Protein AF-A0A6B4JPL2-F1 (afdb_monomer_lite)

Secondary structure (DSSP, 8-state):
--------TT-HHHHHHHHHHHHHHHHHHHHHHHHHHHHH---TT----HHHHHHHHHHHHHHHHHHHHHHHHHHHHHHHHHHHHHHH-HHHHHHHHHH-GGGHHHHHHH-HHHHHHHHTTSS-SS-STTHHHHHHHHTTHHHHHHHHTTTT-----------SS-TTHHHHHHHHHHHHHHHHHHHHHHHHHHHHHH-SSSS----SS----PPPPPHHHHHHHHHHHHHHHSSSP-TTHHHHHHHHHHHHHHHHHHHHHHHHHHT-HHHHTTTTTHHHHHHHHHHHHHHHHHHHHHHHHHHHHHHHHHHHHHHHHHHHTT-HHHHHHHHHHHHHHHHHHHHHHTT--TTTGGGS--HHHHHHHHHHHHHHHHHHHHHTT--S-HHHHHHHHHHHHHHHHHHHHHHHHHHT-GGGG----TT----SSPPPHHHHHHHHHHHHHHHHHHHH-

Organism: Clostridium botulinum (NCBI:txid1491)

InterPro domains:
  IPR024291 Protein of unknown function DUF3829 [PF12889] (169-450)

Radius of gyration: 31.7 Å; chains: 1; bounding box: 53×74×102 Å

Foldseek 3Di:
DDQDFDDFPQDPQLNVLRVQLSVLLVQLVVLVVVLVVLVVDPDPPDNDDPVNNVVSNVSSVVSNVSSVVSNVVSVVRSVVRLLVCLAPPLVSLLVVCLVCVVCNVVSCVSHVVVVVCVVVVVRDSDDNVVVVVVPVVVLVCVLVVLLVLQLFLFDDPDDDDDDDDPPQLVVLLNLSSVLSVLLVVLCVQAVVLLCVQFNLDLHTDHDPDAQDRHDADDPVSLVSLVVNLVSLVDPDHAPLSVLSNVLSVLSVVLNVLSNVVCCCRVVVVCVVVVVPCVSVSSVVNSVSVVVSVVSVVVSRVRSVVSSVVVLVVSLVVCVVVVVQLLNLLSVLLVLLSVLLVVCVVQVNWPVCLLPDDCPVLVVSLVVNVVSVVSNCVSCVPVDDDPLSVQLNVLSVQLNLLSVVSVVCNVVVHQVSSDDDDPPDDDPPPDDISSSSSSVSSSSNSVSSVVVVD

Sequence (453 aa):
MRIRYKIYKGSVRANVLSVLGAMLKAVGAVFIIGILASFFINTSSNNLKASDAIIFGVISLICFGVGTFLSKKADKFGLIDFDKKIREDINFAIKMGNENPESRELYIELNPKYKEQIHLGLIDTINIDEVKIKKDRAKKRYAIFLILLFAIAIPIMALCSNGENIAGEDEKYQEYVKLNNNILWRFDASITPYVEQFGNGDEISIPNDEISGITPVIDTFFTDLDRFKESAMKKPKTDVDENAIALIDETRKMYDMINEVYTYYNEKVYKTDNLSRAQDIHNAYINEIEIWQYRYMSFSEKLDPMAIKIMSKNLDVYKKNGQNFEYYTLKLIIDGEDIINYMLNNKIDDTNILSSDITEYKTLLDTLNETYEQYKIYSKDKTGSIHLEALRNNSNCFIQSANRIIKVIEQHDLSAGIVHKPGLVYAESEPSPVEDLNYYLDNMISEYNSSIN

Structure (mmCIF, N/CA/C/O backbone):
data_AF-A0A6B4JPL2-F1
#
_entry.id   AF-A0A6B4JPL2-F1
#
loop_
_atom_site.group_PDB
_atom_site.id
_atom_site.type_symbol
_atom_site.label_atom_id
_atom_site.label_alt_id
_atom_site.label_comp_id
_atom_site.label_asym_id
_atom_site.label_entity_id
_atom_site.label_seq_id
_atom_site.pdbx_PDB_ins_code
_atom_site.Cartn_x
_atom_site.Cartn_y
_atom_site.Cartn_z
_atom_site.occupancy
_atom_site.B_iso_or_equiv
_atom_site.auth_seq_id
_atom_site.auth_comp_id
_atom_site.auth_asym_id
_atom_site.auth_atom_id
_atom_site.pdbx_PDB_model_num
ATOM 1 N N . MET A 1 1 ? -1.471 24.917 -50.044 1.00 50.72 1 MET A N 1
ATOM 2 C CA . MET A 1 1 ? -1.173 23.477 -50.231 1.00 50.72 1 MET A CA 1
ATOM 3 C C . MET A 1 1 ? -0.882 22.856 -48.867 1.00 50.72 1 MET A C 1
ATOM 5 O O . MET A 1 1 ? 0.019 23.335 -48.196 1.00 50.72 1 MET A O 1
ATOM 9 N N . ARG A 1 2 ? -1.655 21.860 -48.404 1.00 42.25 2 ARG A N 1
ATOM 10 C CA . ARG A 1 2 ? -1.375 21.178 -47.122 1.00 42.25 2 ARG A CA 1
ATOM 11 C C . ARG A 1 2 ? -0.362 20.058 -47.357 1.00 42.25 2 ARG A C 1
ATOM 13 O O . ARG A 1 2 ? -0.708 19.042 -47.954 1.00 42.25 2 ARG A O 1
ATOM 20 N N . ILE A 1 3 ? 0.869 20.251 -46.900 1.00 55.19 3 ILE A N 1
ATOM 21 C CA . ILE A 1 3 ? 1.899 19.208 -46.896 1.00 55.19 3 ILE A CA 1
ATOM 22 C C . ILE A 1 3 ? 1.549 18.223 -45.780 1.00 55.19 3 ILE A C 1
ATOM 24 O O . ILE A 1 3 ? 1.580 18.575 -44.605 1.00 55.19 3 ILE A O 1
ATOM 28 N N . ARG A 1 4 ? 1.148 17.006 -46.152 1.00 56.59 4 ARG A N 1
ATOM 29 C CA . ARG A 1 4 ? 0.821 15.933 -45.206 1.00 56.59 4 ARG A CA 1
ATOM 30 C C . ARG A 1 4 ? 1.960 14.920 -45.189 1.00 56.59 4 ARG A C 1
ATOM 32 O O . ARG A 1 4 ? 2.371 14.454 -46.250 1.00 56.59 4 ARG A O 1
ATOM 39 N N . TYR A 1 5 ? 2.419 14.558 -43.999 1.00 56.59 5 TYR A N 1
ATOM 40 C CA . TYR A 1 5 ? 3.246 13.378 -43.766 1.00 56.59 5 TYR A CA 1
ATOM 41 C C . TYR A 1 5 ? 2.462 12.402 -42.887 1.00 56.59 5 TYR A C 1
ATOM 43 O O . TYR A 1 5 ? 1.576 12.806 -42.133 1.00 56.59 5 TYR A O 1
ATOM 51 N N . LYS A 1 6 ? 2.744 11.108 -43.033 1.00 63.38 6 LYS A N 1
ATOM 52 C CA . LYS A 1 6 ? 2.169 10.044 -42.202 1.00 63.38 6 LYS A CA 1
ATOM 53 C C . LYS A 1 6 ? 3.169 9.618 -41.133 1.00 63.38 6 LYS A C 1
ATOM 55 O O . LYS A 1 6 ? 4.369 9.599 -41.411 1.00 63.38 6 LYS A O 1
ATOM 60 N N . ILE A 1 7 ? 2.662 9.238 -39.967 1.00 62.62 7 ILE A N 1
ATOM 61 C CA . ILE A 1 7 ? 3.442 8.613 -38.900 1.00 62.62 7 ILE A CA 1
ATOM 62 C C . ILE A 1 7 ? 3.066 7.130 -38.855 1.00 62.62 7 ILE A C 1
ATOM 64 O O . ILE A 1 7 ? 1.889 6.784 -38.781 1.00 62.62 7 ILE A O 1
ATOM 68 N N . TYR A 1 8 ? 4.073 6.269 -38.910 1.00 68.12 8 TYR A N 1
ATOM 69 C CA . TYR A 1 8 ? 3.985 4.818 -38.868 1.00 68.12 8 TYR A CA 1
ATOM 70 C C . TYR A 1 8 ? 4.458 4.346 -37.495 1.00 68.12 8 TYR A C 1
ATOM 72 O O . TYR A 1 8 ? 5.619 4.532 -37.109 1.00 68.12 8 TYR A O 1
ATOM 80 N N . LYS A 1 9 ? 3.543 3.747 -36.735 1.00 70.50 9 LYS A N 1
ATOM 81 C CA . LYS A 1 9 ? 3.862 3.150 -35.436 1.00 70.50 9 LYS A CA 1
ATOM 82 C C . LYS A 1 9 ? 4.801 1.963 -35.658 1.00 70.50 9 LYS A C 1
ATOM 84 O O . LYS A 1 9 ? 4.623 1.202 -36.599 1.00 70.50 9 LYS A O 1
ATOM 89 N N . GLY A 1 10 ? 5.836 1.840 -34.831 1.00 62.91 10 GLY A N 1
ATOM 90 C CA . GLY A 1 10 ? 6.793 0.731 -34.922 1.00 62.91 10 GLY A CA 1
ATOM 91 C C . GLY A 1 10 ? 7.864 0.842 -36.017 1.00 62.91 10 GLY A C 1
ATOM 92 O O . GLY A 1 10 ? 8.727 -0.026 -36.066 1.00 62.91 10 GLY A O 1
ATOM 93 N N . SER A 1 11 ? 7.886 1.904 -36.840 1.00 69.69 11 SER A N 1
ATOM 94 C CA . SER A 1 11 ? 8.886 2.068 -37.912 1.00 69.69 11 SER A CA 1
ATOM 95 C C . SER A 1 11 ? 9.555 3.444 -37.922 1.00 69.69 11 SER A C 1
ATOM 97 O O . SER A 1 11 ? 9.013 4.425 -38.435 1.00 69.69 11 SER A O 1
ATOM 99 N N . VAL A 1 12 ? 10.793 3.516 -37.423 1.00 67.50 12 VAL A N 1
ATOM 100 C CA . VAL A 1 12 ? 11.613 4.741 -37.491 1.00 67.50 12 VAL A CA 1
ATOM 101 C C . VAL A 1 12 ? 11.967 5.078 -38.944 1.00 67.50 12 VAL A C 1
ATOM 103 O O . VAL A 1 12 ? 11.822 6.223 -39.372 1.00 67.50 12 VAL A O 1
ATOM 106 N N . ARG A 1 13 ? 12.355 4.074 -39.743 1.00 64.88 13 ARG A N 1
ATOM 107 C CA . ARG A 1 13 ? 12.734 4.279 -41.151 1.00 64.88 13 ARG A CA 1
ATOM 108 C C . ARG A 1 13 ? 11.575 4.791 -42.011 1.00 64.88 13 ARG A C 1
ATOM 110 O O . ARG A 1 13 ? 11.790 5.675 -42.838 1.00 64.88 13 ARG A O 1
ATOM 117 N N . ALA A 1 14 ? 10.346 4.306 -41.807 1.00 57.12 14 ALA A N 1
ATOM 118 C CA . ALA A 1 14 ? 9.185 4.811 -42.539 1.00 57.12 14 ALA A CA 1
ATOM 119 C C . ALA A 1 14 ? 8.846 6.256 -42.148 1.00 57.12 14 ALA A C 1
ATOM 121 O O . ALA A 1 14 ? 8.533 7.063 -43.023 1.00 57.12 14 ALA A O 1
ATOM 122 N N . ASN A 1 15 ? 8.977 6.615 -40.866 1.00 55.56 15 ASN A N 1
ATOM 123 C CA . ASN A 1 15 ? 8.762 7.988 -40.398 1.00 55.56 15 ASN A CA 1
ATOM 124 C C . ASN A 1 15 ? 9.739 8.976 -41.038 1.00 55.56 15 ASN A C 1
ATOM 126 O O . ASN A 1 15 ? 9.309 9.993 -41.584 1.00 55.56 15 ASN A O 1
ATOM 130 N N . VAL A 1 16 ? 11.031 8.638 -41.066 1.00 62.59 16 VAL A N 1
ATOM 131 C CA . VAL A 1 16 ? 12.059 9.466 -41.714 1.00 62.59 16 VAL A CA 1
ATOM 132 C C . VAL A 1 16 ? 11.747 9.662 -43.202 1.00 62.59 16 VAL A C 1
ATOM 134 O O . VAL A 1 16 ? 11.715 10.792 -43.688 1.00 62.59 16 VAL A O 1
ATOM 137 N N . LEU A 1 17 ? 11.427 8.585 -43.928 1.00 57.47 17 LEU A N 1
ATOM 138 C CA . LEU A 1 17 ? 11.092 8.654 -45.358 1.00 57.47 17 LEU A CA 1
ATOM 139 C C . LEU A 1 17 ? 9.813 9.462 -45.643 1.00 57.47 17 LEU A C 1
ATOM 141 O O . LEU A 1 17 ? 9.736 10.173 -46.646 1.00 57.47 17 LEU A O 1
ATOM 145 N N . SER A 1 18 ? 8.816 9.378 -44.761 1.00 63.12 18 SER A N 1
ATOM 146 C CA . SER A 1 18 ? 7.558 10.127 -44.849 1.00 63.12 18 SER A CA 1
ATOM 147 C C . SER A 1 18 ? 7.771 11.632 -44.706 1.00 63.12 18 SER A C 1
ATOM 149 O O . SER A 1 18 ? 7.285 12.408 -45.533 1.00 63.12 18 SER A O 1
ATOM 151 N N . VAL A 1 19 ? 8.548 12.036 -43.695 1.00 62.72 19 VAL A N 1
ATOM 152 C CA . VAL A 1 19 ? 8.887 13.440 -43.426 1.00 62.72 19 VAL A CA 1
ATOM 153 C C . VAL A 1 19 ? 9.743 14.009 -44.554 1.00 62.72 19 VAL A C 1
ATOM 155 O O . VAL A 1 19 ? 9.390 15.046 -45.113 1.00 62.72 19 VAL A O 1
ATOM 158 N N . LEU A 1 20 ? 10.796 13.299 -44.975 1.00 59.53 20 LEU A N 1
ATOM 159 C CA . LEU A 1 20 ? 11.635 13.720 -46.102 1.00 59.53 20 LEU A CA 1
ATOM 160 C C . LEU A 1 20 ? 10.819 13.866 -47.393 1.00 59.53 20 LEU A C 1
ATOM 162 O O . LEU A 1 20 ? 10.947 14.860 -48.109 1.00 59.53 20 LEU A O 1
ATOM 166 N N . GLY A 1 21 ? 9.921 12.916 -47.669 1.00 72.19 21 GLY A N 1
ATOM 167 C CA . GLY A 1 21 ? 9.035 12.986 -48.828 1.00 72.19 21 GLY A CA 1
ATOM 168 C C . GLY A 1 21 ? 8.089 14.192 -48.795 1.00 72.19 21 GLY A C 1
ATOM 169 O O . GLY A 1 21 ? 7.824 14.803 -49.832 1.00 72.19 21 GLY A O 1
ATOM 170 N N . ALA A 1 22 ? 7.602 14.565 -47.612 1.00 68.06 22 ALA A N 1
ATOM 171 C CA . ALA A 1 22 ? 6.747 15.730 -47.414 1.00 68.06 22 ALA A CA 1
ATOM 172 C C . ALA A 1 22 ? 7.519 17.056 -47.530 1.00 68.06 22 ALA A C 1
ATOM 174 O O . ALA A 1 22 ? 7.042 17.974 -48.199 1.00 68.06 22 ALA A O 1
ATOM 175 N N . MET A 1 23 ? 8.728 17.139 -46.964 1.00 66.25 23 MET A N 1
ATOM 176 C CA . MET A 1 23 ? 9.611 18.306 -47.089 1.00 66.25 23 MET A CA 1
ATOM 177 C C . MET A 1 23 ? 9.979 18.582 -48.548 1.00 66.25 23 MET A C 1
ATOM 179 O O . MET A 1 23 ? 9.895 19.722 -48.994 1.00 66.25 23 MET A O 1
ATOM 183 N N . LEU A 1 24 ? 10.298 17.550 -49.332 1.00 69.50 24 LEU A N 1
ATOM 184 C CA . LEU A 1 24 ? 10.597 17.727 -50.757 1.00 69.50 24 LEU A CA 1
ATOM 185 C C . LEU A 1 24 ? 9.394 18.272 -51.538 1.00 69.50 24 LEU A C 1
ATOM 187 O O . LEU A 1 24 ? 9.543 19.195 -52.335 1.00 69.50 24 LEU A O 1
ATOM 191 N N . LYS A 1 25 ? 8.181 17.780 -51.264 1.00 78.38 25 LYS A N 1
ATOM 192 C CA . LYS A 1 25 ? 6.952 18.328 -51.868 1.00 78.38 25 LYS A CA 1
ATOM 193 C C . LYS A 1 25 ? 6.704 19.781 -51.446 1.00 78.38 25 LYS A C 1
ATOM 195 O O . LYS A 1 25 ? 6.221 20.570 -52.252 1.00 78.38 25 LYS A O 1
ATOM 200 N N . ALA A 1 26 ? 7.037 20.141 -50.205 1.00 70.50 26 ALA A N 1
ATOM 201 C CA . ALA A 1 26 ? 6.945 21.511 -49.703 1.00 70.50 26 ALA A CA 1
ATOM 202 C C . ALA A 1 26 ? 7.877 22.457 -50.461 1.00 70.50 26 ALA A C 1
ATOM 204 O O . ALA A 1 26 ? 7.440 23.494 -50.952 1.00 70.50 26 ALA A O 1
ATOM 205 N N . VAL A 1 27 ? 9.140 22.056 -50.605 1.00 72.06 27 VAL A N 1
ATOM 206 C CA . VAL A 1 27 ? 10.153 22.796 -51.361 1.00 72.06 27 VAL A CA 1
ATOM 207 C C . VAL A 1 27 ? 9.702 22.979 -52.811 1.00 72.06 27 VAL A C 1
ATOM 209 O O . VAL A 1 27 ? 9.684 24.102 -53.309 1.00 72.06 27 VAL A O 1
ATOM 212 N N . GLY A 1 28 ? 9.220 21.912 -53.459 1.00 77.62 28 GLY A N 1
ATOM 213 C CA . GLY A 1 28 ? 8.647 21.997 -54.804 1.00 77.62 28 GLY A CA 1
ATOM 214 C C . GLY A 1 28 ? 7.482 22.992 -54.902 1.00 77.62 28 GLY A C 1
ATOM 215 O O . GLY A 1 28 ? 7.400 23.756 -55.865 1.00 77.62 28 GLY A O 1
ATOM 216 N N . ALA A 1 29 ? 6.606 23.038 -53.896 1.00 76.62 29 ALA A N 1
ATOM 217 C CA . ALA A 1 29 ? 5.480 23.968 -53.849 1.00 76.62 29 ALA A CA 1
ATOM 218 C C . ALA A 1 29 ? 5.908 25.431 -53.687 1.00 76.62 29 ALA A C 1
ATOM 220 O O . ALA A 1 29 ? 5.326 26.304 -54.327 1.00 76.62 29 ALA A O 1
ATOM 221 N N . VAL A 1 30 ? 6.924 25.702 -52.861 1.00 77.25 30 VAL A N 1
ATOM 222 C CA . VAL A 1 30 ? 7.482 27.052 -52.677 1.00 77.25 30 VAL A CA 1
ATOM 223 C C . VAL A 1 30 ? 8.028 27.585 -53.998 1.00 77.25 30 VAL A C 1
ATOM 225 O O . VAL A 1 30 ? 7.739 28.727 -54.347 1.00 77.25 30 VAL A O 1
ATOM 228 N N . PHE A 1 31 ? 8.725 26.752 -54.777 1.00 76.31 31 PHE A N 1
ATOM 229 C CA . PHE A 1 31 ? 9.195 27.144 -56.107 1.00 76.31 31 PHE A CA 1
ATOM 230 C C . PHE A 1 31 ? 8.041 27.481 -57.062 1.00 76.31 31 PHE A C 1
ATOM 232 O O . PHE A 1 31 ? 8.102 28.500 -57.741 1.00 76.31 31 PHE A O 1
ATOM 239 N N . ILE A 1 32 ? 6.952 26.703 -57.066 1.00 78.50 32 ILE A N 1
ATOM 240 C CA . ILE A 1 32 ? 5.766 27.006 -57.892 1.00 78.50 32 ILE A CA 1
ATOM 241 C C . ILE A 1 32 ? 5.104 28.319 -57.457 1.00 78.50 32 ILE A C 1
ATOM 243 O O . ILE A 1 32 ? 4.751 29.137 -58.303 1.00 78.50 32 ILE A O 1
ATOM 247 N N . ILE A 1 33 ? 4.949 28.545 -56.149 1.00 77.75 33 ILE A N 1
ATOM 248 C CA . ILE A 1 33 ? 4.354 29.778 -55.612 1.00 77.75 33 ILE A CA 1
ATOM 249 C C . ILE A 1 33 ? 5.232 30.986 -55.946 1.00 77.75 33 ILE A C 1
ATOM 251 O O . ILE A 1 33 ? 4.699 32.017 -56.338 1.00 77.75 33 ILE A O 1
ATOM 255 N N . GLY A 1 34 ? 6.558 30.856 -55.845 1.00 74.94 34 GLY A N 1
ATOM 256 C CA . GLY A 1 34 ? 7.507 31.902 -56.227 1.00 74.94 34 GLY A CA 1
ATOM 257 C C . GLY A 1 34 ? 7.418 32.257 -57.712 1.00 74.94 34 GLY A C 1
ATOM 258 O O . GLY A 1 34 ? 7.352 33.438 -58.051 1.00 74.94 34 GLY A O 1
ATOM 259 N N . ILE A 1 35 ? 7.318 31.249 -58.588 1.00 77.44 35 ILE A N 1
ATOM 260 C CA . ILE A 1 35 ? 7.082 31.460 -60.024 1.00 77.44 35 ILE A CA 1
ATOM 261 C C . ILE A 1 35 ? 5.758 32.208 -60.230 1.00 77.44 35 ILE A C 1
ATOM 263 O O . ILE A 1 35 ? 5.745 33.240 -60.892 1.00 77.44 35 ILE A O 1
ATOM 267 N N . LEU A 1 36 ? 4.654 31.755 -59.628 1.00 74.00 36 LEU A N 1
ATOM 268 C CA . LEU A 1 36 ? 3.343 32.398 -59.782 1.00 74.00 36 LEU A CA 1
ATOM 269 C C . LEU A 1 36 ? 3.329 33.835 -59.241 1.00 74.00 36 LEU A C 1
ATOM 271 O O . LEU A 1 36 ? 2.846 34.732 -59.922 1.00 74.00 36 LEU A O 1
ATOM 275 N N . ALA A 1 37 ? 3.898 34.082 -58.059 1.00 70.19 37 ALA A N 1
ATOM 276 C CA . ALA A 1 37 ? 3.975 35.413 -57.460 1.00 70.19 37 ALA A CA 1
ATOM 277 C C . ALA A 1 37 ? 4.768 36.397 -58.336 1.00 70.19 37 ALA A C 1
ATOM 279 O O . ALA A 1 37 ? 4.386 37.563 -58.438 1.00 70.19 37 ALA A O 1
ATOM 280 N N . SER A 1 38 ? 5.809 35.920 -59.030 1.00 69.75 38 SER A N 1
ATOM 281 C CA . SER A 1 38 ? 6.587 36.740 -59.969 1.00 69.75 38 SER A CA 1
ATOM 282 C C . SER A 1 38 ? 5.796 37.196 -61.204 1.00 69.75 38 SER A C 1
ATOM 284 O O . SER A 1 38 ? 6.150 38.204 -61.802 1.00 69.75 38 SER A O 1
ATOM 286 N N . PHE A 1 39 ? 4.689 36.523 -61.551 1.00 66.69 39 PHE A N 1
ATOM 287 C CA . PHE A 1 39 ? 3.778 36.963 -62.618 1.00 66.69 39 PHE A CA 1
ATOM 288 C C . PHE A 1 39 ? 2.734 37.994 -62.152 1.00 66.69 39 PHE A C 1
ATOM 290 O O . PHE A 1 39 ? 2.183 38.708 -62.987 1.00 66.69 39 PHE A O 1
ATOM 297 N N . PHE A 1 40 ? 2.446 38.082 -60.847 1.00 63.41 40 PHE A N 1
ATOM 298 C CA . PHE A 1 40 ? 1.411 38.972 -60.294 1.00 63.41 40 PHE A CA 1
ATOM 299 C C . PHE A 1 40 ? 1.968 40.245 -59.640 1.00 63.41 40 PHE A C 1
ATOM 301 O O . PHE A 1 40 ? 1.262 41.251 -59.565 1.00 63.41 40 PHE A O 1
ATOM 308 N N . ILE A 1 41 ? 3.219 40.231 -59.172 1.00 61.38 41 ILE A N 1
ATOM 309 C CA . ILE A 1 41 ? 3.872 41.403 -58.577 1.00 61.38 41 ILE A CA 1
ATOM 310 C C . ILE A 1 41 ? 4.592 42.172 -59.687 1.00 61.38 41 ILE A C 1
ATOM 312 O O . ILE A 1 41 ? 5.723 41.861 -60.047 1.00 61.38 41 ILE A O 1
ATOM 316 N N . ASN A 1 42 ? 3.935 43.194 -60.233 1.00 54.12 42 ASN A N 1
ATOM 317 C CA . ASN A 1 42 ? 4.536 44.089 -61.220 1.00 54.12 42 ASN A CA 1
ATOM 318 C C . ASN A 1 42 ? 5.382 45.159 -60.502 1.00 54.12 42 ASN A C 1
ATOM 320 O O . ASN A 1 42 ? 4.927 46.282 -60.285 1.00 54.12 42 ASN A O 1
ATOM 324 N N . THR A 1 43 ? 6.593 44.805 -60.062 1.00 51.34 43 THR A N 1
ATOM 325 C CA . THR A 1 43 ? 7.580 45.772 -59.557 1.00 51.34 43 THR A CA 1
ATOM 326 C C . THR A 1 43 ? 8.704 45.977 -60.570 1.00 51.34 43 THR A C 1
ATOM 328 O O . THR A 1 43 ? 9.294 45.038 -61.095 1.00 51.34 43 THR A O 1
ATOM 331 N N . SER A 1 44 ? 9.008 47.252 -60.823 1.00 49.91 44 SER A N 1
ATOM 332 C CA . SER A 1 44 ? 9.889 47.795 -61.871 1.00 49.91 44 SER A CA 1
ATOM 333 C C . SER A 1 44 ? 11.371 47.356 -61.832 1.00 49.91 44 SER A C 1
ATOM 335 O O . SER A 1 44 ? 12.190 47.979 -62.509 1.00 49.91 44 SER A O 1
ATOM 337 N N . SER A 1 45 ? 11.774 46.342 -61.059 1.00 53.69 45 SER A N 1
ATOM 338 C CA . SER A 1 45 ? 13.202 46.024 -60.893 1.00 53.69 45 SER A CA 1
ATOM 339 C C . SER A 1 45 ? 13.623 44.555 -60.887 1.00 53.69 45 SER A C 1
ATOM 341 O O . SER A 1 45 ? 14.821 44.331 -60.790 1.00 53.69 45 SER A O 1
ATOM 343 N N . ASN A 1 46 ? 12.747 43.556 -61.067 1.00 55.38 46 ASN A N 1
ATOM 344 C CA . ASN A 1 46 ? 13.197 42.157 -61.197 1.00 55.38 46 ASN A CA 1
ATOM 345 C C . ASN A 1 46 ? 12.284 41.323 -62.111 1.00 55.38 46 ASN A C 1
ATOM 347 O O . ASN A 1 46 ? 11.385 40.627 -61.647 1.00 55.38 46 ASN A O 1
ATOM 351 N N . ASN A 1 47 ? 12.554 41.346 -63.419 1.00 60.75 47 ASN A N 1
ATOM 352 C CA . ASN A 1 47 ? 11.938 40.405 -64.356 1.00 60.75 47 ASN A CA 1
ATOM 353 C C . ASN A 1 47 ? 12.649 39.049 -64.245 1.00 60.75 47 ASN A C 1
ATOM 355 O O . ASN A 1 47 ? 13.786 38.906 -64.700 1.00 60.75 47 ASN A O 1
ATOM 359 N N . LEU A 1 48 ? 11.985 38.057 -63.646 1.00 63.75 48 LEU A N 1
ATOM 360 C CA . LEU A 1 48 ? 12.442 36.666 -63.655 1.00 63.75 48 LEU A CA 1
ATOM 361 C C . LEU A 1 48 ? 12.644 36.226 -65.118 1.00 63.75 48 LEU A C 1
ATOM 363 O O . LEU A 1 48 ? 11.722 36.344 -65.930 1.00 63.75 48 LEU A O 1
ATOM 367 N N . LYS A 1 49 ? 13.838 35.749 -65.499 1.00 74.50 49 LYS A N 1
ATOM 368 C CA . LYS A 1 49 ? 14.065 35.305 -66.884 1.00 74.50 49 LYS A CA 1
ATOM 369 C C . LYS A 1 49 ? 13.275 34.024 -67.142 1.00 74.50 49 LYS A C 1
ATOM 371 O O . LYS A 1 49 ? 13.162 33.166 -66.270 1.00 74.50 49 LYS A O 1
ATOM 376 N N . ALA A 1 50 ? 12.789 33.848 -68.372 1.00 72.50 50 ALA A N 1
ATOM 377 C CA . ALA A 1 50 ? 12.075 32.632 -68.772 1.00 72.50 50 ALA A CA 1
ATOM 378 C C . ALA A 1 50 ? 12.895 31.349 -68.512 1.00 72.50 50 ALA A C 1
ATOM 380 O O . ALA A 1 50 ? 12.332 30.322 -68.141 1.00 72.50 50 ALA A O 1
ATOM 381 N N . SER A 1 51 ? 14.227 31.422 -68.632 1.00 72.19 51 SER A N 1
ATOM 382 C CA . SER A 1 51 ? 15.150 30.337 -68.273 1.00 72.19 51 SER A CA 1
ATOM 383 C C . SER A 1 51 ? 15.048 29.928 -66.804 1.00 72.19 51 SER A C 1
ATOM 385 O O . SER A 1 51 ? 15.066 28.740 -66.497 1.00 72.19 51 SER A O 1
ATOM 387 N N . ASP A 1 52 ? 14.895 30.895 -65.903 1.00 73.19 52 ASP A N 1
ATOM 388 C CA . ASP A 1 52 ? 14.885 30.663 -64.460 1.00 73.19 52 ASP A CA 1
ATOM 389 C C . ASP A 1 52 ? 13.549 30.036 -64.047 1.00 73.19 52 ASP A C 1
ATOM 391 O O . ASP A 1 52 ? 13.524 29.080 -63.276 1.00 73.19 52 ASP A O 1
ATOM 395 N N . ALA A 1 53 ? 12.441 30.482 -64.653 1.00 75.88 53 ALA A N 1
ATOM 396 C CA . ALA A 1 53 ? 11.130 29.853 -64.484 1.00 75.88 53 ALA A CA 1
ATOM 397 C C . ALA A 1 53 ? 11.127 28.380 -64.935 1.00 75.88 53 ALA A C 1
ATOM 399 O O . ALA A 1 53 ? 10.562 27.527 -64.250 1.00 75.88 53 ALA A O 1
ATOM 400 N N . ILE A 1 54 ? 11.789 28.064 -66.056 1.00 78.69 54 ILE A N 1
ATOM 401 C CA . ILE A 1 54 ? 11.929 26.684 -66.549 1.00 78.69 54 ILE A CA 1
ATOM 402 C C . ILE A 1 54 ? 12.770 25.848 -65.577 1.00 78.69 54 ILE A C 1
ATOM 404 O O . ILE A 1 54 ? 12.361 24.745 -65.215 1.00 78.69 54 ILE A O 1
ATOM 408 N N . ILE A 1 55 ? 13.907 26.372 -65.110 1.00 75.44 55 ILE A N 1
ATOM 409 C CA . ILE A 1 55 ? 14.785 25.675 -64.158 1.00 75.44 55 ILE A CA 1
ATOM 410 C C . ILE A 1 55 ? 14.044 25.393 -62.845 1.00 75.44 55 ILE A C 1
ATOM 412 O O . ILE A 1 55 ? 14.028 24.250 -62.385 1.00 75.44 55 ILE A O 1
ATOM 416 N N . PHE A 1 56 ? 13.366 26.388 -62.269 1.00 76.81 56 PHE A N 1
ATOM 417 C CA . PHE A 1 56 ? 12.574 26.198 -61.051 1.00 76.81 56 PHE A CA 1
ATOM 418 C C . PHE A 1 56 ? 11.385 25.251 -61.266 1.00 76.81 56 PHE A C 1
ATOM 420 O O . PHE A 1 56 ? 11.061 24.467 -60.372 1.00 76.81 56 PHE A O 1
ATOM 427 N N . GLY A 1 57 ? 10.779 25.255 -62.458 1.00 79.38 57 GLY A N 1
ATOM 428 C CA . GLY A 1 57 ? 9.745 24.295 -62.846 1.00 79.38 57 GLY A CA 1
ATOM 429 C C . GLY A 1 57 ? 10.256 22.850 -62.867 1.00 79.38 57 GLY A C 1
ATOM 430 O O . GLY A 1 57 ? 9.623 21.963 -62.293 1.00 79.38 57 GLY A O 1
ATOM 431 N N . VAL A 1 58 ? 11.433 22.613 -63.454 1.00 81.75 58 VAL A N 1
ATOM 432 C CA . VAL A 1 58 ? 12.079 21.288 -63.488 1.00 81.75 58 VAL A CA 1
ATOM 433 C C . VAL A 1 58 ? 12.480 20.829 -62.084 1.00 81.75 58 VAL A C 1
ATOM 435 O O . VAL A 1 58 ? 12.186 19.693 -61.709 1.00 81.75 58 VAL A O 1
ATOM 438 N N . ILE A 1 59 ? 13.088 21.707 -61.278 1.00 75.75 59 ILE A N 1
ATOM 439 C CA . ILE A 1 59 ? 13.451 21.409 -59.881 1.00 75.75 59 ILE A CA 1
ATOM 440 C C . ILE A 1 59 ? 12.204 21.030 -59.081 1.00 75.75 59 ILE A C 1
ATOM 442 O O . ILE A 1 59 ? 12.207 20.024 -58.372 1.00 75.75 59 ILE A O 1
ATOM 446 N N . SER A 1 60 ? 11.114 21.785 -59.239 1.00 80.94 60 SER A N 1
ATOM 447 C CA . SER A 1 60 ? 9.853 21.479 -58.574 1.00 80.94 60 SER A CA 1
ATOM 448 C C . SER A 1 60 ? 9.329 20.094 -58.965 1.00 80.94 60 SER A C 1
ATOM 450 O O . SER A 1 60 ? 9.029 19.284 -58.084 1.00 80.94 60 SER A O 1
ATOM 452 N N . LEU A 1 61 ? 9.307 19.767 -60.263 1.00 83.94 61 LEU A N 1
ATOM 453 C CA . LEU A 1 61 ? 8.867 18.460 -60.759 1.00 83.94 61 LEU A CA 1
ATOM 454 C C . LEU A 1 61 ? 9.689 17.307 -60.153 1.00 83.94 61 LEU A C 1
ATOM 456 O O . LEU A 1 61 ? 9.119 16.309 -59.706 1.00 83.94 61 LEU A O 1
ATOM 460 N N . ILE A 1 62 ? 11.015 17.460 -60.086 1.00 82.69 62 ILE A N 1
ATOM 461 C CA . ILE A 1 62 ? 11.922 16.472 -59.482 1.00 82.69 62 ILE A CA 1
ATOM 462 C C . ILE A 1 62 ? 11.628 16.320 -57.987 1.00 82.69 62 ILE A C 1
ATOM 464 O O . ILE A 1 62 ? 11.460 15.197 -57.506 1.00 82.69 62 ILE A O 1
ATOM 468 N N . CYS A 1 63 ? 11.502 17.427 -57.253 1.00 72.00 63 CYS A N 1
ATOM 469 C CA . CYS A 1 63 ? 11.173 17.415 -55.829 1.00 72.00 63 CYS A CA 1
ATOM 470 C C . CYS A 1 63 ? 9.836 16.706 -55.553 1.00 72.00 63 CYS A C 1
ATOM 472 O O . CYS A 1 63 ? 9.744 15.892 -54.630 1.00 72.00 63 CYS A O 1
ATOM 474 N N . PHE A 1 64 ? 8.814 16.938 -56.380 1.00 78.44 64 PHE A N 1
ATOM 475 C CA . PHE A 1 64 ? 7.535 16.232 -56.277 1.00 78.44 64 PHE A CA 1
ATOM 476 C C . PHE A 1 64 ? 7.647 14.744 -56.624 1.00 78.44 64 PHE A C 1
ATOM 478 O O . PHE A 1 64 ? 7.070 13.909 -55.916 1.00 78.44 64 PHE A O 1
ATOM 485 N N . GLY A 1 65 ? 8.395 14.395 -57.674 1.00 79.94 65 GLY A N 1
ATOM 486 C CA . GLY A 1 65 ? 8.621 13.013 -58.097 1.00 79.94 65 GLY A CA 1
ATOM 487 C C . GLY A 1 65 ? 9.341 12.191 -57.027 1.00 79.94 65 GLY A C 1
ATOM 488 O O . GLY A 1 65 ? 8.818 11.173 -56.564 1.00 79.94 65 GLY A O 1
ATOM 489 N N . VAL A 1 66 ? 10.495 12.678 -56.560 1.00 77.88 66 VAL A N 1
ATOM 490 C CA . VAL A 1 66 ? 11.285 12.042 -55.493 1.00 77.88 66 VAL A CA 1
ATOM 491 C C . VAL A 1 66 ? 10.495 12.011 -54.189 1.00 77.88 66 VAL A C 1
ATOM 493 O O . VAL A 1 66 ? 10.400 10.962 -53.552 1.00 77.88 66 VAL A O 1
ATOM 496 N N . GLY A 1 67 ? 9.842 13.116 -53.819 1.00 74.62 67 GLY A N 1
ATOM 497 C CA . GLY A 1 67 ? 9.022 13.164 -52.613 1.00 74.62 67 GLY A CA 1
ATOM 498 C C . GLY A 1 67 ? 7.886 12.137 -52.632 1.00 74.62 67 GLY A C 1
ATOM 499 O O . GLY A 1 67 ? 7.581 11.513 -51.617 1.00 74.62 67 GLY A O 1
ATOM 500 N N . THR A 1 68 ? 7.266 11.906 -53.793 1.00 78.56 68 THR A N 1
ATOM 501 C CA . THR A 1 68 ? 6.213 10.890 -53.958 1.00 78.56 68 THR A CA 1
ATOM 502 C C . THR A 1 68 ? 6.769 9.471 -53.886 1.00 78.56 68 THR A C 1
ATOM 504 O O . THR A 1 68 ? 6.152 8.609 -53.257 1.00 78.56 68 THR A O 1
ATOM 507 N N . PHE A 1 69 ? 7.944 9.228 -54.466 1.00 82.62 69 PHE A N 1
ATOM 508 C CA . PHE A 1 69 ? 8.635 7.945 -54.368 1.00 82.62 69 PHE A CA 1
ATOM 509 C C . PHE A 1 69 ? 8.997 7.589 -52.917 1.00 82.62 69 PHE A C 1
ATOM 511 O O . PHE A 1 69 ? 8.712 6.473 -52.476 1.00 82.62 69 PHE A O 1
ATOM 518 N N . LEU A 1 70 ? 9.544 8.540 -52.151 1.00 62.72 70 LEU A N 1
ATOM 519 C CA . LEU A 1 70 ? 9.873 8.337 -50.735 1.00 62.72 70 LEU A CA 1
ATOM 520 C C . LEU A 1 70 ? 8.624 8.060 -49.893 1.00 62.72 70 LEU A C 1
ATOM 522 O O . LEU A 1 70 ? 8.640 7.134 -49.086 1.00 62.72 70 LEU A O 1
ATOM 526 N N . SER A 1 71 ? 7.514 8.773 -50.133 1.00 72.06 71 SER A N 1
ATOM 527 C CA . SER A 1 71 ? 6.240 8.474 -49.461 1.00 72.06 71 SER A CA 1
ATOM 528 C C . SER A 1 71 ? 5.761 7.040 -49.742 1.00 72.06 71 SER A C 1
ATOM 530 O O . SER A 1 71 ? 5.379 6.343 -48.808 1.00 72.06 71 SER A O 1
ATOM 532 N N . LYS A 1 72 ? 5.851 6.557 -50.993 1.00 75.50 72 LYS A N 1
ATOM 533 C CA . LYS A 1 72 ? 5.476 5.171 -51.344 1.00 75.50 72 LYS A CA 1
ATOM 534 C C . LYS A 1 72 ? 6.385 4.127 -50.684 1.00 75.50 72 LYS A C 1
ATOM 536 O O . LYS A 1 72 ? 5.923 3.059 -50.290 1.00 75.50 72 LYS A O 1
ATOM 541 N N . LYS A 1 73 ? 7.688 4.410 -50.569 1.00 71.12 73 LYS A N 1
ATOM 542 C CA . LYS A 1 73 ? 8.629 3.536 -49.847 1.00 71.12 73 LYS A CA 1
ATOM 543 C C . LYS A 1 73 ? 8.352 3.526 -48.344 1.00 71.12 73 LYS A C 1
ATOM 545 O O . LYS A 1 73 ? 8.444 2.459 -47.744 1.00 71.12 73 LYS A O 1
ATOM 550 N N . ALA A 1 74 ? 7.971 4.667 -47.768 1.00 59.19 74 ALA A N 1
ATOM 551 C CA . ALA A 1 74 ? 7.551 4.764 -46.374 1.00 59.19 74 ALA A CA 1
ATOM 552 C C . ALA A 1 74 ? 6.333 3.873 -46.087 1.00 59.19 74 ALA A C 1
ATOM 554 O O . ALA A 1 74 ? 6.389 3.100 -45.138 1.00 59.19 74 ALA A O 1
ATOM 555 N N . ASP A 1 75 ? 5.299 3.895 -46.941 1.00 64.31 75 ASP A N 1
ATOM 556 C CA . ASP A 1 75 ? 4.126 3.017 -46.784 1.00 64.31 75 ASP A CA 1
ATOM 557 C C . ASP A 1 75 ? 4.542 1.529 -46.756 1.00 64.31 75 ASP A C 1
ATOM 559 O O . ASP A 1 75 ? 4.127 0.774 -45.877 1.00 64.31 75 ASP A O 1
ATOM 563 N N . LYS A 1 76 ? 5.429 1.107 -47.673 1.00 71.38 76 LYS A N 1
ATOM 564 C CA . LYS A 1 76 ? 5.907 -0.286 -47.740 1.00 71.38 76 LYS A CA 1
ATOM 565 C C . LYS A 1 76 ? 6.709 -0.699 -46.502 1.00 71.38 76 LYS A C 1
ATOM 567 O O . LYS A 1 76 ? 6.497 -1.788 -45.977 1.00 71.38 76 LYS A O 1
ATOM 572 N N . PHE A 1 77 ? 7.651 0.132 -46.055 1.00 59.91 77 PHE A N 1
ATOM 573 C CA . PHE A 1 77 ? 8.471 -0.191 -44.884 1.00 59.91 77 PHE A CA 1
ATOM 574 C C . PHE A 1 77 ? 7.685 -0.110 -43.579 1.00 59.91 77 PHE A C 1
ATOM 576 O O . PHE A 1 77 ? 7.926 -0.926 -42.695 1.00 59.91 77 PHE A O 1
ATOM 583 N N . GLY A 1 78 ? 6.723 0.811 -43.487 1.00 59.81 78 GLY A N 1
ATOM 584 C CA . GLY A 1 78 ? 5.845 0.941 -42.332 1.00 59.81 78 GLY A CA 1
ATOM 585 C C . GLY A 1 78 ? 5.074 -0.347 -42.065 1.00 59.81 78 GLY A C 1
ATOM 586 O O . GLY A 1 78 ? 5.058 -0.805 -40.932 1.00 59.81 78 GLY A O 1
ATOM 587 N N . LEU A 1 79 ? 4.521 -0.974 -43.109 1.00 66.75 79 LEU A N 1
ATOM 588 C CA . LEU A 1 79 ? 3.810 -2.252 -42.985 1.00 66.75 79 LEU A CA 1
ATOM 589 C C . LEU A 1 79 ? 4.728 -3.405 -42.559 1.00 66.75 79 LEU A C 1
ATOM 591 O O . LEU A 1 79 ? 4.381 -4.154 -41.653 1.00 66.75 79 LEU A O 1
ATOM 595 N N . ILE A 1 80 ? 5.904 -3.532 -43.186 1.00 70.50 80 ILE A N 1
ATOM 596 C CA . ILE A 1 80 ? 6.855 -4.619 -42.890 1.00 70.50 80 ILE A CA 1
ATOM 597 C C . ILE A 1 80 ? 7.354 -4.535 -41.444 1.00 70.50 80 ILE A C 1
ATOM 599 O O . ILE A 1 80 ? 7.409 -5.541 -40.744 1.00 70.50 80 ILE A O 1
ATOM 603 N N . ASP A 1 81 ? 7.732 -3.338 -41.003 1.00 66.25 81 ASP A N 1
ATOM 604 C CA . ASP A 1 81 ? 8.246 -3.133 -39.648 1.00 66.25 81 ASP A CA 1
ATOM 605 C C . ASP A 1 81 ? 7.161 -3.289 -38.598 1.00 66.25 81 ASP A C 1
ATOM 607 O O . ASP A 1 81 ? 7.426 -3.824 -37.528 1.00 66.25 81 ASP A O 1
ATOM 611 N N . PHE A 1 82 ? 5.948 -2.827 -38.902 1.00 75.19 82 PHE A N 1
ATOM 612 C CA . PHE A 1 82 ? 4.811 -2.993 -38.015 1.00 75.19 82 PHE A CA 1
ATOM 613 C C . PHE A 1 82 ? 4.501 -4.476 -37.800 1.00 75.19 82 PHE A C 1
ATOM 615 O O . PHE A 1 82 ? 4.448 -4.904 -36.654 1.00 75.19 82 PHE A O 1
ATOM 622 N N . ASP A 1 83 ? 4.389 -5.267 -38.874 1.00 71.62 83 ASP A N 1
ATOM 623 C CA . ASP A 1 83 ? 4.155 -6.716 -38.784 1.00 71.62 83 ASP A CA 1
ATOM 624 C C . ASP A 1 83 ? 5.256 -7.411 -37.976 1.00 71.62 83 ASP A C 1
ATOM 626 O O . ASP A 1 83 ? 4.981 -8.115 -37.006 1.00 71.62 83 ASP A O 1
ATOM 630 N N . LYS A 1 84 ? 6.523 -7.134 -38.310 1.00 75.19 84 LYS A N 1
ATOM 631 C CA . LYS A 1 84 ? 7.671 -7.683 -37.582 1.00 75.19 84 LYS A CA 1
ATOM 632 C C . LYS A 1 84 ? 7.610 -7.341 -36.091 1.00 75.19 84 LYS A C 1
ATOM 634 O O . LYS A 1 84 ? 7.813 -8.211 -35.250 1.00 75.19 84 LYS A O 1
ATOM 639 N N . LYS A 1 85 ? 7.302 -6.086 -35.760 1.00 72.69 85 LYS A N 1
ATOM 640 C CA . LYS A 1 85 ? 7.256 -5.630 -34.372 1.00 72.69 85 LYS A CA 1
ATOM 641 C C . LYS A 1 85 ? 6.069 -6.218 -33.609 1.00 72.69 85 LYS A C 1
ATOM 643 O O . LYS A 1 85 ? 6.234 -6.558 -32.448 1.00 72.69 85 LYS A O 1
ATOM 648 N N . ILE A 1 86 ? 4.915 -6.412 -34.251 1.00 77.12 86 ILE A N 1
ATOM 649 C CA . ILE A 1 86 ? 3.800 -7.160 -33.650 1.00 77.12 86 ILE A CA 1
ATOM 650 C C . ILE A 1 86 ? 4.229 -8.594 -33.328 1.00 77.12 86 ILE A C 1
ATOM 652 O O . ILE A 1 86 ? 3.923 -9.064 -32.242 1.00 77.12 86 ILE A O 1
ATOM 656 N N . ARG A 1 87 ? 4.954 -9.282 -34.219 1.00 79.50 87 ARG A N 1
ATOM 657 C CA . ARG A 1 87 ? 5.391 -10.676 -34.005 1.00 79.50 87 ARG A CA 1
ATOM 658 C C . ARG A 1 87 ? 6.412 -10.832 -32.875 1.00 79.50 87 ARG A C 1
ATOM 660 O O . ARG A 1 87 ? 6.365 -11.819 -32.149 1.00 79.50 87 ARG A O 1
ATOM 667 N N . GLU A 1 88 ? 7.349 -9.895 -32.763 1.00 79.00 88 GLU A N 1
ATOM 668 C CA . GLU A 1 88 ? 8.540 -10.046 -31.912 1.00 79.00 88 GLU A CA 1
ATOM 669 C C . GLU A 1 88 ? 8.429 -9.339 -30.550 1.00 79.00 88 GLU A C 1
ATOM 671 O O . GLU A 1 88 ? 9.059 -9.774 -29.590 1.00 79.00 88 GLU A O 1
ATOM 676 N N . ASP A 1 89 ? 7.623 -8.280 -30.440 1.00 78.38 89 ASP A N 1
ATOM 677 C CA . ASP A 1 89 ? 7.514 -7.438 -29.243 1.00 78.38 89 ASP A CA 1
ATOM 678 C C . ASP A 1 89 ? 6.092 -7.524 -28.671 1.00 78.38 89 ASP A C 1
ATOM 680 O O . ASP A 1 89 ? 5.139 -6.930 -29.186 1.00 78.38 89 ASP A O 1
ATOM 684 N N . ILE A 1 90 ? 5.950 -8.299 -27.591 1.00 75.31 90 ILE A N 1
ATOM 685 C CA . ILE A 1 90 ? 4.658 -8.546 -26.945 1.00 75.31 90 ILE A CA 1
ATOM 686 C C . ILE A 1 90 ? 4.039 -7.254 -26.409 1.00 75.31 90 ILE A C 1
ATOM 688 O O . ILE A 1 90 ? 2.852 -7.022 -26.606 1.00 7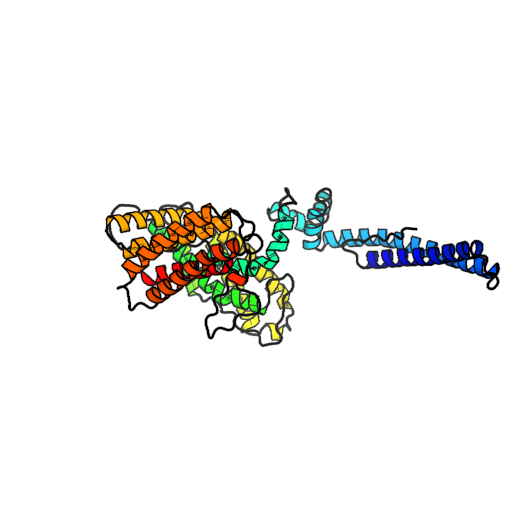5.31 90 ILE A O 1
ATOM 692 N N . ASN A 1 91 ? 4.836 -6.356 -25.830 1.00 75.00 91 ASN A N 1
ATOM 693 C CA . ASN A 1 91 ? 4.345 -5.095 -25.279 1.00 75.00 91 ASN A CA 1
ATOM 694 C C . ASN A 1 91 ? 3.833 -4.176 -26.390 1.00 75.00 91 ASN A C 1
ATOM 696 O O . ASN A 1 91 ? 2.805 -3.506 -26.238 1.00 75.00 91 ASN A O 1
ATOM 700 N N . PHE A 1 92 ? 4.502 -4.182 -27.544 1.00 75.56 92 PHE A N 1
ATOM 701 C CA . PHE A 1 92 ? 4.027 -3.482 -28.730 1.00 75.56 92 PHE A CA 1
ATOM 702 C C . PHE A 1 92 ? 2.739 -4.097 -29.299 1.00 75.56 92 PHE A C 1
ATOM 704 O O . PHE A 1 92 ? 1.828 -3.346 -29.652 1.00 75.56 92 PHE A O 1
ATOM 711 N N . ALA A 1 93 ? 2.618 -5.427 -29.336 1.00 71.38 93 ALA A N 1
ATOM 712 C CA . ALA A 1 93 ? 1.392 -6.114 -29.752 1.00 71.38 93 ALA A CA 1
ATOM 713 C C . ALA A 1 93 ? 0.205 -5.797 -28.829 1.00 71.38 93 ALA A C 1
ATOM 715 O O . ALA A 1 93 ? -0.866 -5.425 -29.313 1.00 71.38 93 ALA A O 1
ATOM 716 N N . ILE A 1 94 ? 0.421 -5.833 -27.510 1.00 73.19 94 ILE A N 1
ATOM 717 C CA . ILE A 1 94 ? -0.570 -5.450 -26.495 1.00 73.19 94 ILE A CA 1
ATOM 718 C C . ILE A 1 94 ? -1.009 -4.005 -26.707 1.00 73.19 94 ILE A C 1
ATOM 720 O O . ILE A 1 94 ? -2.202 -3.712 -26.795 1.00 73.19 94 ILE A O 1
ATOM 724 N N . LYS A 1 95 ? -0.043 -3.093 -26.853 1.00 77.25 95 LYS A N 1
ATOM 725 C CA . LYS A 1 95 ? -0.314 -1.677 -27.101 1.00 77.25 95 LYS A CA 1
ATOM 726 C C . LYS A 1 95 ? -1.168 -1.475 -28.352 1.00 77.25 95 LYS A C 1
ATOM 728 O O . LYS A 1 95 ? -2.153 -0.745 -28.299 1.00 77.25 95 LYS A O 1
ATOM 733 N N . MET A 1 96 ? -0.817 -2.119 -29.464 1.00 74.69 96 MET A N 1
ATOM 734 C CA . MET A 1 96 ? -1.553 -1.963 -30.718 1.00 74.69 96 MET A CA 1
ATOM 735 C C . MET A 1 96 ? -2.940 -2.609 -30.679 1.00 74.69 96 MET A C 1
ATOM 737 O O . MET A 1 96 ? -3.872 -2.032 -31.236 1.00 74.69 96 MET A O 1
ATOM 741 N N . GLY A 1 97 ? -3.101 -3.747 -29.996 1.00 68.44 97 GLY A N 1
ATOM 742 C CA . GLY A 1 97 ? -4.403 -4.381 -29.772 1.00 68.44 97 GLY A CA 1
ATOM 743 C C . GLY A 1 97 ? -5.338 -3.551 -28.897 1.00 68.44 97 GLY A C 1
ATOM 744 O O . GLY A 1 97 ? -6.539 -3.521 -29.152 1.00 68.44 97 GLY A O 1
ATOM 745 N N . ASN A 1 98 ? -4.787 -2.806 -27.938 1.00 66.12 98 ASN A N 1
ATOM 746 C CA . ASN A 1 98 ? -5.554 -1.870 -27.115 1.00 66.12 98 ASN A CA 1
ATOM 747 C C . ASN A 1 98 ? -5.932 -0.593 -27.883 1.00 66.12 98 ASN A C 1
ATOM 749 O O . ASN A 1 98 ? -7.016 -0.053 -27.698 1.00 66.12 98 ASN A O 1
ATOM 753 N N . GLU A 1 99 ? -5.045 -0.095 -28.749 1.00 70.56 99 GLU A N 1
ATOM 754 C CA . GLU A 1 99 ? -5.293 1.114 -29.544 1.00 70.56 99 GLU A CA 1
ATOM 755 C C . GLU A 1 99 ? -6.211 0.873 -30.754 1.00 70.56 99 GLU A C 1
ATOM 757 O O . GLU A 1 99 ? -6.820 1.823 -31.246 1.00 70.56 99 GLU A O 1
ATOM 762 N N . ASN A 1 100 ? -6.287 -0.362 -31.261 1.00 66.56 100 ASN A N 1
ATOM 763 C CA . ASN A 1 100 ? -7.125 -0.730 -32.403 1.00 66.56 100 ASN A CA 1
ATOM 764 C C . ASN A 1 100 ? -7.782 -2.115 -32.203 1.00 66.56 100 ASN A C 1
ATOM 766 O O . ASN A 1 100 ? -7.299 -3.113 -32.755 1.00 66.56 100 ASN A O 1
ATOM 770 N N . PRO A 1 101 ? -8.883 -2.179 -31.433 1.00 63.31 101 PRO A N 1
ATOM 771 C CA . PRO A 1 101 ? -9.532 -3.435 -31.044 1.00 63.31 101 PRO A CA 1
ATOM 772 C C . PRO A 1 101 ? -10.075 -4.238 -32.226 1.00 63.31 101 PRO A C 1
ATOM 774 O O . PRO A 1 101 ? -10.060 -5.465 -32.197 1.00 63.31 101 PRO A O 1
ATOM 777 N N . GLU A 1 102 ? -10.494 -3.558 -33.295 1.00 62.03 102 GLU A N 1
ATOM 778 C CA . GLU A 1 102 ? -11.019 -4.184 -34.516 1.00 62.03 102 GLU A CA 1
ATOM 779 C C . GLU A 1 102 ? -9.963 -5.026 -35.252 1.00 62.03 102 GLU A C 1
ATOM 781 O O . GLU A 1 102 ? -10.299 -5.895 -36.048 1.00 62.03 102 GLU A O 1
ATOM 786 N N . SER A 1 103 ? -8.672 -4.791 -34.992 1.00 65.00 103 SER A N 1
ATOM 787 C CA . SER A 1 103 ? -7.552 -5.540 -35.584 1.00 65.00 103 SER A CA 1
ATOM 788 C C . SER A 1 103 ? -6.907 -6.535 -34.609 1.00 65.00 103 SER A C 1
ATOM 790 O O . SER A 1 103 ? -5.844 -7.081 -34.898 1.00 65.00 103 SER A O 1
ATOM 792 N N . ARG A 1 104 ? -7.528 -6.785 -33.448 1.00 67.06 104 ARG A N 1
ATOM 793 C CA . ARG A 1 104 ? -6.964 -7.632 -32.384 1.00 67.06 104 ARG A CA 1
ATOM 794 C C . ARG A 1 104 ? -6.798 -9.090 -32.808 1.00 67.06 104 ARG A C 1
ATOM 796 O O . ARG A 1 104 ? -5.789 -9.697 -32.468 1.00 67.06 104 ARG A O 1
ATOM 803 N N . GLU A 1 105 ? -7.738 -9.624 -33.584 1.00 64.00 105 GLU A N 1
ATOM 804 C CA . GLU A 1 105 ? -7.669 -10.991 -34.119 1.00 64.00 105 GLU A CA 1
ATOM 805 C C . GLU A 1 105 ? -6.425 -11.191 -34.999 1.00 64.00 105 GLU A C 1
ATOM 807 O O . GLU A 1 105 ? -5.682 -12.153 -34.813 1.00 64.00 105 GLU A O 1
ATOM 812 N N . LEU A 1 106 ? -6.117 -10.208 -35.852 1.00 66.00 106 LEU A N 1
ATOM 813 C CA . LEU A 1 106 ? -4.892 -10.193 -36.649 1.00 66.00 106 LEU A CA 1
ATOM 814 C C . LEU A 1 106 ? -3.642 -10.181 -35.754 1.00 66.00 106 LEU A C 1
ATOM 816 O O . LEU A 1 106 ? -2.693 -10.912 -36.008 1.00 66.00 106 LEU A O 1
ATOM 820 N N . TYR A 1 107 ? -3.612 -9.392 -34.678 1.00 74.38 107 TYR A N 1
ATOM 821 C CA . TYR A 1 107 ? -2.441 -9.352 -33.788 1.00 74.38 107 TYR A CA 1
ATOM 822 C C . TYR A 1 107 ? -2.250 -10.645 -32.984 1.00 74.38 107 TYR A C 1
ATOM 824 O O . TYR A 1 107 ? -1.114 -11.035 -32.724 1.00 74.38 107 TYR A O 1
ATOM 832 N N . ILE A 1 108 ? -3.342 -11.323 -32.622 1.00 73.69 108 ILE A N 1
ATOM 833 C CA . ILE A 1 108 ? -3.330 -12.650 -31.990 1.00 73.69 108 ILE A CA 1
ATOM 834 C C . ILE A 1 108 ? -2.767 -13.703 -32.951 1.00 73.69 108 ILE A C 1
ATOM 836 O O . ILE A 1 108 ? -1.973 -14.547 -32.537 1.00 73.69 108 ILE A O 1
ATOM 840 N N . GLU A 1 109 ? -3.153 -13.650 -34.228 1.00 74.50 109 GLU A N 1
ATOM 841 C CA . GLU A 1 109 ? -2.621 -14.538 -35.267 1.00 74.50 109 GLU A CA 1
ATOM 842 C C . GLU A 1 109 ? -1.116 -14.319 -35.478 1.00 74.50 109 GLU A C 1
ATOM 844 O O . GLU A 1 109 ? -0.345 -15.269 -35.623 1.00 74.50 109 GLU A O 1
ATOM 849 N N . LEU A 1 110 ? -0.685 -13.057 -35.458 1.00 71.19 110 LEU A N 1
ATOM 850 C CA . LEU A 1 110 ? 0.704 -12.677 -35.684 1.00 71.19 110 LEU A CA 1
ATOM 851 C C . LEU A 1 110 ? 1.611 -12.940 -34.470 1.00 71.19 110 LEU A C 1
ATOM 853 O O . LEU A 1 110 ? 2.793 -13.222 -34.666 1.00 71.19 110 LEU A O 1
ATOM 857 N N . ASN A 1 111 ? 1.096 -12.882 -33.237 1.00 78.75 111 ASN A N 1
ATOM 858 C CA . ASN A 1 111 ? 1.886 -13.067 -32.015 1.00 78.75 111 ASN A CA 1
ATOM 859 C C . ASN A 1 111 ? 1.268 -14.115 -31.058 1.00 78.75 111 ASN A C 1
ATOM 861 O O . ASN A 1 111 ? 0.366 -13.795 -30.279 1.00 78.75 111 ASN A O 1
ATOM 865 N N . PRO A 1 112 ? 1.803 -15.354 -31.027 1.00 74.44 112 PRO A N 1
ATOM 866 C CA . PRO A 1 112 ? 1.298 -16.426 -30.164 1.00 74.44 112 PRO A CA 1
ATOM 867 C C . PRO A 1 112 ? 1.366 -16.131 -28.659 1.00 74.44 112 PRO A C 1
ATOM 869 O O . PRO A 1 112 ? 0.512 -16.605 -27.914 1.00 74.44 112 PRO A O 1
ATOM 872 N N . LYS A 1 113 ? 2.333 -15.326 -28.195 1.00 70.00 113 LYS A N 1
ATOM 873 C CA . LYS A 1 113 ? 2.432 -14.948 -26.774 1.00 70.00 113 LYS A CA 1
ATOM 874 C C . LYS A 1 113 ? 1.364 -13.927 -26.382 1.00 70.00 113 LYS A C 1
ATOM 876 O O . LYS A 1 113 ? 0.867 -13.950 -25.262 1.00 70.00 113 LYS A O 1
ATOM 881 N N . TYR A 1 114 ? 0.958 -13.059 -27.309 1.00 70.94 114 TYR A N 1
ATOM 882 C CA . TYR A 1 114 ? -0.176 -12.159 -27.088 1.00 70.94 114 TYR A CA 1
ATOM 883 C C . TYR A 1 114 ? -1.488 -12.941 -26.920 1.00 70.94 114 TYR A C 1
ATOM 885 O O . TYR A 1 114 ? -2.300 -12.618 -26.054 1.00 70.94 114 TYR A O 1
ATOM 893 N N . LYS A 1 115 ? -1.660 -14.028 -27.686 1.00 71.50 115 LYS A N 1
ATOM 894 C CA . LYS A 1 115 ? -2.765 -14.978 -27.503 1.00 71.50 115 LYS A CA 1
ATOM 895 C C . LYS A 1 115 ? -2.756 -15.602 -26.106 1.00 71.50 115 LYS A C 1
ATOM 897 O O . LYS A 1 115 ? -3.796 -15.656 -25.459 1.00 71.50 115 LYS A O 1
ATOM 902 N N . GLU A 1 116 ? -1.594 -16.051 -25.643 1.00 67.44 116 GLU A N 1
ATOM 903 C CA . GLU A 1 116 ? -1.416 -16.664 -24.323 1.00 67.44 116 GLU A CA 1
ATOM 904 C C . GLU A 1 116 ? -1.795 -15.704 -23.184 1.00 67.44 116 GLU A C 1
ATOM 906 O O . GLU A 1 116 ? -2.581 -16.070 -22.317 1.00 67.44 116 GLU A O 1
ATOM 911 N N . GLN A 1 117 ? -1.356 -14.444 -23.248 1.00 60.66 117 GLN A N 1
ATOM 912 C CA . GLN A 1 117 ? -1.712 -13.402 -22.274 1.00 60.66 117 GLN A CA 1
ATOM 913 C C . GLN A 1 117 ? -3.229 -13.133 -22.201 1.00 60.66 117 GLN A C 1
ATOM 915 O O . GLN A 1 117 ? -3.775 -12.918 -21.121 1.00 60.66 117 GLN A O 1
ATOM 920 N N . ILE A 1 118 ? -3.935 -13.190 -23.338 1.00 63.53 118 ILE A N 1
ATOM 921 C CA . ILE A 1 118 ? -5.405 -13.081 -23.374 1.00 63.53 118 ILE A CA 1
ATOM 922 C C . ILE A 1 118 ? -6.061 -14.321 -22.755 1.00 63.53 118 ILE A C 1
ATOM 924 O O . ILE A 1 118 ? -6.997 -14.190 -21.972 1.00 63.53 118 ILE A O 1
ATOM 928 N N . HIS A 1 119 ? -5.568 -15.521 -23.075 1.00 62.44 119 HIS A N 1
ATOM 929 C CA . HIS A 1 119 ? -6.074 -16.774 -22.504 1.00 62.44 119 HIS A CA 1
ATOM 930 C C . HIS A 1 119 ? -5.880 -16.855 -20.981 1.00 62.44 119 HIS A C 1
ATOM 932 O O . HIS A 1 119 ? -6.719 -17.432 -20.296 1.00 62.44 119 HIS A O 1
ATOM 938 N N . LEU A 1 120 ? -4.801 -16.266 -20.461 1.00 55.00 120 LEU A N 1
ATOM 939 C CA . LEU A 1 120 ? -4.507 -16.175 -19.029 1.00 55.00 120 LEU A CA 1
ATOM 940 C C . LEU A 1 120 ? -5.316 -15.084 -18.302 1.00 55.00 120 LEU A C 1
ATOM 942 O O . LEU A 1 120 ? -5.169 -14.933 -17.095 1.00 55.00 120 LEU A O 1
ATOM 946 N N . GLY A 1 121 ? -6.157 -14.318 -19.010 1.00 50.81 121 GLY A N 1
ATOM 947 C CA . GLY A 1 121 ? -6.959 -13.240 -18.419 1.00 50.81 121 GLY A CA 1
ATOM 948 C C . GLY A 1 121 ? -6.158 -11.988 -18.049 1.00 50.81 121 GLY A C 1
ATOM 949 O O . GLY A 1 121 ? -6.692 -11.081 -17.424 1.00 50.81 121 GLY A O 1
ATOM 950 N N . LEU A 1 122 ? -4.891 -11.904 -18.464 1.00 51.41 122 LEU A N 1
ATOM 951 C CA . LEU A 1 122 ? -4.005 -10.766 -18.189 1.00 51.41 122 LEU A CA 1
ATOM 952 C C . LEU A 1 122 ? -4.327 -9.557 -19.084 1.00 51.41 122 LEU A C 1
ATOM 954 O O . LEU A 1 122 ? -3.841 -8.450 -18.858 1.00 51.41 122 LEU A O 1
ATOM 958 N N . ILE A 1 123 ? -5.154 -9.761 -20.117 1.00 57.28 123 ILE A N 1
ATOM 959 C CA . ILE A 1 123 ? -5.583 -8.723 -21.055 1.00 57.28 123 ILE A CA 1
ATOM 960 C C . ILE A 1 123 ? -7.076 -8.871 -21.337 1.00 57.28 123 ILE A C 1
ATOM 962 O O . ILE A 1 123 ? -7.488 -9.677 -22.176 1.00 57.28 123 ILE A O 1
ATOM 966 N N . ASP A 1 124 ? -7.883 -8.034 -20.690 1.00 52.16 124 ASP A N 1
ATOM 967 C CA . ASP A 1 124 ? -9.335 -8.059 -20.848 1.00 52.16 124 ASP A CA 1
ATOM 968 C C . ASP A 1 124 ? -9.786 -7.669 -22.268 1.00 52.16 124 ASP A C 1
ATOM 970 O O . ASP A 1 124 ? -9.162 -6.868 -22.980 1.00 52.16 124 ASP A O 1
ATOM 974 N N . THR A 1 125 ? -10.870 -8.291 -22.732 1.00 46.81 125 THR A N 1
ATOM 975 C CA . THR A 1 125 ? -11.442 -8.054 -24.071 1.00 46.81 125 THR A CA 1
ATOM 976 C C . THR A 1 125 ? -12.521 -6.978 -24.101 1.00 46.81 125 THR A C 1
ATOM 978 O O . THR A 1 125 ? -13.000 -6.644 -25.182 1.00 46.81 125 THR A O 1
ATOM 981 N N . ILE A 1 126 ? -12.878 -6.373 -22.965 1.00 41.50 126 ILE A N 1
ATOM 982 C CA . ILE A 1 126 ? -14.002 -5.438 -22.896 1.00 41.50 126 ILE A CA 1
ATOM 983 C C . ILE A 1 126 ? -13.644 -4.220 -22.028 1.00 41.50 126 ILE A C 1
ATOM 985 O O . ILE A 1 126 ? -13.294 -4.352 -20.864 1.00 41.50 126 ILE A O 1
ATOM 989 N N . ASN A 1 127 ? -13.827 -3.039 -22.633 1.00 40.31 127 ASN A N 1
ATOM 990 C CA . ASN A 1 127 ? -13.906 -1.685 -22.060 1.00 40.31 127 ASN A CA 1
ATOM 991 C C . ASN A 1 127 ? -12.602 -0.864 -21.897 1.00 40.31 127 ASN A C 1
ATOM 993 O O . ASN A 1 127 ? -11.885 -0.931 -20.903 1.00 40.31 127 ASN A O 1
ATOM 997 N N . ILE A 1 128 ? -12.320 -0.026 -22.903 1.00 39.50 128 ILE A N 1
ATOM 998 C CA . ILE A 1 128 ? -11.053 0.713 -23.085 1.00 39.50 128 ILE A CA 1
ATOM 999 C C . ILE A 1 128 ? -11.066 2.114 -22.446 1.00 39.50 128 ILE A C 1
ATOM 1001 O O . ILE A 1 128 ? -9.998 2.685 -22.209 1.00 39.50 128 ILE A O 1
ATOM 1005 N N . ASP A 1 129 ? -12.228 2.643 -22.059 1.00 38.38 129 ASP A N 1
ATOM 1006 C CA . ASP A 1 129 ? -12.304 3.971 -21.436 1.00 38.38 129 ASP A CA 1
ATOM 1007 C C . ASP A 1 129 ? -11.855 3.979 -19.959 1.00 38.38 129 ASP A C 1
ATOM 1009 O O . ASP A 1 129 ? -11.385 5.003 -19.460 1.00 38.38 129 ASP A O 1
ATOM 1013 N N . GLU A 1 130 ? -11.852 2.830 -19.270 1.00 37.03 130 GLU A N 1
ATOM 1014 C CA . GLU A 1 130 ? -11.357 2.736 -17.884 1.00 37.03 130 GLU A CA 1
ATOM 1015 C C . GLU A 1 130 ? -9.830 2.578 -17.770 1.00 37.03 130 GLU A C 1
ATOM 1017 O O . GLU A 1 130 ? -9.231 2.965 -16.762 1.00 37.03 130 GLU A O 1
ATOM 1022 N N . VAL A 1 131 ? -9.156 2.032 -18.788 1.00 36.19 131 VAL A N 1
ATOM 1023 C CA . VAL A 1 131 ? -7.729 1.661 -18.683 1.00 36.19 131 VAL A CA 1
ATOM 1024 C C . VAL A 1 131 ? -6.798 2.842 -18.959 1.00 36.19 131 VAL A C 1
ATOM 1026 O O . VAL A 1 131 ? -5.740 2.957 -18.335 1.00 36.19 131 VAL A O 1
ATOM 1029 N N . LYS A 1 132 ? -7.205 3.789 -19.814 1.00 32.16 132 LYS A N 1
ATOM 1030 C CA . LYS A 1 132 ? -6.435 5.025 -20.049 1.00 32.16 132 LYS A CA 1
ATOM 1031 C C . LYS A 1 132 ? -6.352 5.891 -18.787 1.00 32.16 132 LYS A C 1
ATOM 1033 O O . LYS A 1 132 ? -5.347 6.548 -18.548 1.00 32.16 132 LYS A O 1
ATOM 1038 N N . ILE A 1 133 ? -7.374 5.787 -17.941 1.00 38.16 133 ILE A N 1
ATOM 1039 C CA . ILE A 1 133 ? -7.432 6.388 -16.613 1.00 38.16 133 ILE A CA 1
ATOM 1040 C C . ILE A 1 133 ? -6.580 5.597 -15.594 1.00 38.16 133 ILE A C 1
ATOM 1042 O O . ILE A 1 133 ? -6.013 6.195 -14.684 1.00 38.16 133 ILE A O 1
ATOM 1046 N N . LYS A 1 134 ? -6.418 4.273 -15.746 1.00 34.53 134 LYS A N 1
ATOM 1047 C CA . LYS A 1 134 ? -5.608 3.429 -14.842 1.00 34.53 134 LYS A CA 1
ATOM 1048 C C . LYS A 1 134 ? -4.093 3.479 -15.115 1.00 34.53 134 LYS A C 1
ATOM 1050 O O . LYS A 1 134 ? -3.326 3.389 -14.160 1.00 34.53 134 LYS A O 1
ATOM 1055 N N . LYS A 1 135 ? -3.637 3.669 -16.363 1.00 30.31 135 LYS A N 1
ATOM 1056 C CA . LYS A 1 135 ? -2.195 3.601 -16.707 1.00 30.31 135 LYS A CA 1
ATOM 1057 C C . LYS A 1 135 ? -1.402 4.888 -16.420 1.00 30.31 135 LYS A C 1
ATOM 1059 O O . LYS A 1 135 ? -0.267 4.787 -15.966 1.00 30.31 135 LYS A O 1
ATOM 1064 N N . ASP A 1 136 ? -2.005 6.072 -16.563 1.00 31.06 136 ASP A N 1
ATOM 1065 C CA . ASP A 1 136 ? -1.391 7.327 -16.073 1.00 31.06 136 ASP A CA 1
ATOM 1066 C C . ASP A 1 136 ? -1.441 7.431 -14.537 1.00 31.06 136 ASP A C 1
ATOM 1068 O O . ASP A 1 136 ? -0.606 8.097 -13.929 1.00 31.06 136 ASP A O 1
ATOM 1072 N N . ARG A 1 137 ? -2.352 6.692 -13.884 1.00 31.75 137 ARG A N 1
ATOM 1073 C CA . ARG A 1 137 ? -2.343 6.521 -12.425 1.00 31.75 137 ARG A CA 1
ATOM 1074 C C . ARG A 1 137 ? -1.255 5.555 -11.952 1.00 31.75 137 ARG A C 1
ATOM 1076 O O . ARG A 1 137 ? -0.701 5.790 -10.891 1.00 31.75 137 ARG A O 1
ATOM 1083 N N . ALA A 1 138 ? -0.904 4.514 -12.710 1.00 30.19 138 ALA A N 1
ATOM 1084 C CA . ALA A 1 138 ? 0.073 3.496 -12.297 1.00 30.19 138 ALA A CA 1
ATOM 1085 C C . ALA A 1 138 ? 1.489 4.056 -12.038 1.00 30.19 138 ALA A C 1
ATOM 1087 O O . ALA A 1 138 ? 2.132 3.662 -11.073 1.00 30.19 138 ALA A O 1
ATOM 1088 N N . LYS A 1 139 ? 1.944 5.055 -12.810 1.00 33.12 139 LYS A N 1
ATOM 1089 C CA . LYS A 1 139 ? 3.258 5.698 -12.585 1.00 33.12 139 LYS A CA 1
ATOM 1090 C C . LYS A 1 139 ? 3.297 6.637 -11.373 1.00 33.12 139 LYS A C 1
ATOM 1092 O O . LYS A 1 139 ? 4.358 6.831 -10.799 1.00 33.12 139 LYS A O 1
ATOM 1097 N N . LYS A 1 140 ? 2.147 7.179 -10.957 1.00 31.47 140 LYS A N 1
ATOM 1098 C CA . LYS A 1 140 ? 1.985 7.898 -9.678 1.00 31.47 140 LYS A CA 1
ATOM 1099 C C . LYS A 1 140 ? 1.669 6.964 -8.507 1.00 31.47 140 LYS A C 1
ATOM 1101 O O . LYS A 1 140 ? 1.730 7.378 -7.357 1.00 31.47 140 LYS A O 1
ATOM 1106 N N . ARG A 1 141 ? 1.328 5.704 -8.785 1.00 37.59 141 ARG A N 1
ATOM 1107 C CA . ARG A 1 141 ? 0.826 4.763 -7.786 1.00 37.59 141 ARG A CA 1
ATOM 1108 C C . ARG A 1 141 ? 1.893 4.022 -7.015 1.00 37.59 141 ARG A C 1
ATOM 1110 O O . ARG A 1 141 ? 1.497 3.320 -6.112 1.00 37.59 141 ARG A O 1
ATOM 1117 N N . TYR A 1 142 ? 3.185 4.180 -7.284 1.00 38.38 142 TYR A N 1
ATOM 1118 C CA . TYR A 1 142 ? 4.188 3.575 -6.401 1.00 38.38 142 TYR A CA 1
ATOM 1119 C C . TYR A 1 142 ? 4.292 4.310 -5.055 1.00 38.38 142 TYR A C 1
ATOM 1121 O O . TYR A 1 142 ? 4.350 3.674 -4.010 1.00 38.38 142 TYR A O 1
ATOM 1129 N N . ALA A 1 143 ? 4.156 5.642 -5.068 1.00 33.94 143 ALA A N 1
ATOM 1130 C CA . ALA A 1 143 ? 3.969 6.440 -3.853 1.00 33.94 143 ALA A CA 1
ATOM 1131 C C . ALA A 1 143 ? 2.643 6.089 -3.145 1.00 33.94 143 ALA A C 1
ATOM 1133 O O . ALA A 1 143 ? 2.612 5.906 -1.938 1.00 33.94 143 ALA A O 1
ATOM 1134 N N . ILE A 1 144 ? 1.571 5.855 -3.914 1.00 35.50 144 ILE A N 1
ATOM 1135 C CA . ILE A 1 144 ? 0.270 5.394 -3.390 1.00 35.50 144 ILE A CA 1
ATOM 1136 C C . ILE A 1 144 ? 0.316 3.909 -2.959 1.00 35.50 144 ILE A C 1
ATOM 1138 O O . ILE A 1 144 ? -0.501 3.478 -2.163 1.00 35.50 144 ILE A O 1
ATOM 1142 N N . PHE A 1 145 ? 1.261 3.106 -3.452 1.00 37.66 145 PHE A N 1
ATOM 1143 C CA . PHE A 1 145 ? 1.395 1.672 -3.164 1.00 37.66 145 PHE A CA 1
ATOM 1144 C C . PHE A 1 145 ? 2.094 1.436 -1.828 1.00 37.66 145 PHE A C 1
ATOM 1146 O O . PHE A 1 145 ? 1.671 0.552 -1.093 1.00 37.66 145 PHE A O 1
ATOM 1153 N N . LEU A 1 146 ? 3.056 2.289 -1.460 1.00 36.88 146 LEU A N 1
ATOM 1154 C CA . LEU A 1 146 ? 3.551 2.371 -0.082 1.00 36.88 146 LEU A CA 1
ATOM 1155 C C . LEU A 1 146 ? 2.441 2.792 0.896 1.00 36.88 146 LEU A C 1
ATOM 1157 O O . LEU A 1 146 ? 2.426 2.318 2.018 1.00 36.88 146 LEU A O 1
ATOM 1161 N N . ILE A 1 147 ? 1.470 3.593 0.447 1.00 37.06 147 ILE A N 1
ATOM 1162 C CA . ILE A 1 147 ? 0.323 4.068 1.244 1.00 37.06 147 ILE A CA 1
ATOM 1163 C C . ILE A 1 147 ? -0.844 3.051 1.276 1.00 37.06 147 ILE A C 1
ATOM 1165 O O . ILE A 1 147 ? -1.606 2.999 2.234 1.00 37.06 147 ILE A O 1
ATOM 1169 N N . LEU A 1 148 ? -0.981 2.191 0.259 1.00 34.16 148 LEU A N 1
ATOM 1170 C CA . LEU A 1 148 ? -2.021 1.152 0.164 1.00 34.16 148 LEU A CA 1
ATOM 1171 C C . LEU A 1 148 ? -1.587 -0.221 0.700 1.00 34.16 148 LEU A C 1
ATOM 1173 O O . LEU A 1 148 ? -2.454 -1.039 0.993 1.00 34.16 148 LEU A O 1
ATOM 1177 N N . LEU A 1 149 ? -0.283 -0.474 0.869 1.00 34.34 149 LEU A N 1
ATOM 1178 C CA . LEU A 1 149 ? 0.240 -1.601 1.667 1.00 34.34 149 LEU A CA 1
ATOM 1179 C C . LEU A 1 149 ? -0.223 -1.536 3.132 1.00 34.34 149 LEU A C 1
ATOM 1181 O O . LEU A 1 149 ? -0.180 -2.523 3.857 1.00 34.34 149 LEU A O 1
ATOM 1185 N N . PHE A 1 150 ? -0.689 -0.365 3.534 1.00 36.97 150 PHE A N 1
ATOM 1186 C CA . PHE A 1 150 ? -1.052 0.003 4.881 1.00 36.97 150 PHE A CA 1
ATOM 1187 C C . PHE A 1 150 ? -2.576 0.089 5.099 1.00 36.97 150 PHE A C 1
ATOM 1189 O O . PHE A 1 150 ? -3.078 -0.317 6.144 1.00 36.97 150 PHE A O 1
ATOM 1196 N N . ALA A 1 151 ? -3.333 0.484 4.070 1.00 34.44 151 ALA A N 1
ATOM 1197 C CA . ALA A 1 151 ? -4.761 0.769 4.195 1.00 34.44 151 ALA A CA 1
ATOM 1198 C C . ALA A 1 151 ? -5.672 -0.447 4.467 1.00 34.44 151 ALA A C 1
ATOM 1200 O O . ALA A 1 151 ? -6.845 -0.238 4.762 1.00 34.44 151 ALA A O 1
ATOM 1201 N N . ILE A 1 152 ? -5.211 -1.700 4.325 1.00 35.97 152 ILE A N 1
ATOM 1202 C CA . ILE A 1 152 ? -6.136 -2.849 4.346 1.00 35.97 152 ILE A CA 1
ATOM 1203 C C . ILE A 1 152 ? -5.548 -4.149 4.939 1.00 35.97 152 ILE A C 1
ATOM 1205 O O . ILE A 1 152 ? -5.715 -5.249 4.405 1.00 35.97 152 ILE A O 1
ATOM 1209 N N . ALA A 1 153 ? -4.863 -4.070 6.078 1.00 34.88 153 ALA A N 1
ATOM 1210 C CA . ALA A 1 153 ? -4.624 -5.278 6.865 1.00 34.88 153 ALA A CA 1
ATOM 1211 C C . ALA A 1 153 ? -4.589 -4.983 8.353 1.00 34.88 153 ALA A C 1
ATOM 1213 O O . ALA A 1 153 ? -3.548 -4.905 9.000 1.00 34.88 153 ALA A O 1
ATOM 1214 N N . ILE A 1 154 ? -5.796 -4.847 8.869 1.00 41.69 154 ILE A N 1
ATOM 1215 C CA . ILE A 1 154 ? -6.118 -4.628 10.260 1.00 41.69 154 ILE A CA 1
ATOM 1216 C C . ILE A 1 154 ? -5.619 -5.804 11.107 1.00 41.69 154 ILE A C 1
ATOM 1218 O O . ILE A 1 154 ? -6.122 -6.925 10.949 1.00 41.69 154 ILE A O 1
ATOM 1222 N N . PRO A 1 155 ? -4.741 -5.562 12.090 1.00 38.38 155 PRO A N 1
ATOM 1223 C CA . PRO A 1 155 ? -4.573 -6.416 13.236 1.00 38.38 155 PRO A CA 1
ATOM 1224 C C . PRO A 1 155 ? -5.356 -5.858 14.425 1.00 38.38 155 PRO A C 1
ATOM 1226 O O . PRO A 1 155 ? -5.129 -4.742 14.874 1.00 38.38 155 PRO A O 1
ATOM 1229 N N . ILE A 1 156 ? -6.315 -6.631 14.931 1.00 42.16 156 ILE A N 1
ATOM 1230 C CA . ILE A 1 156 ? -6.945 -6.403 16.237 1.00 42.16 156 ILE A CA 1
ATOM 1231 C C . ILE A 1 156 ? -6.545 -7.583 17.102 1.00 42.16 156 ILE A C 1
ATOM 1233 O O . ILE A 1 156 ? -7.239 -8.603 17.169 1.00 42.16 156 ILE A O 1
ATOM 1237 N N . MET A 1 157 ? -5.405 -7.479 17.771 1.00 45.41 157 MET A N 1
ATOM 1238 C CA . MET A 1 157 ? -5.051 -8.447 18.807 1.00 45.41 157 MET A CA 1
ATOM 1239 C C . MET A 1 157 ? -5.706 -8.045 20.126 1.00 45.41 157 MET A C 1
ATOM 1241 O O . MET A 1 157 ? -5.048 -7.647 21.076 1.00 45.41 157 MET A O 1
ATOM 1245 N N . ALA A 1 158 ? -7.032 -8.139 20.184 1.00 36.12 158 ALA A N 1
ATOM 1246 C CA . ALA A 1 158 ? -7.795 -7.963 21.410 1.00 36.12 158 ALA A CA 1
ATOM 1247 C C . ALA A 1 158 ? -8.490 -9.273 21.783 1.00 36.12 158 ALA A C 1
ATOM 1249 O O . ALA A 1 158 ? -9.692 -9.423 21.603 1.00 36.12 158 ALA A O 1
ATOM 1250 N N . LEU A 1 159 ? -7.734 -10.223 22.336 1.00 37.41 159 LEU A N 1
ATOM 1251 C CA . LEU A 1 159 ? -8.308 -11.259 23.194 1.00 37.41 159 LEU A CA 1
ATOM 1252 C C . LEU A 1 159 ? -7.420 -11.481 24.415 1.00 37.41 159 LEU A C 1
ATOM 1254 O O . LEU A 1 159 ? -6.629 -12.417 24.494 1.00 37.41 159 LEU A O 1
ATOM 1258 N N . CYS A 1 160 ? -7.651 -10.646 25.426 1.00 33.31 160 CYS A N 1
ATOM 1259 C CA . CYS A 1 160 ? -7.649 -11.139 26.791 1.00 33.31 160 CYS A CA 1
ATOM 1260 C C . CYS A 1 160 ? -9.082 -11.530 27.194 1.00 33.31 160 CYS A C 1
ATOM 1262 O O . CYS A 1 160 ? -9.963 -10.685 27.329 1.00 33.31 160 CYS A O 1
ATOM 1264 N N . SER A 1 161 ? -9.227 -12.823 27.497 1.00 34.81 161 SER A N 1
ATOM 1265 C CA . SER A 1 161 ? -10.180 -13.451 28.425 1.00 34.81 161 SER A CA 1
ATOM 1266 C C . SER A 1 161 ? -11.444 -14.140 27.877 1.00 34.81 161 SER A C 1
ATOM 1268 O O . SER A 1 161 ? -12.329 -13.545 27.278 1.00 34.81 161 SER A O 1
ATOM 1270 N N . ASN A 1 162 ? -11.500 -15.442 28.186 1.00 41.62 162 ASN A N 1
ATOM 1271 C CA . ASN A 1 162 ? -12.631 -16.193 28.737 1.00 41.62 162 ASN A CA 1
ATOM 1272 C C . ASN A 1 162 ? -14.057 -15.831 28.282 1.00 41.62 162 ASN A C 1
ATOM 1274 O O . ASN A 1 162 ? -14.673 -14.917 28.821 1.00 41.62 162 ASN A O 1
ATOM 1278 N N . GLY A 1 163 ? -14.649 -16.746 27.508 1.00 37.78 163 GLY A N 1
ATOM 1279 C CA . GLY A 1 163 ? -16.057 -17.119 27.673 1.00 37.78 163 GLY A CA 1
ATOM 1280 C C . GLY A 1 163 ? -16.921 -17.016 26.417 1.00 37.78 163 GLY A C 1
ATOM 1281 O O . GLY A 1 163 ? -17.329 -15.930 26.038 1.00 37.78 163 GLY A O 1
ATOM 1282 N N . GLU A 1 164 ? -17.263 -18.199 25.889 1.00 35.03 164 GLU A N 1
ATOM 1283 C CA . GLU A 1 164 ? -18.331 -18.535 24.922 1.00 35.03 164 GLU A CA 1
ATOM 1284 C C . GLU A 1 164 ? -17.924 -18.703 23.436 1.00 35.03 164 GLU A C 1
ATOM 1286 O O . GLU A 1 164 ? -17.951 -17.794 22.617 1.00 35.03 164 GLU A O 1
ATOM 1291 N N . ASN A 1 165 ? -17.551 -19.956 23.124 1.00 41.97 165 ASN A N 1
ATOM 1292 C CA . ASN A 1 165 ? -17.550 -20.682 21.840 1.00 41.97 165 ASN A CA 1
ATOM 1293 C C . ASN A 1 165 ? -17.616 -19.887 20.511 1.00 41.97 165 ASN A C 1
ATOM 1295 O O . ASN A 1 165 ? -18.599 -19.979 19.780 1.00 41.97 165 ASN A O 1
ATOM 1299 N N . ILE A 1 166 ? -16.489 -19.268 20.130 1.00 47.56 166 ILE A N 1
ATOM 1300 C CA . ILE A 1 166 ? -16.021 -19.103 18.729 1.00 47.56 166 ILE A CA 1
ATOM 1301 C C . ILE A 1 166 ? -14.514 -19.453 18.661 1.00 47.56 166 ILE A C 1
ATOM 1303 O O . ILE A 1 166 ? -13.701 -18.756 18.059 1.00 47.56 166 ILE A O 1
ATOM 1307 N N . ALA A 1 167 ? -14.102 -20.519 19.354 1.00 51.75 167 ALA A N 1
ATOM 1308 C CA . ALA A 1 167 ? -12.719 -20.994 19.336 1.00 51.75 167 ALA A CA 1
ATOM 1309 C C . ALA A 1 167 ? -12.393 -21.541 17.931 1.00 51.75 167 ALA A C 1
ATOM 1311 O O . ALA A 1 167 ? -12.859 -22.616 17.554 1.00 51.75 167 ALA A O 1
ATOM 1312 N N . GLY A 1 168 ? -11.689 -20.749 17.119 1.00 68.38 168 GLY A N 1
ATOM 1313 C CA . GLY A 1 168 ? -11.204 -21.143 15.794 1.00 68.38 168 GLY A CA 1
ATOM 1314 C C . GLY A 1 168 ? -11.218 -20.028 14.744 1.00 68.38 168 GLY A C 1
ATOM 1315 O O . GLY A 1 168 ? -10.246 -19.892 14.011 1.00 68.38 168 GLY A O 1
ATOM 1316 N N . GLU A 1 169 ? -12.275 -19.209 14.671 1.00 74.69 169 GLU A N 1
ATOM 1317 C CA . GLU A 1 169 ? -12.331 -18.069 13.732 1.00 74.69 169 GLU A CA 1
ATOM 1318 C C . GLU A 1 169 ? -11.441 -16.920 14.230 1.00 74.69 169 GLU A C 1
ATOM 1320 O O . GLU A 1 169 ? -10.565 -16.464 13.498 1.00 74.69 169 GLU A O 1
ATOM 1325 N N . ASP A 1 170 ? -11.577 -16.540 15.505 1.00 75.19 170 ASP A N 1
ATOM 1326 C CA . ASP A 1 170 ? -10.739 -15.513 16.135 1.00 75.19 170 ASP A CA 1
ATOM 1327 C C . ASP A 1 170 ? -9.253 -15.923 16.107 1.00 75.19 170 ASP A C 1
ATOM 1329 O O . ASP A 1 170 ? -8.394 -15.116 15.770 1.00 75.19 170 ASP A O 1
ATOM 1333 N N . GLU A 1 171 ? -8.943 -17.198 16.377 1.00 80.19 171 GLU A N 1
ATOM 1334 C CA . GLU A 1 171 ? -7.574 -17.738 16.302 1.00 80.19 171 GLU A CA 1
ATOM 1335 C C . GLU A 1 171 ? -6.992 -17.636 14.887 1.00 80.19 171 GLU A C 1
ATOM 1337 O O . GLU A 1 171 ? -5.840 -17.239 14.718 1.00 80.19 171 GLU A O 1
ATOM 1342 N N . LYS A 1 172 ? -7.789 -17.947 13.858 1.00 85.19 172 LYS A N 1
ATOM 1343 C CA . LYS A 1 172 ? -7.361 -17.801 12.462 1.00 85.19 172 LYS A CA 1
ATOM 1344 C C . LYS A 1 172 ? -7.113 -16.356 12.081 1.00 85.19 172 LYS A C 1
ATOM 1346 O O . LYS A 1 172 ? -6.106 -16.076 11.441 1.00 85.19 172 LYS A O 1
ATOM 1351 N N . TYR A 1 173 ? -7.979 -15.450 12.518 1.00 82.38 173 TYR A N 1
ATOM 1352 C CA 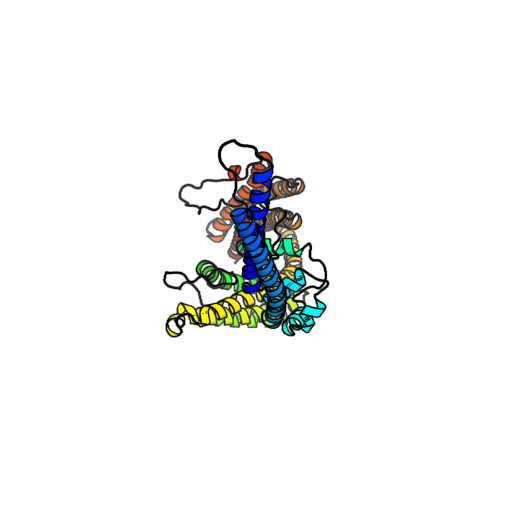. TYR A 1 173 ? -7.765 -14.026 12.316 1.00 82.38 173 TYR A CA 1
ATOM 1353 C C . TYR A 1 173 ? -6.430 -13.567 12.918 1.00 82.38 173 TYR A C 1
ATOM 1355 O O . TYR A 1 173 ? -5.650 -12.918 12.228 1.00 82.38 173 TYR A O 1
ATOM 1363 N N . GLN A 1 174 ? -6.101 -13.994 14.144 1.00 76.88 174 GLN A N 1
ATOM 1364 C CA . GLN A 1 174 ? -4.799 -13.691 14.756 1.00 76.88 174 GLN A CA 1
ATOM 1365 C C . GLN A 1 174 ? -3.616 -14.237 13.938 1.00 76.88 174 GLN A C 1
ATOM 1367 O O . GLN A 1 174 ? -2.566 -13.602 13.853 1.00 76.88 174 GLN A O 1
ATOM 1372 N N . GLU A 1 175 ? -3.756 -15.407 13.317 1.00 85.19 175 GLU A N 1
ATOM 1373 C CA . GLU A 1 175 ? -2.708 -15.965 12.457 1.00 85.19 175 GLU A CA 1
ATOM 1374 C C . GLU A 1 175 ? -2.579 -15.215 11.122 1.00 85.19 175 GLU A C 1
ATOM 1376 O O . GLU A 1 175 ? -1.460 -14.980 10.670 1.00 85.19 175 GLU A O 1
ATOM 1381 N N . TYR A 1 176 ? -3.680 -14.758 10.522 1.00 84.88 176 TYR A N 1
ATOM 1382 C CA . TYR A 1 176 ? -3.651 -13.909 9.322 1.00 84.88 176 TYR A CA 1
ATOM 1383 C C . TYR A 1 176 ? -3.048 -12.530 9.588 1.00 84.88 176 TYR A C 1
ATOM 1385 O O . TYR A 1 176 ? -2.317 -11.992 8.761 1.00 84.88 176 TYR A O 1
ATOM 1393 N N . VAL A 1 177 ? -3.299 -11.989 10.774 1.00 75.00 177 VAL A N 1
ATOM 1394 C CA . VAL A 1 177 ? -2.654 -10.780 11.286 1.00 75.00 177 VAL A CA 1
ATOM 1395 C C . VAL A 1 177 ? -1.140 -10.950 11.360 1.00 75.00 177 VAL A C 1
ATOM 1397 O O . VAL A 1 177 ? -0.387 -10.116 10.857 1.00 75.00 177 VAL A O 1
ATOM 1400 N N . LYS A 1 178 ? -0.672 -12.053 11.950 1.00 79.62 178 LYS A N 1
ATOM 1401 C CA . LYS A 1 178 ? 0.764 -12.348 12.028 1.00 79.62 178 LYS A CA 1
ATOM 1402 C C . LYS A 1 178 ? 1.375 -12.559 10.646 1.00 79.62 178 LYS A C 1
ATOM 1404 O O . LYS A 1 178 ? 2.490 -12.096 10.426 1.00 79.62 178 LYS A O 1
ATOM 1409 N N . LEU A 1 179 ? 0.656 -13.212 9.727 1.00 84.38 179 LEU A N 1
ATOM 1410 C CA . LEU A 1 179 ? 1.059 -13.333 8.325 1.00 84.38 179 LEU A CA 1
ATOM 1411 C C . LEU A 1 179 ? 1.262 -11.951 7.697 1.00 84.38 179 LEU A C 1
ATOM 1413 O O . LEU A 1 179 ? 2.322 -11.695 7.132 1.00 84.38 179 LEU A O 1
ATOM 1417 N N . ASN A 1 180 ? 0.288 -11.051 7.836 1.00 77.19 180 ASN A N 1
ATOM 1418 C CA . ASN A 1 180 ? 0.399 -9.702 7.297 1.00 77.19 180 ASN A CA 1
ATOM 1419 C C . ASN A 1 180 ? 1.610 -8.948 7.868 1.00 77.19 180 ASN A C 1
ATOM 1421 O O . ASN A 1 180 ? 2.415 -8.407 7.118 1.00 77.19 180 ASN A O 1
ATOM 1425 N N . ASN A 1 181 ? 1.798 -8.977 9.187 1.00 69.88 181 ASN A N 1
ATOM 1426 C CA . ASN A 1 181 ? 2.921 -8.291 9.829 1.00 69.88 181 ASN A CA 1
ATOM 1427 C C . ASN A 1 181 ? 4.280 -8.873 9.403 1.00 69.88 181 ASN A C 1
ATOM 1429 O O . ASN A 1 181 ? 5.249 -8.136 9.215 1.00 69.88 181 ASN A O 1
ATOM 1433 N N . ASN A 1 182 ? 4.351 -10.197 9.230 1.00 82.44 182 ASN A N 1
ATOM 1434 C CA . ASN A 1 182 ? 5.537 -10.892 8.737 1.00 82.44 182 ASN A CA 1
ATOM 1435 C C . ASN A 1 182 ? 5.919 -10.418 7.323 1.00 82.44 182 ASN A C 1
ATOM 1437 O O . ASN A 1 182 ? 7.089 -10.128 7.066 1.00 82.44 182 ASN A O 1
ATOM 1441 N N . ILE A 1 183 ? 4.922 -10.264 6.446 1.00 80.81 183 ILE A N 1
ATOM 1442 C CA . ILE A 1 183 ? 5.071 -9.716 5.095 1.00 80.81 183 ILE A CA 1
ATOM 1443 C C . ILE A 1 183 ? 5.540 -8.260 5.145 1.00 80.81 183 ILE A C 1
ATOM 1445 O O . ILE A 1 183 ? 6.592 -7.954 4.582 1.00 80.81 183 ILE A O 1
ATOM 1449 N N . LEU A 1 184 ? 4.790 -7.380 5.820 1.00 69.06 184 LEU A N 1
ATOM 1450 C CA . LEU A 1 184 ? 5.026 -5.931 5.816 1.00 69.06 184 LEU A CA 1
ATOM 1451 C C . LEU A 1 184 ? 6.454 -5.582 6.222 1.00 69.06 184 LEU A C 1
ATOM 1453 O O . LEU A 1 184 ? 7.137 -4.844 5.515 1.00 69.06 184 LEU A O 1
ATOM 1457 N N . TRP A 1 185 ? 6.941 -6.184 7.309 1.00 67.25 185 TRP A N 1
ATOM 1458 C CA . TRP A 1 185 ? 8.300 -5.944 7.781 1.00 67.25 185 TRP A CA 1
ATOM 1459 C C . TRP A 1 185 ? 9.350 -6.267 6.707 1.00 67.25 185 TRP A C 1
ATOM 1461 O O . TRP A 1 185 ? 10.350 -5.563 6.564 1.00 67.25 185 TRP A O 1
ATOM 1471 N N . ARG A 1 186 ? 9.177 -7.371 5.968 1.00 76.94 186 ARG A N 1
ATOM 1472 C CA . ARG A 1 186 ? 10.153 -7.780 4.944 1.00 76.94 186 ARG A CA 1
ATOM 1473 C C . ARG A 1 186 ? 10.089 -6.891 3.717 1.00 76.94 186 ARG A C 1
ATOM 1475 O O . ARG A 1 186 ? 11.120 -6.601 3.122 1.00 76.94 186 ARG A O 1
ATOM 1482 N N . PHE A 1 187 ? 8.893 -6.457 3.361 1.00 78.19 187 PHE A N 1
ATOM 1483 C CA . PHE A 1 187 ? 8.683 -5.595 2.213 1.00 78.19 187 PHE A CA 1
ATOM 1484 C C . PHE A 1 187 ? 9.327 -4.227 2.461 1.00 78.19 187 PHE A C 1
ATOM 1486 O O . PHE A 1 187 ? 10.091 -3.763 1.615 1.00 78.19 187 PHE A O 1
ATOM 1493 N N . ASP A 1 188 ? 9.150 -3.667 3.659 1.00 64.50 188 ASP A N 1
ATOM 1494 C CA . ASP A 1 188 ? 9.794 -2.415 4.064 1.00 64.50 188 ASP A CA 1
ATOM 1495 C C . ASP A 1 188 ? 11.331 -2.511 4.082 1.00 64.50 188 ASP A C 1
ATOM 1497 O O . ASP A 1 188 ? 12.028 -1.635 3.582 1.00 64.50 188 ASP A O 1
ATOM 1501 N N . ALA A 1 189 ? 11.887 -3.627 4.564 1.00 73.19 189 ALA A N 1
ATOM 1502 C CA . ALA A 1 189 ? 13.338 -3.806 4.666 1.00 73.19 189 ALA A CA 1
ATOM 1503 C C . ALA A 1 189 ? 14.053 -4.142 3.338 1.00 73.19 189 ALA A C 1
ATOM 1505 O O . ALA A 1 189 ? 15.289 -4.101 3.284 1.00 73.19 189 ALA A O 1
ATOM 1506 N N . SER A 1 190 ? 13.318 -4.529 2.290 1.00 83.00 190 SER A N 1
ATOM 1507 C CA . SER A 1 190 ? 13.908 -5.106 1.069 1.00 83.00 190 SER A CA 1
ATOM 1508 C C . SER A 1 190 ? 13.381 -4.499 -0.229 1.00 83.00 190 SER A C 1
ATOM 1510 O O . SER A 1 190 ? 14.171 -4.206 -1.126 1.00 83.00 190 SER A O 1
ATOM 1512 N N . ILE A 1 191 ? 12.069 -4.294 -0.355 1.00 84.12 191 ILE A N 1
ATOM 1513 C CA . ILE A 1 191 ? 11.453 -3.758 -1.577 1.00 84.12 191 ILE A CA 1
ATOM 1514 C C . ILE A 1 191 ? 11.529 -2.234 -1.594 1.00 84.12 191 ILE A C 1
ATOM 1516 O O . ILE A 1 191 ? 11.890 -1.671 -2.629 1.00 84.12 191 ILE A O 1
ATOM 1520 N N . THR A 1 192 ? 11.246 -1.569 -0.467 1.00 73.62 192 THR A N 1
ATOM 1521 C CA . THR A 1 192 ? 11.322 -0.100 -0.373 1.00 73.62 192 THR A CA 1
ATOM 1522 C C . THR A 1 192 ? 12.707 0.421 -0.773 1.00 73.62 192 THR A C 1
ATOM 1524 O O . THR A 1 192 ? 12.776 1.186 -1.739 1.00 73.62 192 THR A O 1
ATOM 1527 N N . PRO A 1 193 ? 13.824 -0.061 -0.185 1.00 74.56 193 PRO A N 1
ATOM 1528 C CA . PRO A 1 193 ? 15.154 0.434 -0.533 1.00 74.56 193 PRO A CA 1
ATOM 1529 C C . PRO A 1 193 ? 15.531 0.109 -1.979 1.00 74.56 193 PRO A C 1
ATOM 1531 O O . PRO A 1 193 ? 16.217 0.889 -2.637 1.00 74.56 193 PRO A O 1
ATOM 1534 N N . TYR A 1 194 ? 15.064 -1.034 -2.501 1.00 85.81 194 TYR A N 1
ATOM 1535 C CA . TYR A 1 194 ? 15.294 -1.386 -3.896 1.00 85.81 194 TYR A CA 1
ATOM 1536 C C . TYR A 1 194 ? 14.661 -0.359 -4.830 1.00 85.81 194 TYR A C 1
ATOM 1538 O O . TYR A 1 194 ? 15.337 0.161 -5.711 1.00 85.81 194 TYR A O 1
ATOM 1546 N N . VAL A 1 195 ? 13.375 -0.049 -4.661 1.00 79.25 195 VAL A N 1
ATOM 1547 C CA . VAL A 1 195 ? 12.709 0.866 -5.591 1.00 79.25 195 VAL A CA 1
ATOM 1548 C C . VAL A 1 195 ? 13.168 2.307 -5.408 1.00 79.25 195 VAL A C 1
ATOM 1550 O O . VAL A 1 195 ? 13.292 3.020 -6.401 1.00 79.25 195 VAL A O 1
ATOM 1553 N N . GLU A 1 196 ? 13.507 2.730 -4.193 1.00 74.00 196 GLU A N 1
ATOM 1554 C CA . GLU A 1 196 ? 14.158 4.028 -3.982 1.00 74.00 196 GLU A CA 1
ATOM 1555 C C . GLU A 1 196 ? 15.478 4.141 -4.757 1.00 74.00 196 GLU A C 1
ATOM 1557 O O . GLU A 1 196 ? 15.779 5.188 -5.330 1.00 74.00 196 GLU A O 1
ATOM 1562 N N . GLN A 1 197 ? 16.251 3.054 -4.817 1.00 79.75 197 GLN A N 1
ATOM 1563 C CA . GLN A 1 197 ? 17.553 3.038 -5.475 1.00 79.75 197 GLN A CA 1
ATOM 1564 C C . GLN A 1 197 ? 17.474 2.838 -6.997 1.00 79.75 197 GLN A C 1
ATOM 1566 O O . GLN A 1 197 ? 18.205 3.492 -7.745 1.00 79.75 197 GLN A O 1
ATOM 1571 N N . PHE A 1 198 ? 16.617 1.928 -7.459 1.00 80.06 198 PHE A N 1
ATOM 1572 C CA . PHE A 1 198 ? 16.584 1.445 -8.843 1.00 80.06 198 PHE A CA 1
ATOM 1573 C C . PHE A 1 198 ? 15.371 1.915 -9.646 1.00 80.06 198 PHE A C 1
ATOM 1575 O O . PHE A 1 198 ? 15.352 1.783 -10.873 1.00 80.06 198 PHE A O 1
ATOM 1582 N N . GLY A 1 199 ? 14.369 2.476 -8.972 1.00 73.75 199 GLY A N 1
ATOM 1583 C CA . GLY A 1 199 ? 13.059 2.752 -9.541 1.00 73.75 199 GLY A CA 1
ATOM 1584 C C . GLY A 1 199 ? 12.211 1.488 -9.709 1.00 73.75 199 GLY A C 1
ATOM 1585 O O . GLY A 1 199 ? 12.579 0.392 -9.297 1.00 73.75 199 GLY A O 1
ATOM 1586 N N . ASN A 1 200 ? 11.042 1.663 -10.316 1.00 69.81 200 ASN A N 1
ATOM 1587 C CA . ASN A 1 200 ? 10.066 0.611 -10.622 1.00 69.81 200 ASN A CA 1
ATOM 1588 C C . ASN A 1 200 ? 9.552 0.703 -12.070 1.00 69.81 200 ASN A C 1
ATOM 1590 O O . ASN A 1 200 ? 8.435 0.284 -12.377 1.00 69.81 200 ASN A O 1
ATOM 1594 N N . GLY A 1 201 ? 10.309 1.386 -12.929 1.00 64.69 201 GLY A N 1
ATOM 1595 C CA . GLY A 1 201 ? 9.954 1.582 -14.327 1.00 64.69 201 GLY A CA 1
ATOM 1596 C C . GLY A 1 201 ? 10.307 0.373 -15.187 1.00 64.69 201 GLY A C 1
ATOM 1597 O O . GLY A 1 201 ? 10.913 -0.581 -14.731 1.00 64.69 201 GLY A O 1
ATOM 1598 N N . ASP A 1 202 ? 9.981 0.446 -16.477 1.00 70.12 202 ASP A N 1
ATOM 1599 C CA . ASP A 1 202 ? 10.375 -0.602 -17.431 1.00 70.12 202 ASP A CA 1
ATOM 1600 C C . ASP A 1 202 ? 11.911 -0.682 -17.609 1.00 70.12 202 ASP A C 1
ATOM 1602 O O . ASP A 1 202 ? 12.441 -1.699 -18.049 1.00 70.12 202 ASP A O 1
ATOM 1606 N N . GLU A 1 203 ? 12.632 0.400 -17.303 1.00 76.00 203 GLU A N 1
ATOM 1607 C CA . GLU A 1 203 ? 14.091 0.494 -17.391 1.00 76.00 203 GLU A CA 1
ATOM 1608 C C . GLU A 1 203 ? 14.678 0.694 -15.992 1.00 76.00 203 GLU A C 1
ATOM 1610 O O . GLU A 1 203 ? 14.235 1.580 -15.255 1.00 76.00 203 GLU A O 1
ATOM 1615 N N . ILE A 1 204 ? 15.695 -0.102 -15.650 1.00 82.06 204 ILE A N 1
ATOM 1616 C CA . ILE A 1 204 ? 16.392 0.029 -14.370 1.00 82.06 204 ILE A CA 1
ATOM 1617 C C . ILE A 1 204 ? 17.220 1.320 -14.333 1.00 82.06 204 ILE A C 1
ATOM 1619 O O . ILE A 1 204 ? 18.006 1.605 -15.240 1.00 82.06 204 ILE A O 1
ATOM 1623 N N . SER A 1 205 ? 17.102 2.082 -13.246 1.00 82.69 205 SER A N 1
ATOM 1624 C CA . SER A 1 205 ? 18.002 3.196 -12.951 1.00 82.69 205 SER A CA 1
ATOM 1625 C C . SER A 1 205 ? 19.206 2.683 -12.165 1.00 82.69 205 SER A C 1
ATOM 1627 O O . SER A 1 205 ? 19.054 2.216 -11.044 1.00 82.69 205 SER A O 1
ATOM 1629 N N . ILE A 1 206 ? 20.415 2.766 -12.721 1.00 81.50 206 ILE A N 1
ATOM 1630 C CA . ILE A 1 206 ? 21.630 2.375 -11.994 1.00 81.50 206 ILE A CA 1
ATOM 1631 C C . ILE A 1 206 ? 22.204 3.605 -11.275 1.00 81.50 206 ILE A C 1
ATOM 1633 O O . ILE A 1 206 ? 22.569 4.571 -11.952 1.00 81.50 206 ILE A O 1
ATOM 1637 N N . PRO A 1 207 ? 22.302 3.602 -9.932 1.00 76.25 207 PRO A N 1
ATOM 1638 C CA . PRO A 1 207 ? 22.885 4.716 -9.192 1.00 76.25 207 PRO A CA 1
ATOM 1639 C C . PRO A 1 207 ? 24.389 4.843 -9.475 1.00 76.25 207 PRO A C 1
ATOM 1641 O O . PRO A 1 207 ? 25.079 3.860 -9.741 1.00 76.25 207 PRO A O 1
ATOM 1644 N N . ASN A 1 208 ? 24.905 6.072 -9.388 1.00 69.31 208 ASN A N 1
ATOM 1645 C CA . ASN A 1 208 ? 26.344 6.339 -9.510 1.00 69.31 208 ASN A CA 1
ATOM 1646 C C . ASN A 1 208 ? 27.129 5.927 -8.251 1.00 69.31 208 ASN A C 1
ATOM 1648 O O . ASN A 1 208 ? 28.341 5.720 -8.323 1.00 69.31 208 ASN A O 1
ATOM 1652 N N . ASP A 1 209 ? 26.435 5.832 -7.115 1.00 74.56 209 ASP A N 1
ATOM 1653 C CA . ASP A 1 209 ? 26.990 5.449 -5.820 1.00 74.56 209 ASP A CA 1
ATOM 1654 C C . ASP A 1 209 ? 26.961 3.926 -5.611 1.00 74.56 209 ASP A C 1
ATOM 1656 O O . ASP A 1 209 ? 26.439 3.161 -6.426 1.00 74.56 209 ASP A O 1
ATOM 1660 N N . GLU A 1 210 ? 27.552 3.459 -4.508 1.00 73.88 210 GLU A N 1
ATOM 1661 C CA . GLU A 1 210 ? 27.566 2.035 -4.187 1.00 73.88 210 GLU A CA 1
ATOM 1662 C C . GLU A 1 210 ? 26.150 1.500 -3.926 1.00 73.88 210 GLU A C 1
ATOM 1664 O O . GLU A 1 210 ? 25.421 1.969 -3.051 1.00 73.88 210 GLU A O 1
ATOM 1669 N N . ILE A 1 211 ? 25.795 0.460 -4.679 1.00 76.12 211 ILE A N 1
ATOM 1670 C CA . ILE A 1 211 ? 24.563 -0.300 -4.492 1.00 76.12 211 ILE A CA 1
ATOM 1671 C C . ILE A 1 211 ? 24.592 -1.000 -3.128 1.00 76.12 211 ILE A C 1
ATOM 1673 O O . ILE A 1 211 ? 25.504 -1.786 -2.856 1.00 76.12 211 ILE A O 1
ATOM 1677 N N . SER A 1 212 ? 23.602 -0.718 -2.281 1.00 72.94 212 SER A N 1
ATOM 1678 C CA . SER A 1 212 ? 23.489 -1.246 -0.918 1.00 72.94 212 SER A CA 1
ATOM 1679 C C . SER A 1 212 ? 22.082 -1.001 -0.359 1.00 72.94 212 SER A C 1
ATOM 1681 O O . SER A 1 212 ? 21.328 -0.209 -0.913 1.00 72.94 212 SER A O 1
ATOM 1683 N N . GLY A 1 213 ? 21.730 -1.667 0.745 1.00 72.50 213 GLY A N 1
ATOM 1684 C CA . GLY A 1 213 ? 20.484 -1.399 1.482 1.00 72.50 213 GLY A CA 1
ATOM 1685 C C . GLY A 1 213 ? 19.353 -2.401 1.247 1.00 72.50 213 GLY A C 1
ATOM 1686 O O . GLY A 1 213 ? 18.360 -2.366 1.964 1.00 72.50 213 GLY A O 1
ATOM 1687 N N . ILE A 1 214 ? 19.515 -3.344 0.317 1.00 82.25 214 ILE A N 1
ATOM 1688 C CA . ILE A 1 214 ? 18.595 -4.480 0.184 1.00 82.25 214 ILE A CA 1
ATOM 1689 C C . ILE A 1 214 ? 18.907 -5.477 1.304 1.00 82.25 214 ILE A C 1
ATOM 1691 O O . ILE A 1 214 ? 20.044 -5.936 1.428 1.00 82.25 214 ILE A O 1
ATOM 1695 N N . THR A 1 215 ? 17.909 -5.823 2.115 1.00 86.12 215 THR A N 1
ATOM 1696 C CA . THR A 1 215 ? 18.044 -6.818 3.191 1.00 86.12 215 THR A CA 1
ATOM 1697 C C . THR A 1 215 ? 17.609 -8.201 2.686 1.00 86.12 215 THR A C 1
ATOM 1699 O O . THR A 1 215 ? 16.582 -8.286 2.011 1.00 86.12 215 THR A O 1
ATOM 1702 N N . PRO A 1 216 ? 18.323 -9.298 2.998 1.00 92.38 216 PRO A N 1
ATOM 1703 C CA . PRO A 1 216 ? 17.874 -10.635 2.625 1.00 92.38 216 PRO A CA 1
ATOM 1704 C C . PRO A 1 216 ? 16.733 -11.109 3.533 1.00 92.38 216 PRO A C 1
ATOM 1706 O O . PRO A 1 216 ? 16.578 -10.664 4.677 1.00 92.38 216 PRO A O 1
ATOM 1709 N N . VAL A 1 217 ? 15.964 -12.078 3.047 1.00 92.75 217 VAL A N 1
ATOM 1710 C CA . VAL A 1 217 ? 14.981 -12.815 3.839 1.00 92.75 217 VAL A CA 1
ATOM 1711 C C . VAL A 1 217 ? 15.645 -14.052 4.439 1.00 92.75 217 VAL A C 1
ATOM 1713 O O . VAL A 1 217 ? 16.108 -14.938 3.724 1.00 92.75 217 VAL A O 1
ATOM 1716 N N . ILE A 1 218 ? 15.672 -14.120 5.770 1.00 92.19 218 ILE A N 1
ATOM 1717 C CA . ILE A 1 218 ? 16.244 -15.246 6.522 1.00 92.19 218 ILE A CA 1
ATOM 1718 C C . ILE A 1 218 ? 15.234 -16.393 6.706 1.00 92.19 218 ILE A C 1
ATOM 1720 O O . ILE A 1 218 ? 14.022 -16.170 6.723 1.00 92.19 218 ILE A O 1
ATOM 1724 N N . ASP A 1 219 ? 15.737 -17.608 6.942 1.00 92.94 219 ASP A N 1
ATOM 1725 C CA . ASP A 1 219 ? 14.964 -18.863 7.041 1.00 92.94 219 ASP A CA 1
ATOM 1726 C C . ASP A 1 219 ? 13.774 -18.829 8.013 1.00 92.94 219 ASP A C 1
ATOM 1728 O O . ASP A 1 219 ? 12.776 -19.530 7.816 1.00 92.94 219 ASP A O 1
ATOM 1732 N N . THR A 1 220 ? 13.841 -18.010 9.067 1.00 91.69 220 THR A N 1
ATOM 1733 C CA . THR A 1 220 ? 12.743 -17.892 10.036 1.00 91.69 220 THR A CA 1
ATOM 1734 C C . THR A 1 220 ? 11.463 -17.371 9.388 1.00 91.69 220 THR A C 1
ATOM 1736 O O . THR A 1 220 ? 10.385 -17.833 9.744 1.00 91.69 220 THR A O 1
ATOM 1739 N N . PHE A 1 221 ? 11.563 -16.481 8.395 1.00 91.38 221 PHE A N 1
ATOM 1740 C CA . PHE A 1 221 ? 10.399 -15.956 7.673 1.00 91.38 221 PHE A CA 1
ATOM 1741 C C . PHE A 1 221 ? 9.738 -17.033 6.815 1.00 91.38 221 PHE A C 1
ATOM 1743 O O . PHE A 1 221 ? 8.520 -17.175 6.829 1.00 91.38 221 PHE A O 1
ATOM 1750 N N . PHE A 1 222 ? 10.533 -17.866 6.145 1.00 95.06 222 PHE A N 1
ATOM 1751 C CA . PHE A 1 222 ? 10.015 -19.017 5.406 1.00 95.06 222 PHE A CA 1
ATOM 1752 C C . PHE A 1 222 ? 9.352 -20.045 6.330 1.00 95.06 222 PHE A C 1
ATOM 1754 O O . PHE A 1 222 ? 8.306 -20.594 5.992 1.00 95.06 222 PHE A O 1
ATOM 1761 N N . THR A 1 223 ? 9.932 -20.271 7.509 1.00 95.56 223 THR A N 1
ATOM 1762 C CA . THR A 1 223 ? 9.359 -21.168 8.524 1.00 95.56 223 THR A CA 1
ATOM 1763 C C . THR A 1 223 ? 8.033 -20.622 9.065 1.00 95.56 223 THR A C 1
ATOM 1765 O O . THR A 1 223 ? 7.081 -21.376 9.272 1.00 95.56 223 THR A O 1
ATOM 1768 N N . ASP A 1 224 ? 7.939 -19.306 9.267 1.00 92.12 224 ASP A N 1
ATOM 1769 C CA . ASP A 1 224 ? 6.697 -18.646 9.663 1.00 92.12 224 ASP A CA 1
ATOM 1770 C C . ASP A 1 224 ? 5.608 -18.806 8.589 1.00 92.12 224 ASP A C 1
ATOM 1772 O O . ASP A 1 224 ? 4.474 -19.136 8.938 1.00 92.12 224 ASP A O 1
ATOM 1776 N N . LEU A 1 225 ? 5.946 -18.667 7.298 1.00 95.94 225 LEU A N 1
ATOM 1777 C CA . LEU A 1 225 ? 5.012 -18.925 6.194 1.00 95.94 225 LEU A CA 1
ATOM 1778 C C . LEU A 1 225 ? 4.447 -20.351 6.229 1.00 95.94 225 LEU A C 1
ATOM 1780 O O . LEU A 1 225 ? 3.241 -20.531 6.050 1.00 95.94 225 LEU A O 1
ATOM 1784 N N . ASP A 1 226 ? 5.279 -21.358 6.509 1.00 95.81 226 ASP A N 1
ATOM 1785 C CA . ASP A 1 226 ? 4.817 -22.745 6.644 1.00 95.81 226 ASP A CA 1
ATOM 1786 C C . ASP A 1 226 ? 3.834 -22.902 7.809 1.00 95.81 226 ASP A C 1
ATOM 1788 O O . ASP A 1 226 ? 2.756 -23.480 7.643 1.00 95.81 226 ASP A O 1
ATOM 1792 N N . ARG A 1 227 ? 4.138 -22.297 8.964 1.00 94.69 227 ARG A N 1
ATOM 1793 C CA . ARG A 1 227 ? 3.231 -22.288 10.122 1.00 94.69 227 ARG A CA 1
ATOM 1794 C C . ARG A 1 227 ? 1.894 -21.617 9.793 1.00 94.69 227 ARG A C 1
ATOM 1796 O O . ARG A 1 227 ? 0.837 -22.142 10.157 1.00 94.69 227 ARG A O 1
ATOM 1803 N N . PHE A 1 228 ? 1.913 -20.472 9.109 1.00 93.56 228 PHE A N 1
ATOM 1804 C CA . PHE A 1 228 ? 0.688 -19.772 8.714 1.00 93.56 228 PHE A CA 1
ATOM 1805 C C . PHE A 1 228 ? -0.136 -20.601 7.724 1.00 93.56 228 PHE A C 1
ATOM 1807 O O . PHE A 1 228 ? -1.360 -20.685 7.857 1.00 93.56 228 PHE A O 1
ATOM 1814 N N . LYS A 1 229 ? 0.526 -21.297 6.791 1.00 95.56 229 LYS A N 1
ATOM 1815 C CA . LYS A 1 229 ? -0.132 -22.185 5.825 1.00 95.56 229 LYS A CA 1
ATOM 1816 C C . LYS A 1 229 ? -0.816 -23.356 6.519 1.00 95.56 229 LYS A C 1
ATOM 1818 O O . LYS A 1 229 ? -1.977 -23.650 6.231 1.00 95.56 229 LYS A O 1
ATOM 1823 N N . GLU A 1 230 ? -0.139 -23.986 7.475 1.00 93.88 230 GLU A N 1
ATOM 1824 C CA . GLU A 1 230 ? -0.736 -25.031 8.307 1.00 93.88 230 GLU A CA 1
ATOM 1825 C C . GLU A 1 230 ? -1.961 -24.516 9.070 1.00 93.88 230 GLU A C 1
ATOM 1827 O O . GLU A 1 230 ? -2.973 -25.215 9.150 1.00 93.88 230 GLU A O 1
ATOM 1832 N N . SER A 1 231 ? -1.902 -23.292 9.604 1.00 90.50 231 SER A N 1
ATOM 1833 C CA . SER A 1 231 ? -3.037 -22.674 10.296 1.00 90.50 231 SER A CA 1
ATOM 1834 C C . SER A 1 231 ? -4.248 -22.476 9.376 1.00 90.50 231 SER A C 1
ATOM 1836 O O . SER A 1 231 ? -5.351 -22.918 9.707 1.00 90.50 231 SER A O 1
ATOM 1838 N N . ALA A 1 232 ? -4.046 -21.936 8.170 1.00 91.19 232 ALA A N 1
ATOM 1839 C CA . ALA A 1 232 ? -5.106 -21.784 7.166 1.00 91.19 232 ALA A CA 1
ATOM 1840 C C . ALA A 1 232 ? -5.710 -23.141 6.724 1.00 91.19 232 ALA A C 1
ATOM 1842 O O . ALA A 1 232 ? -6.879 -23.272 6.337 1.00 91.19 232 ALA A O 1
ATOM 1843 N N . MET A 1 233 ? -4.939 -24.225 6.822 1.00 91.25 233 MET A N 1
ATOM 1844 C CA . MET A 1 233 ? -5.428 -25.570 6.515 1.00 91.25 233 MET A CA 1
ATOM 1845 C C . MET A 1 233 ? -6.286 -26.190 7.629 1.00 91.25 233 MET A C 1
ATOM 1847 O O . MET A 1 233 ? -7.115 -27.055 7.325 1.00 91.25 233 MET A O 1
ATOM 1851 N N . LYS A 1 234 ? -6.153 -25.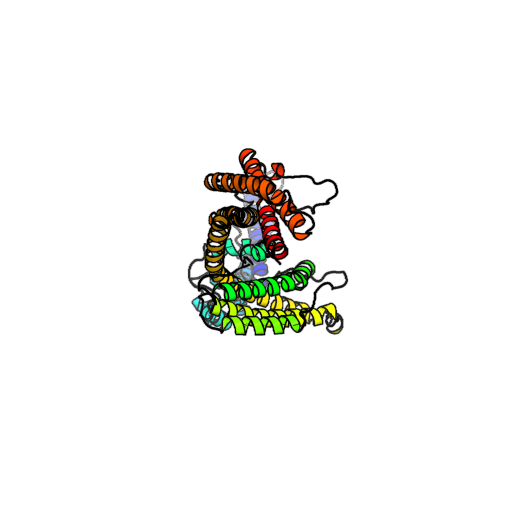739 8.885 1.00 90.31 234 LYS A N 1
ATOM 1852 C CA . LYS A 1 234 ? -6.914 -26.262 10.036 1.00 90.31 234 LYS A CA 1
ATOM 1853 C C . LYS A 1 234 ? -8.410 -25.937 9.943 1.00 90.31 234 LYS A C 1
ATOM 1855 O O . LYS A 1 234 ? -8.843 -25.064 9.193 1.00 90.31 234 LYS A O 1
ATOM 1860 N N . LYS A 1 235 ? -9.219 -26.677 10.707 1.00 80.94 235 LYS A N 1
ATOM 1861 C CA . LYS A 1 235 ? -10.651 -26.395 10.910 1.00 80.94 235 LYS A CA 1
ATOM 1862 C C . LYS A 1 235 ? -10.845 -25.436 12.101 1.00 80.94 235 LYS A C 1
ATOM 1864 O O . LYS A 1 235 ? -10.025 -25.499 13.013 1.00 80.94 235 LYS A O 1
ATOM 1869 N N . PRO A 1 236 ? -11.936 -24.644 12.141 1.00 87.12 236 PRO A N 1
ATOM 1870 C CA . PRO A 1 236 ? -12.969 -24.496 11.107 1.00 87.12 236 PRO A CA 1
ATOM 1871 C C . PRO A 1 236 ? -12.439 -23.758 9.871 1.00 87.12 236 PRO A C 1
ATOM 1873 O O . PRO A 1 236 ? -11.471 -23.013 9.967 1.00 87.12 236 PRO A O 1
ATOM 1876 N N . LYS A 1 237 ? -13.036 -24.001 8.700 1.00 88.31 237 LYS A N 1
ATOM 1877 C CA . LYS A 1 237 ? -12.692 -23.256 7.481 1.00 88.31 237 LYS A CA 1
ATOM 1878 C C . LYS A 1 237 ? -13.323 -21.864 7.508 1.00 88.31 237 LYS A C 1
ATOM 1880 O O . LYS A 1 237 ? -14.420 -21.718 8.041 1.00 88.31 237 LYS A O 1
ATOM 1885 N N . THR A 1 238 ? -12.623 -20.884 6.953 1.00 88.25 238 THR A N 1
ATOM 1886 C CA . THR A 1 238 ? -13.071 -19.496 6.782 1.00 88.25 238 THR A CA 1
ATOM 1887 C C . THR A 1 238 ? -13.005 -19.127 5.301 1.00 88.25 238 THR A C 1
ATOM 1889 O O . THR A 1 238 ? -12.264 -19.746 4.535 1.00 88.25 238 THR A O 1
ATOM 1892 N N . ASP A 1 239 ? -13.723 -18.077 4.908 1.00 87.75 239 ASP A N 1
ATOM 1893 C CA . ASP A 1 239 ? -13.699 -17.562 3.530 1.00 87.75 239 ASP A CA 1
ATOM 1894 C C . ASP A 1 239 ? -12.357 -16.885 3.164 1.00 87.75 239 ASP A C 1
ATOM 1896 O O . ASP A 1 239 ? -12.118 -16.531 2.009 1.00 87.75 239 ASP A O 1
ATOM 1900 N N . VAL A 1 240 ? -11.459 -16.723 4.145 1.00 88.88 240 VAL A N 1
ATOM 1901 C CA . VAL A 1 240 ? -10.120 -16.133 3.987 1.00 88.88 240 VAL A CA 1
ATOM 1902 C C . VAL A 1 240 ? -9.068 -17.195 3.651 1.00 88.88 240 VAL A C 1
ATOM 1904 O O . VAL A 1 240 ? -8.084 -16.891 2.979 1.00 88.88 240 VAL A O 1
ATOM 1907 N N . ASP A 1 241 ? -9.274 -18.448 4.078 1.00 93.88 241 ASP A N 1
ATOM 1908 C CA . ASP A 1 241 ? -8.266 -19.518 4.040 1.00 93.88 241 ASP A CA 1
ATOM 1909 C C . ASP A 1 241 ? -7.618 -19.718 2.665 1.00 93.88 241 ASP A C 1
ATOM 1911 O O . ASP A 1 241 ? -6.398 -19.849 2.566 1.00 93.88 241 ASP A O 1
ATOM 1915 N N . GLU A 1 242 ? -8.421 -19.775 1.601 1.00 94.81 242 GLU A N 1
ATOM 1916 C CA . GLU A 1 242 ? -7.921 -20.052 0.250 1.00 94.81 242 GLU A CA 1
ATOM 1917 C C . GLU A 1 242 ? -7.047 -18.909 -0.275 1.00 94.81 242 GLU A C 1
ATOM 1919 O O . GLU A 1 242 ? -5.975 -19.154 -0.834 1.00 94.81 242 GLU A O 1
ATOM 1924 N N . ASN A 1 243 ? -7.453 -17.660 -0.029 1.00 91.25 243 ASN A N 1
ATOM 1925 C CA . ASN A 1 243 ? -6.673 -16.491 -0.430 1.00 91.25 243 ASN A CA 1
ATOM 1926 C C . ASN A 1 243 ? -5.426 -16.314 0.438 1.00 91.25 243 ASN A C 1
ATOM 1928 O O . ASN A 1 243 ? -4.382 -15.936 -0.086 1.00 91.25 243 ASN A O 1
ATOM 1932 N N . ALA A 1 244 ? -5.494 -16.655 1.729 1.00 93.06 244 ALA A N 1
ATOM 1933 C CA . ALA A 1 244 ? -4.323 -16.684 2.600 1.00 93.06 244 ALA A CA 1
ATOM 1934 C C . ALA A 1 244 ? -3.285 -17.693 2.093 1.00 93.06 244 ALA A C 1
ATOM 1936 O O . ALA A 1 244 ? -2.110 -17.361 1.978 1.00 93.06 244 ALA A O 1
ATOM 1937 N N . ILE A 1 245 ? -3.710 -18.906 1.720 1.00 96.69 245 ILE A N 1
ATOM 1938 C CA . ILE A 1 245 ? -2.820 -19.927 1.146 1.00 96.69 245 ILE A CA 1
ATOM 1939 C C . ILE A 1 245 ? -2.194 -19.436 -0.166 1.00 96.69 245 ILE A C 1
ATOM 1941 O O . ILE A 1 245 ? -0.985 -19.574 -0.346 1.00 96.69 245 ILE A O 1
ATOM 1945 N N . ALA A 1 246 ? -2.988 -18.834 -1.057 1.00 93.38 246 ALA A N 1
ATOM 1946 C CA . ALA A 1 246 ? -2.483 -18.290 -2.316 1.00 93.38 246 ALA A CA 1
ATOM 1947 C C . ALA A 1 246 ? -1.472 -17.151 -2.097 1.00 93.38 246 ALA A C 1
ATOM 1949 O O . ALA A 1 246 ? -0.446 -17.109 -2.774 1.00 93.38 246 ALA A O 1
ATOM 1950 N N . LEU A 1 247 ? -1.734 -16.255 -1.139 1.00 92.00 247 LEU A N 1
ATOM 1951 C CA . LEU A 1 247 ? -0.804 -15.195 -0.754 1.00 92.00 247 LEU A CA 1
ATOM 1952 C C . LEU A 1 247 ? 0.482 -15.764 -0.149 1.00 92.00 247 LEU A C 1
ATOM 1954 O O . LEU A 1 247 ? 1.561 -15.294 -0.492 1.00 92.00 247 LEU A O 1
ATOM 1958 N N . ILE A 1 248 ? 0.395 -16.771 0.723 1.00 97.06 248 ILE A N 1
ATOM 1959 C CA . ILE A 1 248 ? 1.571 -17.413 1.329 1.00 97.06 248 ILE A CA 1
ATOM 1960 C C . ILE A 1 248 ? 2.468 -18.030 0.252 1.00 97.06 248 ILE A C 1
ATOM 1962 O O . ILE A 1 248 ? 3.685 -17.846 0.283 1.00 97.06 248 ILE A O 1
ATOM 1966 N N . ASP A 1 249 ? 1.870 -18.729 -0.713 1.00 96.38 249 ASP A N 1
ATOM 1967 C CA . ASP A 1 249 ? 2.616 -19.369 -1.796 1.00 96.38 249 ASP A CA 1
ATOM 1968 C C . ASP A 1 249 ? 3.305 -18.347 -2.704 1.00 96.38 249 ASP A C 1
ATOM 1970 O O . ASP A 1 249 ? 4.450 -18.562 -3.100 1.00 96.38 249 ASP A O 1
ATOM 1974 N N . GLU A 1 250 ? 2.663 -17.211 -2.979 1.00 94.81 250 GLU A N 1
ATOM 1975 C CA . GLU A 1 250 ? 3.293 -16.124 -3.734 1.00 94.81 250 GLU A CA 1
ATOM 1976 C C . GLU A 1 250 ? 4.345 -15.372 -2.912 1.00 94.81 250 GLU A C 1
ATOM 1978 O O . GLU A 1 250 ? 5.411 -15.037 -3.414 1.00 94.81 250 GLU A O 1
ATOM 1983 N N . THR A 1 251 ? 4.102 -15.163 -1.618 1.00 94.69 251 THR A N 1
ATOM 1984 C CA . THR A 1 251 ? 5.062 -14.513 -0.711 1.00 94.69 251 THR A CA 1
ATOM 1985 C C . THR A 1 251 ? 6.354 -15.317 -0.620 1.00 94.69 251 THR A C 1
ATOM 1987 O O . THR A 1 251 ? 7.433 -14.734 -0.592 1.00 94.69 251 THR A O 1
ATOM 1990 N N . ARG A 1 252 ? 6.273 -16.653 -0.640 1.00 97.56 252 ARG A N 1
ATOM 1991 C CA . ARG A 1 252 ? 7.460 -17.513 -0.685 1.00 97.56 252 ARG A CA 1
ATOM 1992 C C . ARG A 1 252 ? 8.309 -17.252 -1.932 1.00 97.56 252 ARG A C 1
ATOM 1994 O O . ARG A 1 252 ? 9.512 -17.065 -1.794 1.00 97.56 252 ARG A O 1
ATOM 2001 N N . LYS A 1 253 ? 7.694 -17.186 -3.117 1.00 96.38 253 LYS A N 1
ATOM 2002 C CA . LYS A 1 253 ? 8.409 -16.860 -4.365 1.00 96.38 253 LYS A CA 1
ATOM 2003 C C . LYS A 1 253 ? 9.007 -15.459 -4.322 1.00 96.38 253 LYS A C 1
ATOM 2005 O O . LYS A 1 253 ? 10.151 -15.266 -4.722 1.00 96.38 253 LYS A O 1
ATOM 2010 N N . MET A 1 254 ? 8.262 -14.502 -3.774 1.00 94.06 254 MET A N 1
ATOM 2011 C CA . MET A 1 254 ? 8.749 -13.142 -3.606 1.00 94.06 254 MET A CA 1
ATOM 2012 C C . MET A 1 254 ? 9.955 -13.084 -2.658 1.00 94.06 254 MET A C 1
ATOM 2014 O O . MET A 1 254 ? 10.921 -12.382 -2.937 1.00 94.06 254 MET A O 1
ATOM 2018 N N . TYR A 1 255 ? 9.958 -13.857 -1.568 1.00 95.56 255 TYR A N 1
ATOM 2019 C CA . TYR A 1 255 ? 11.115 -13.973 -0.674 1.00 95.56 255 TYR A CA 1
ATOM 2020 C C . TYR A 1 255 ? 12.331 -14.597 -1.365 1.00 95.56 255 TYR A C 1
ATOM 2022 O O . TYR A 1 255 ? 13.449 -14.114 -1.174 1.00 95.56 255 TYR A O 1
ATOM 2030 N N . ASP A 1 256 ? 12.125 -15.617 -2.199 1.00 96.88 256 ASP A N 1
ATOM 2031 C CA . ASP A 1 256 ? 13.196 -16.188 -3.021 1.00 96.88 256 ASP A CA 1
ATOM 2032 C C . ASP A 1 256 ? 13.762 -15.140 -3.997 1.00 96.88 256 ASP A C 1
ATOM 2034 O O . ASP A 1 256 ? 14.980 -14.993 -4.111 1.00 96.88 256 ASP A O 1
ATOM 2038 N N . MET A 1 257 ? 12.896 -14.343 -4.631 1.00 95.94 257 MET A N 1
ATOM 2039 C CA . MET A 1 257 ? 13.302 -13.261 -5.532 1.00 95.94 257 MET A CA 1
ATOM 2040 C C . MET A 1 257 ? 14.053 -12.139 -4.798 1.00 95.94 257 MET A C 1
ATOM 2042 O O . MET A 1 257 ? 15.073 -11.661 -5.293 1.00 95.94 257 MET A O 1
ATOM 2046 N N . ILE A 1 258 ? 13.615 -11.748 -3.594 1.00 94.06 258 ILE A N 1
ATOM 2047 C CA . ILE A 1 258 ? 14.347 -10.797 -2.738 1.00 94.06 258 ILE A CA 1
ATOM 2048 C C . ILE A 1 258 ? 15.762 -11.312 -2.466 1.00 94.06 258 ILE A C 1
ATOM 2050 O O . ILE A 1 258 ? 16.720 -10.543 -2.543 1.00 94.06 258 ILE A O 1
ATOM 2054 N N . ASN A 1 259 ? 15.912 -12.604 -2.171 1.00 95.50 259 ASN A N 1
ATOM 2055 C CA . ASN A 1 259 ? 17.219 -13.204 -1.926 1.00 95.50 259 ASN A CA 1
ATOM 2056 C C . ASN A 1 259 ? 18.091 -13.250 -3.190 1.00 95.50 259 ASN A C 1
ATOM 2058 O O . ASN A 1 259 ? 19.287 -12.974 -3.101 1.00 95.50 259 ASN A O 1
ATOM 2062 N N . GLU A 1 260 ? 17.522 -13.505 -4.372 1.00 95.38 260 GLU A N 1
ATOM 2063 C CA . GLU A 1 260 ? 18.262 -13.405 -5.639 1.00 95.38 260 GLU A CA 1
ATOM 2064 C C . GLU A 1 260 ? 18.755 -11.971 -5.895 1.00 95.38 260 GLU A C 1
ATOM 2066 O O . GLU A 1 260 ? 19.932 -11.759 -6.207 1.00 95.38 260 GLU A O 1
ATOM 2071 N N . VAL A 1 261 ? 17.878 -10.981 -5.713 1.00 93.56 261 VAL A N 1
ATOM 2072 C CA . VAL A 1 261 ? 18.197 -9.553 -5.845 1.00 93.56 261 VAL A CA 1
ATOM 2073 C C . VAL A 1 261 ? 19.282 -9.151 -4.843 1.00 93.56 261 VAL A C 1
ATOM 2075 O O . VAL A 1 261 ? 20.268 -8.510 -5.218 1.00 93.56 261 VAL A O 1
ATOM 2078 N N . TYR A 1 262 ? 19.151 -9.577 -3.585 1.00 92.62 262 TYR A N 1
ATOM 2079 C CA . TYR A 1 262 ? 20.157 -9.369 -2.550 1.00 92.62 262 TYR A CA 1
ATOM 2080 C C . TYR A 1 262 ? 21.517 -9.931 -2.965 1.00 92.62 262 TYR A C 1
ATOM 2082 O O . TYR A 1 262 ? 22.509 -9.203 -2.945 1.00 92.62 262 TYR A O 1
ATOM 2090 N N . THR A 1 263 ? 21.580 -11.197 -3.381 1.00 92.56 263 THR A N 1
ATOM 2091 C CA . THR A 1 263 ? 22.832 -11.823 -3.815 1.00 92.56 263 THR A CA 1
ATOM 2092 C C . THR A 1 263 ? 23.429 -11.077 -5.006 1.00 92.56 263 THR A C 1
ATOM 2094 O O . THR A 1 263 ? 24.619 -10.766 -5.009 1.00 92.56 263 THR A O 1
ATOM 2097 N N . TYR A 1 264 ? 22.624 -10.708 -6.004 1.00 93.12 264 TYR A N 1
ATOM 2098 C CA . TYR A 1 264 ? 23.147 -10.037 -7.190 1.00 93.12 264 TYR A CA 1
ATOM 2099 C C . TYR A 1 264 ? 23.807 -8.687 -6.872 1.00 93.12 264 TYR A C 1
ATOM 2101 O O . TYR A 1 264 ? 24.909 -8.388 -7.352 1.00 93.12 264 TYR A O 1
ATOM 2109 N N . TYR A 1 265 ? 23.144 -7.887 -6.039 1.00 89.75 265 TYR A N 1
ATOM 2110 C CA . TYR A 1 265 ? 23.540 -6.516 -5.748 1.00 89.75 265 TYR A CA 1
ATOM 2111 C C . TYR A 1 265 ? 24.447 -6.396 -4.520 1.00 89.75 265 TYR A C 1
ATOM 2113 O O . TYR A 1 265 ? 25.528 -5.814 -4.607 1.00 89.75 265 TYR A O 1
ATOM 2121 N N . ASN A 1 266 ? 24.073 -6.983 -3.386 1.00 85.19 266 ASN A N 1
ATOM 2122 C CA . ASN A 1 266 ? 24.813 -6.840 -2.135 1.00 85.19 266 ASN A CA 1
ATOM 2123 C C . ASN A 1 266 ? 26.093 -7.695 -2.102 1.00 85.19 266 ASN A C 1
ATOM 2125 O O . ASN A 1 266 ? 27.119 -7.242 -1.591 1.00 85.19 266 ASN A O 1
ATOM 2129 N N . GLU A 1 267 ? 26.096 -8.881 -2.725 1.00 84.31 267 GLU A N 1
ATOM 2130 C CA . GLU A 1 267 ? 27.325 -9.682 -2.900 1.00 84.31 267 GLU A CA 1
ATOM 2131 C C . GLU A 1 267 ? 28.158 -9.246 -4.118 1.00 84.31 267 GLU A C 1
ATOM 2133 O O . GLU A 1 267 ? 29.175 -9.857 -4.446 1.00 84.31 267 GLU A O 1
ATOM 2138 N N . LYS A 1 268 ? 27.777 -8.136 -4.767 1.00 87.56 268 LYS A N 1
ATOM 2139 C CA . LYS A 1 268 ? 28.528 -7.485 -5.852 1.00 87.56 268 LYS A CA 1
ATOM 2140 C C . LYS A 1 268 ? 28.732 -8.360 -7.095 1.00 87.56 268 LYS A C 1
ATOM 2142 O O . LYS A 1 268 ? 29.642 -8.087 -7.881 1.00 87.56 268 LYS A O 1
ATOM 2147 N N . VAL A 1 269 ? 27.866 -9.349 -7.328 1.00 88.12 269 VAL A N 1
ATOM 2148 C CA . VAL A 1 269 ? 27.881 -10.189 -8.543 1.00 88.12 269 VAL A CA 1
ATOM 2149 C C . VAL A 1 269 ? 27.744 -9.332 -9.806 1.00 88.12 269 VAL A C 1
ATOM 2151 O O . VAL A 1 269 ? 28.408 -9.608 -10.806 1.00 88.12 269 VAL A O 1
ATOM 2154 N N . TYR A 1 270 ? 26.990 -8.229 -9.729 1.00 86.44 270 TYR A N 1
ATOM 2155 C CA . TYR A 1 270 ? 26.862 -7.244 -10.810 1.00 86.44 270 TYR A CA 1
ATOM 2156 C C . TYR A 1 270 ? 28.201 -6.660 -11.307 1.00 86.44 270 TYR A C 1
ATOM 2158 O O . TYR A 1 270 ? 28.306 -6.171 -12.432 1.00 86.44 270 TYR A O 1
ATOM 2166 N N . LYS A 1 271 ? 29.254 -6.682 -10.474 1.00 87.62 271 LYS A N 1
ATOM 2167 C CA . LYS A 1 271 ? 30.600 -6.236 -10.873 1.00 87.62 271 LYS A CA 1
ATOM 2168 C C . LYS A 1 271 ? 31.296 -7.268 -11.753 1.00 87.62 271 LYS A C 1
ATOM 2170 O O . LYS A 1 271 ? 32.121 -6.902 -12.585 1.00 87.62 271 LYS A O 1
ATOM 2175 N N . THR A 1 272 ? 30.986 -8.549 -11.565 1.00 90.56 272 THR A N 1
ATOM 2176 C CA . THR A 1 272 ? 31.574 -9.654 -12.328 1.00 90.56 272 THR A CA 1
ATOM 2177 C C . THR A 1 272 ? 30.970 -9.756 -13.723 1.00 90.56 272 THR A C 1
ATOM 2179 O O . THR A 1 272 ? 31.698 -10.007 -14.680 1.00 90.56 272 THR A O 1
ATOM 2182 N N . ASP A 1 273 ? 29.661 -9.538 -13.855 1.00 89.38 273 ASP A N 1
ATOM 2183 C CA . ASP A 1 273 ? 28.953 -9.593 -15.140 1.00 89.38 273 ASP A CA 1
ATOM 2184 C C . ASP A 1 273 ? 28.792 -8.217 -15.813 1.00 89.38 273 ASP A C 1
ATOM 2186 O O . ASP A 1 273 ? 28.141 -8.114 -16.856 1.00 89.38 273 ASP A O 1
ATOM 2190 N N . ASN A 1 274 ? 29.383 -7.176 -15.217 1.00 86.88 274 ASN A N 1
ATOM 2191 C CA . ASN A 1 274 ? 29.330 -5.785 -15.657 1.00 86.88 274 ASN A CA 1
ATOM 2192 C C . ASN A 1 274 ? 27.895 -5.303 -15.943 1.00 86.88 274 ASN A C 1
ATOM 2194 O O . ASN A 1 274 ? 27.631 -4.728 -17.001 1.00 86.88 274 ASN A O 1
ATOM 2198 N N . LEU A 1 275 ? 26.976 -5.580 -15.008 1.00 87.62 275 LEU A N 1
ATOM 2199 C CA . LEU A 1 275 ? 25.549 -5.230 -15.051 1.00 87.62 275 LEU A CA 1
ATOM 2200 C C . LEU A 1 275 ? 24.758 -5.874 -16.202 1.00 87.62 275 LEU A C 1
ATOM 2202 O O . LEU A 1 275 ? 23.623 -5.476 -16.462 1.00 87.62 275 LEU A O 1
ATOM 2206 N N . SER A 1 276 ? 25.309 -6.877 -16.891 1.00 90.88 276 SER A N 1
ATOM 2207 C CA . SER A 1 276 ? 24.644 -7.473 -18.060 1.00 90.88 276 SER A CA 1
ATOM 2208 C C . SER A 1 276 ? 23.295 -8.125 -17.741 1.00 90.88 276 SER A C 1
ATOM 2210 O O . SER A 1 276 ? 22.431 -8.148 -18.613 1.00 90.88 276 SER A O 1
ATOM 2212 N N . ARG A 1 277 ? 23.085 -8.600 -16.505 1.00 92.69 277 ARG A N 1
ATOM 2213 C CA . ARG A 1 277 ? 21.809 -9.175 -16.041 1.00 92.69 277 ARG A CA 1
ATOM 2214 C C . ARG A 1 277 ? 20.915 -8.203 -15.269 1.00 92.69 277 ARG A C 1
ATOM 2216 O O . ARG A 1 277 ? 19.805 -8.581 -14.905 1.00 92.69 277 ARG A O 1
ATOM 2223 N N . ALA A 1 278 ? 21.364 -6.976 -15.009 1.00 90.31 278 ALA A N 1
ATOM 2224 C CA . ALA A 1 278 ? 20.671 -6.057 -14.104 1.00 90.31 278 ALA A CA 1
ATOM 2225 C C . ALA A 1 278 ? 19.232 -5.757 -14.556 1.00 90.31 278 ALA A C 1
ATOM 2227 O O . ALA A 1 278 ? 18.315 -5.769 -13.741 1.00 90.31 278 ALA A O 1
ATOM 2228 N N . GLN A 1 279 ? 19.023 -5.554 -15.860 1.00 89.88 279 GLN A N 1
ATOM 2229 C CA . GLN A 1 279 ? 17.691 -5.303 -16.414 1.00 89.88 279 GLN A CA 1
ATOM 2230 C C . GLN A 1 279 ? 16.784 -6.542 -16.354 1.00 89.88 279 GLN A C 1
ATOM 2232 O O . GLN A 1 279 ? 15.591 -6.410 -16.097 1.00 89.88 279 GLN A O 1
ATOM 2237 N N . ASP A 1 280 ? 17.328 -7.741 -16.571 1.00 92.94 280 ASP A N 1
ATOM 2238 C CA . ASP A 1 280 ? 16.544 -8.979 -16.504 1.00 92.94 280 ASP A CA 1
ATOM 2239 C C . ASP A 1 280 ? 16.077 -9.251 -15.069 1.00 92.94 280 ASP A C 1
ATOM 2241 O O . ASP A 1 280 ? 14.912 -9.580 -14.853 1.00 92.94 280 ASP A O 1
ATOM 2245 N N . ILE A 1 281 ? 16.964 -9.043 -14.090 1.00 93.62 281 ILE A N 1
ATOM 2246 C CA . ILE A 1 281 ? 16.647 -9.153 -12.660 1.00 93.62 281 ILE A CA 1
ATOM 2247 C C . ILE A 1 281 ? 15.618 -8.095 -12.256 1.00 93.62 281 ILE A C 1
ATOM 2249 O O . ILE A 1 281 ? 14.659 -8.418 -11.564 1.00 93.62 281 ILE A O 1
ATOM 2253 N N . HIS A 1 282 ? 15.768 -6.856 -12.730 1.00 89.81 282 HIS A N 1
ATOM 2254 C CA . HIS A 1 282 ? 14.789 -5.796 -12.496 1.00 89.81 282 HIS A CA 1
ATOM 2255 C C . HIS A 1 282 ? 13.399 -6.176 -13.002 1.00 89.81 282 HIS A C 1
ATOM 2257 O O . HIS A 1 282 ? 12.431 -6.145 -12.250 1.00 89.81 282 HIS A O 1
ATOM 2263 N N . ASN A 1 283 ? 13.309 -6.598 -14.264 1.00 86.44 283 ASN A N 1
ATOM 2264 C CA . ASN A 1 283 ? 12.045 -6.987 -14.877 1.00 86.44 283 ASN A CA 1
ATOM 2265 C C . ASN A 1 283 ? 11.395 -8.157 -14.132 1.00 86.44 283 ASN A C 1
ATOM 2267 O O . ASN A 1 283 ? 10.186 -8.143 -13.912 1.00 86.44 283 ASN A O 1
ATOM 2271 N N . ALA A 1 284 ? 12.189 -9.157 -13.736 1.00 90.12 284 ALA A N 1
ATOM 2272 C CA . ALA A 1 284 ? 11.701 -10.289 -12.959 1.00 90.12 284 ALA A CA 1
ATOM 2273 C C . ALA A 1 284 ? 11.175 -9.848 -11.586 1.00 90.12 284 ALA A C 1
ATOM 2275 O O . ALA A 1 284 ? 10.085 -10.259 -11.193 1.00 90.12 284 ALA A O 1
ATOM 2276 N N . TYR A 1 285 ? 11.905 -8.969 -10.895 1.00 90.19 285 TYR A N 1
ATOM 2277 C CA . TYR A 1 285 ? 11.532 -8.490 -9.570 1.00 90.19 285 TYR A CA 1
ATOM 2278 C C . TYR A 1 285 ? 10.269 -7.629 -9.588 1.00 90.19 285 TYR A C 1
ATOM 2280 O O . TYR A 1 285 ? 9.351 -7.880 -8.813 1.00 90.19 285 TYR A O 1
ATOM 2288 N N . ILE A 1 286 ? 10.176 -6.662 -10.508 1.00 83.75 286 ILE A N 1
ATOM 2289 C CA . ILE A 1 286 ? 8.985 -5.813 -10.647 1.00 83.75 286 ILE A CA 1
ATOM 2290 C C . ILE A 1 286 ? 7.761 -6.649 -11.035 1.00 83.75 286 ILE A C 1
ATOM 2292 O O . ILE A 1 286 ? 6.694 -6.475 -10.451 1.00 83.75 286 ILE A O 1
ATOM 2296 N N . ASN A 1 287 ? 7.910 -7.603 -11.957 1.00 82.88 287 ASN A N 1
ATOM 2297 C CA . ASN A 1 287 ? 6.819 -8.502 -12.326 1.00 82.88 287 ASN A CA 1
ATOM 2298 C C . ASN A 1 287 ? 6.344 -9.359 -11.138 1.00 82.88 287 ASN A C 1
ATOM 2300 O O . ASN A 1 287 ? 5.143 -9.540 -10.955 1.00 82.88 287 ASN A O 1
ATOM 2304 N N . GLU A 1 288 ? 7.262 -9.877 -10.319 1.00 86.56 288 GLU A N 1
ATOM 2305 C CA . GLU A 1 288 ? 6.897 -10.645 -9.123 1.00 86.56 288 GLU A CA 1
ATOM 2306 C C . GLU A 1 288 ? 6.167 -9.772 -8.088 1.00 86.56 288 GLU A C 1
ATOM 2308 O O . GLU A 1 288 ? 5.161 -10.208 -7.529 1.00 86.56 288 GLU A O 1
ATOM 2313 N N . ILE A 1 289 ? 6.588 -8.513 -7.897 1.00 80.94 289 ILE A N 1
ATOM 2314 C CA . ILE A 1 289 ? 5.882 -7.542 -7.041 1.00 80.94 289 ILE A CA 1
ATOM 2315 C C . ILE A 1 289 ? 4.435 -7.347 -7.512 1.00 80.94 289 ILE A C 1
ATOM 2317 O O . ILE A 1 289 ? 3.521 -7.346 -6.686 1.00 80.94 289 ILE A O 1
ATOM 2321 N N . GLU A 1 290 ? 4.202 -7.209 -8.820 1.00 76.56 290 GLU A N 1
ATOM 2322 C CA . GLU A 1 290 ? 2.854 -7.036 -9.380 1.00 76.56 290 GLU A CA 1
ATOM 2323 C C . GLU A 1 290 ? 1.965 -8.273 -9.157 1.00 76.56 290 GLU A C 1
ATOM 2325 O O . GLU A 1 290 ? 0.797 -8.147 -8.772 1.00 76.56 290 GLU A O 1
ATOM 2330 N N . ILE A 1 291 ? 2.508 -9.479 -9.358 1.00 78.88 291 ILE A N 1
ATOM 2331 C CA . ILE A 1 291 ? 1.777 -10.733 -9.118 1.00 78.88 291 ILE A CA 1
ATOM 2332 C C . ILE A 1 291 ? 1.461 -10.884 -7.628 1.00 78.88 291 ILE A C 1
ATOM 2334 O O . ILE A 1 291 ? 0.320 -11.189 -7.258 1.00 78.88 291 ILE A O 1
ATOM 2338 N N . TRP A 1 292 ? 2.449 -10.640 -6.769 1.00 86.12 292 TRP A N 1
ATOM 2339 C CA . TRP A 1 292 ? 2.282 -10.676 -5.325 1.00 86.12 292 TRP A CA 1
ATOM 2340 C C . TRP A 1 292 ? 1.217 -9.674 -4.859 1.00 86.12 292 TRP A C 1
ATOM 2342 O O . TRP A 1 292 ? 0.320 -10.043 -4.098 1.00 86.12 292 TRP A O 1
ATOM 2352 N N . GLN A 1 293 ? 1.240 -8.440 -5.378 1.00 73.25 293 GLN A N 1
ATOM 2353 C CA . GLN A 1 293 ? 0.261 -7.400 -5.052 1.00 73.25 293 GLN A CA 1
ATOM 2354 C C . GLN A 1 293 ? -1.166 -7.870 -5.339 1.00 73.25 293 GLN A C 1
ATOM 2356 O O . GLN A 1 293 ? -2.067 -7.670 -4.523 1.00 73.25 293 GLN A O 1
ATOM 2361 N N . TYR A 1 294 ? -1.385 -8.517 -6.483 1.00 74.69 294 TYR A N 1
ATOM 2362 C CA . TYR A 1 294 ? -2.698 -9.051 -6.832 1.00 74.69 294 TYR A CA 1
ATOM 2363 C C . TYR A 1 294 ? -3.193 -10.093 -5.812 1.00 74.69 294 TYR A C 1
ATOM 2365 O O . TYR A 1 294 ? -4.368 -10.090 -5.423 1.00 74.69 294 TYR A O 1
ATOM 2373 N N . ARG A 1 295 ? -2.297 -10.968 -5.333 1.00 81.44 295 ARG A N 1
ATOM 2374 C CA . ARG A 1 295 ? -2.620 -11.948 -4.282 1.00 81.44 295 ARG A CA 1
ATOM 2375 C C . ARG A 1 295 ? -2.920 -11.278 -2.952 1.00 81.44 295 ARG A C 1
ATOM 2377 O O . ARG A 1 295 ? -3.889 -11.661 -2.300 1.00 81.44 295 ARG A O 1
ATOM 2384 N N . TYR A 1 296 ? -2.139 -10.266 -2.591 1.00 77.31 296 TYR A N 1
ATOM 2385 C CA . TYR A 1 296 ? -2.340 -9.506 -1.365 1.00 77.31 296 TYR A CA 1
ATOM 2386 C C . TYR A 1 296 ? -3.706 -8.820 -1.349 1.00 77.31 296 TYR A C 1
ATOM 2388 O O . TYR A 1 296 ? -4.468 -9.012 -0.406 1.00 77.31 296 TYR A O 1
ATOM 2396 N N . MET A 1 297 ? -4.071 -8.126 -2.432 1.00 68.50 297 MET A N 1
ATOM 2397 C CA . MET A 1 297 ? -5.386 -7.487 -2.568 1.00 68.50 297 MET A CA 1
ATOM 2398 C C . MET A 1 297 ? -6.539 -8.492 -2.441 1.00 68.50 297 MET A C 1
ATOM 2400 O O . MET A 1 297 ? -7.530 -8.210 -1.777 1.00 68.50 297 MET A O 1
ATOM 2404 N N . SER A 1 298 ? -6.401 -9.680 -3.038 1.00 74.62 298 SER A N 1
ATOM 2405 C CA . SER A 1 298 ? -7.434 -10.726 -2.970 1.00 74.62 298 SER A CA 1
ATOM 2406 C C . SER A 1 298 ? -7.608 -11.293 -1.555 1.00 74.62 298 SER A C 1
ATOM 2408 O O . SER A 1 298 ? -8.720 -11.604 -1.134 1.00 74.62 298 SER A O 1
ATOM 2410 N N . PHE A 1 299 ? -6.507 -11.451 -0.815 1.00 80.69 299 PHE A N 1
ATOM 2411 C CA . PHE A 1 299 ? -6.522 -11.858 0.591 1.00 80.69 299 PHE A CA 1
ATOM 2412 C C . PHE A 1 299 ? -7.143 -10.783 1.484 1.00 80.69 299 PHE A C 1
ATOM 2414 O O . PHE A 1 299 ? -8.042 -11.083 2.267 1.00 80.69 299 PHE A O 1
ATOM 2421 N N . SER A 1 300 ? -6.692 -9.546 1.311 1.00 70.75 300 SER A N 1
ATOM 2422 C CA . SER A 1 300 ? -7.133 -8.362 2.038 1.00 70.75 300 SER A CA 1
ATOM 2423 C C . SER A 1 300 ? -8.650 -8.142 1.908 1.00 70.75 300 SER A C 1
ATOM 2425 O O . SER A 1 300 ? -9.344 -8.123 2.921 1.00 70.75 300 SER A O 1
ATOM 2427 N N . GLU A 1 301 ? -9.204 -8.221 0.689 1.00 71.81 301 GLU A N 1
ATOM 2428 C CA . GLU A 1 301 ? -10.655 -8.123 0.435 1.00 71.81 301 GLU A CA 1
ATOM 2429 C C . GLU A 1 301 ? -11.492 -9.141 1.241 1.00 71.81 301 GLU A C 1
ATOM 2431 O O . GLU A 1 301 ? -12.649 -8.887 1.582 1.00 71.81 301 GLU A O 1
ATOM 2436 N N . LYS A 1 302 ? -10.938 -10.325 1.539 1.00 79.50 302 LYS A N 1
ATOM 2437 C CA . LYS A 1 302 ? -11.618 -11.332 2.374 1.00 79.50 302 LYS A CA 1
ATOM 2438 C C . LYS A 1 302 ? -11.340 -11.163 3.858 1.00 79.50 302 LYS A C 1
ATOM 2440 O O . LYS A 1 302 ? -12.180 -11.563 4.666 1.00 79.50 302 LYS A O 1
ATOM 2445 N N . LEU A 1 303 ? -10.190 -10.606 4.221 1.00 78.69 303 LEU A N 1
ATOM 2446 C CA . LEU A 1 303 ? -9.826 -10.366 5.608 1.00 78.69 303 LEU A CA 1
ATOM 2447 C C . LEU A 1 303 ? -10.645 -9.217 6.212 1.00 78.69 303 LEU A C 1
ATOM 2449 O O . LEU A 1 303 ? -11.030 -9.326 7.375 1.00 78.69 303 LEU A O 1
ATOM 2453 N N . ASP A 1 304 ? -10.988 -8.176 5.448 1.00 69.00 304 ASP A N 1
ATOM 2454 C CA . ASP A 1 304 ? -11.666 -6.987 5.999 1.00 69.00 304 ASP A CA 1
ATOM 2455 C C . ASP A 1 304 ? -13.005 -7.278 6.664 1.00 69.00 304 ASP A C 1
ATOM 2457 O O . ASP A 1 304 ? -13.203 -6.861 7.808 1.00 69.00 304 ASP A O 1
ATOM 2461 N N . PRO A 1 305 ? -13.932 -8.036 6.045 1.00 70.94 305 PRO A N 1
ATOM 2462 C CA . PRO A 1 305 ? -15.199 -8.342 6.699 1.00 70.94 305 PRO A CA 1
ATOM 2463 C C . PRO A 1 305 ? -14.998 -9.138 7.995 1.00 70.94 305 PRO A C 1
ATOM 2465 O O . PRO A 1 305 ? -15.744 -8.961 8.961 1.00 70.94 305 PRO A O 1
ATOM 2468 N N . MET A 1 306 ? -13.976 -10.001 8.033 1.00 76.88 306 MET A N 1
ATOM 2469 C CA . MET A 1 306 ? -13.603 -10.758 9.227 1.00 76.88 306 MET A CA 1
ATOM 2470 C C . MET A 1 306 ? -13.054 -9.826 10.316 1.00 76.88 306 MET A C 1
ATOM 2472 O O . MET A 1 306 ? -13.476 -9.926 11.470 1.00 76.88 306 MET A O 1
ATOM 2476 N N . ALA A 1 307 ? -12.181 -8.886 9.946 1.00 72.81 307 ALA A N 1
ATOM 2477 C CA . ALA A 1 307 ? -11.636 -7.875 10.843 1.00 72.81 307 ALA A CA 1
ATOM 2478 C C . ALA A 1 307 ? -12.747 -6.992 11.431 1.00 72.81 307 ALA A C 1
ATOM 2480 O O . ALA A 1 307 ? -12.855 -6.897 12.649 1.00 72.81 307 ALA A O 1
ATOM 2481 N N . ILE A 1 308 ? -13.643 -6.444 10.601 1.00 70.50 308 ILE A N 1
ATOM 2482 C CA . ILE A 1 308 ? -14.786 -5.610 11.025 1.00 70.50 308 ILE A CA 1
ATOM 2483 C C . ILE A 1 308 ? -15.702 -6.365 11.998 1.00 70.50 308 ILE A C 1
ATOM 2485 O O . ILE A 1 308 ? -16.154 -5.820 13.012 1.00 70.50 308 ILE A O 1
ATOM 2489 N N . LYS A 1 309 ? -15.979 -7.645 11.728 1.00 76.69 309 LYS A N 1
ATOM 2490 C CA . LYS A 1 309 ? -16.786 -8.486 12.621 1.00 76.69 309 LYS A CA 1
ATOM 2491 C C . LYS A 1 309 ? -16.116 -8.648 13.990 1.00 76.69 309 LYS A C 1
ATOM 2493 O O . LYS A 1 309 ? -16.792 -8.551 15.016 1.00 76.69 309 LYS A O 1
ATOM 2498 N N . ILE A 1 310 ? -14.801 -8.862 14.015 1.00 76.19 310 ILE A N 1
ATOM 2499 C CA . ILE A 1 310 ? -14.020 -9.022 15.249 1.00 76.19 310 ILE A CA 1
ATOM 2500 C C . ILE A 1 310 ? -13.878 -7.687 16.000 1.00 76.19 310 ILE A C 1
ATOM 2502 O O . ILE A 1 310 ? -14.124 -7.665 17.206 1.00 76.19 310 ILE A O 1
ATOM 2506 N N . MET A 1 311 ? -13.595 -6.573 15.306 1.00 75.62 311 MET A N 1
ATOM 2507 C CA . MET A 1 311 ? -13.636 -5.194 15.836 1.00 75.62 311 MET A CA 1
ATOM 2508 C C . MET A 1 311 ? -14.926 -4.964 16.627 1.00 75.62 311 MET A C 1
ATOM 2510 O O . MET A 1 311 ? -14.906 -4.591 17.800 1.00 75.62 311 MET A O 1
ATOM 2514 N N . SER A 1 312 ? -16.059 -5.213 15.965 1.00 77.69 312 SER A N 1
ATOM 2515 C CA . SER A 1 312 ? -17.394 -4.914 16.482 1.00 77.69 312 SER A CA 1
ATOM 2516 C C . SER A 1 312 ? -17.702 -5.752 17.719 1.00 77.69 312 SER A C 1
ATOM 2518 O O . SER A 1 312 ? -18.137 -5.225 18.742 1.00 77.69 312 SER A O 1
ATOM 2520 N N . LYS A 1 313 ? -17.387 -7.053 17.663 1.00 81.94 313 LYS A N 1
ATOM 2521 C CA . LYS A 1 313 ? -17.501 -7.962 18.810 1.00 81.94 313 LYS A CA 1
ATOM 2522 C C . LYS A 1 313 ? -16.668 -7.469 19.997 1.00 81.94 313 LYS A C 1
ATOM 2524 O O . LYS A 1 313 ? -17.158 -7.464 21.125 1.00 81.94 313 LYS A O 1
ATOM 2529 N N . ASN A 1 314 ? -15.431 -7.040 19.756 1.00 79.38 314 ASN A N 1
ATOM 2530 C CA . ASN A 1 314 ? -14.536 -6.564 20.809 1.00 79.38 314 ASN A CA 1
ATOM 2531 C C . ASN A 1 314 ? -15.020 -5.248 21.427 1.00 79.38 314 ASN A C 1
ATOM 2533 O O . ASN A 1 314 ? -15.005 -5.118 22.651 1.00 79.38 314 ASN A O 1
ATOM 2537 N N . LEU A 1 315 ? -15.530 -4.310 20.621 1.00 84.12 315 LEU A N 1
ATOM 2538 C CA . LEU A 1 315 ? -16.180 -3.100 21.129 1.00 84.12 315 LEU A CA 1
ATOM 2539 C C . LEU A 1 315 ? -17.339 -3.431 22.075 1.00 84.12 315 LEU A C 1
ATOM 2541 O O . LEU A 1 315 ? -17.411 -2.873 23.173 1.00 84.12 315 LEU A O 1
ATOM 2545 N N . ASP A 1 316 ? -18.220 -4.354 21.687 1.00 83.69 316 ASP A N 1
ATOM 2546 C CA . ASP A 1 316 ? -19.354 -4.761 22.520 1.00 83.69 316 ASP A CA 1
ATOM 2547 C C . ASP A 1 316 ? -18.899 -5.384 23.846 1.00 83.69 316 ASP A C 1
ATOM 2549 O O . ASP A 1 316 ? -19.440 -5.061 24.910 1.00 83.69 316 ASP A O 1
ATOM 2553 N N . VAL A 1 317 ? -17.870 -6.236 23.805 1.00 84.06 317 VAL A N 1
ATOM 2554 C CA . VAL A 1 317 ? -17.271 -6.846 25.001 1.00 84.06 317 VAL A CA 1
ATOM 2555 C C . VAL A 1 317 ? -16.677 -5.779 25.920 1.00 84.06 317 VAL A C 1
ATOM 2557 O O . VAL A 1 317 ? -17.010 -5.746 27.107 1.00 84.06 317 VAL A O 1
ATOM 2560 N N . TYR A 1 318 ? -15.856 -4.869 25.391 1.00 86.12 318 TYR A N 1
ATOM 2561 C CA . TYR A 1 318 ? -15.242 -3.804 26.184 1.00 86.12 318 TYR A CA 1
ATOM 2562 C C . TYR A 1 318 ? -16.280 -2.893 26.827 1.00 86.12 318 TYR A C 1
ATOM 2564 O O . TYR A 1 318 ? -16.187 -2.577 28.016 1.00 86.12 318 TYR A O 1
ATOM 2572 N N . LYS A 1 319 ? -17.322 -2.537 26.074 1.00 89.44 319 LYS A N 1
ATOM 2573 C CA . LYS A 1 319 ? -18.436 -1.738 26.578 1.00 89.44 319 LYS A CA 1
ATOM 2574 C C . LYS A 1 319 ? -19.177 -2.450 27.706 1.00 89.44 319 LYS A C 1
ATOM 2576 O O . LYS A 1 319 ? -19.423 -1.848 28.750 1.00 89.44 319 LYS A O 1
ATOM 2581 N N . LYS A 1 320 ? -19.505 -3.736 27.528 1.00 90.88 320 LYS A N 1
ATOM 2582 C CA . LYS A 1 320 ? -20.198 -4.555 28.538 1.00 90.88 320 LYS A CA 1
ATOM 2583 C C . LYS A 1 320 ? -19.377 -4.709 29.819 1.00 90.88 320 LYS A C 1
ATOM 2585 O O . LYS A 1 320 ? -19.945 -4.699 30.909 1.00 90.88 320 LYS A O 1
ATOM 2590 N N . ASN A 1 321 ? -18.059 -4.821 29.688 1.00 86.62 321 ASN A N 1
ATOM 2591 C CA . ASN A 1 321 ? -17.139 -5.011 30.806 1.00 86.62 321 ASN A CA 1
ATOM 2592 C C . ASN A 1 321 ? -16.690 -3.694 31.468 1.00 86.62 321 ASN A C 1
ATOM 2594 O O . ASN A 1 321 ? -15.920 -3.732 32.426 1.00 86.62 321 ASN A O 1
ATOM 2598 N N . GLY A 1 322 ? -17.138 -2.531 30.978 1.00 89.00 322 GLY A N 1
ATOM 2599 C CA . GLY A 1 322 ? -16.710 -1.223 31.490 1.00 89.00 322 GLY A CA 1
ATOM 2600 C C . GLY A 1 322 ? -15.237 -0.895 31.206 1.00 89.00 322 GLY A C 1
ATOM 2601 O O . GLY A 1 322 ? -14.643 -0.065 31.895 1.00 89.00 322 GLY A O 1
ATOM 2602 N N . GLN A 1 323 ? -14.637 -1.542 30.204 1.00 86.38 323 GLN A N 1
ATOM 2603 C CA . GLN A 1 323 ? -13.249 -1.355 29.769 1.00 86.38 323 GLN A CA 1
ATOM 2604 C C . GLN A 1 323 ? -13.148 -0.124 28.860 1.00 86.38 323 GLN A C 1
ATOM 2606 O O . GLN A 1 323 ? -12.940 -0.219 27.653 1.00 86.38 323 GLN A O 1
ATOM 2611 N N . ASN A 1 324 ? -13.380 1.056 29.440 1.00 91.56 324 ASN A N 1
ATOM 2612 C CA . ASN A 1 324 ? -13.540 2.295 28.675 1.00 91.56 324 ASN A CA 1
ATOM 2613 C C . ASN A 1 324 ? -12.275 2.701 27.907 1.00 91.56 324 ASN A C 1
ATOM 2615 O O . ASN A 1 324 ? -12.385 3.232 26.806 1.00 91.56 324 ASN A O 1
ATOM 2619 N N . PHE A 1 325 ? -11.081 2.459 28.456 1.00 88.69 325 PHE A N 1
ATOM 2620 C CA . PHE A 1 325 ? -9.837 2.778 27.753 1.00 88.69 325 PHE A CA 1
ATOM 2621 C C . PHE A 1 325 ? -9.706 1.943 26.475 1.00 88.69 325 PHE A C 1
ATOM 2623 O O . PHE A 1 325 ? -9.522 2.496 25.395 1.00 88.69 325 PHE A O 1
ATOM 2630 N N . GLU A 1 326 ? -9.874 0.629 26.585 1.00 86.00 326 GLU A N 1
ATOM 2631 C CA . GLU A 1 326 ? -9.804 -0.314 25.472 1.00 86.00 326 GLU A CA 1
ATOM 2632 C C . GLU A 1 326 ? -10.911 -0.038 24.444 1.00 86.00 326 GLU A C 1
ATOM 2634 O O . GLU A 1 326 ? -10.638 0.018 23.245 1.00 86.00 326 GLU A O 1
ATOM 2639 N N . TYR A 1 327 ? -12.135 0.237 24.914 1.00 88.81 327 TYR A N 1
ATOM 2640 C CA . TYR A 1 327 ? -13.274 0.608 24.074 1.00 88.81 327 TYR A CA 1
ATOM 2641 C C . TYR A 1 327 ? -12.990 1.855 23.232 1.00 88.81 327 TYR A C 1
ATOM 2643 O O . TYR A 1 327 ? -13.108 1.808 22.010 1.00 88.81 327 TYR A O 1
ATOM 2651 N N . TYR A 1 328 ? -12.615 2.973 23.864 1.00 92.75 328 TYR A N 1
ATOM 2652 C CA . TYR A 1 328 ? -12.410 4.228 23.136 1.00 92.75 328 TYR A CA 1
ATOM 2653 C C . TYR A 1 328 ? -11.140 4.220 22.292 1.00 92.75 328 TYR A C 1
ATOM 2655 O O . TYR A 1 328 ? -11.091 4.922 21.291 1.00 92.75 328 TYR A O 1
ATOM 2663 N N . THR A 1 329 ? -10.143 3.407 22.644 1.00 89.56 329 THR A N 1
ATOM 2664 C CA . THR A 1 329 ? -8.958 3.221 21.798 1.00 89.56 329 THR A CA 1
ATOM 2665 C C . THR A 1 329 ? -9.311 2.461 20.519 1.00 89.56 329 THR A C 1
ATOM 2667 O O . THR A 1 329 ? -8.978 2.919 19.431 1.00 89.56 329 THR A O 1
ATOM 2670 N N . LEU A 1 330 ? -10.047 1.347 20.626 1.00 84.38 330 LEU A N 1
ATOM 2671 C CA . LEU A 1 330 ? -10.493 0.584 19.456 1.00 84.38 330 LEU A CA 1
ATOM 2672 C C . LEU A 1 330 ? -11.476 1.390 18.597 1.00 84.38 330 LEU A C 1
ATOM 2674 O O . LEU A 1 330 ? -11.359 1.420 17.376 1.00 84.38 330 LEU A O 1
ATOM 2678 N N . LYS A 1 331 ? -12.414 2.100 19.234 1.00 90.94 331 LYS A N 1
ATOM 2679 C CA . LYS A 1 331 ? -13.370 2.956 18.525 1.00 90.94 331 LYS A CA 1
ATOM 2680 C C . LYS A 1 331 ? -12.674 4.093 17.775 1.00 90.94 331 LYS A C 1
ATOM 2682 O O . LYS A 1 331 ? -13.116 4.440 16.690 1.00 90.94 331 LYS A O 1
ATOM 2687 N N . LEU A 1 332 ? -11.588 4.647 18.320 1.00 91.50 332 LEU A N 1
ATOM 2688 C CA . LEU A 1 332 ? -10.819 5.704 17.658 1.00 91.50 332 LEU A CA 1
ATOM 2689 C C . LEU A 1 332 ? -10.190 5.225 16.345 1.00 91.50 332 LEU A C 1
ATOM 2691 O O . LEU A 1 332 ? -10.155 5.984 15.383 1.00 91.50 332 LEU A O 1
ATOM 2695 N N . ILE A 1 333 ? -9.714 3.978 16.307 1.00 84.38 333 ILE A N 1
ATOM 2696 C CA . ILE A 1 333 ? -9.181 3.357 15.089 1.00 84.38 333 ILE A CA 1
ATOM 2697 C C . ILE A 1 333 ? -10.298 3.166 14.063 1.00 84.38 333 ILE A C 1
ATOM 2699 O O . ILE A 1 333 ? -10.149 3.610 12.933 1.00 84.38 333 ILE A O 1
ATOM 2703 N N . ILE A 1 334 ? -11.431 2.590 14.475 1.00 82.75 334 ILE A N 1
ATOM 2704 C CA . ILE A 1 334 ? -12.582 2.336 13.591 1.00 82.75 334 ILE A CA 1
ATOM 2705 C C . ILE A 1 334 ? -13.130 3.639 13.001 1.00 82.75 334 ILE A C 1
ATOM 2707 O O . ILE A 1 334 ? -13.310 3.744 11.793 1.00 82.75 334 ILE A O 1
ATOM 2711 N N . ASP A 1 335 ? -13.333 4.666 13.830 1.00 89.69 335 ASP A N 1
ATOM 2712 C CA . ASP A 1 335 ? -13.813 5.966 13.351 1.00 89.69 335 ASP A CA 1
ATOM 2713 C C . ASP A 1 335 ? -12.784 6.629 12.404 1.00 89.69 335 ASP A C 1
ATOM 2715 O O . ASP A 1 335 ? -13.151 7.400 11.516 1.00 89.69 335 ASP A O 1
ATOM 2719 N N . GLY A 1 336 ? -11.488 6.337 12.575 1.00 87.44 336 GLY A N 1
ATOM 2720 C CA . GLY A 1 336 ? -10.430 6.771 11.662 1.00 87.44 336 GLY A CA 1
ATOM 2721 C C . GLY A 1 336 ? -10.435 6.016 10.330 1.00 87.44 336 GLY A C 1
ATOM 2722 O O . GLY A 1 336 ? -10.272 6.633 9.276 1.00 87.44 336 GLY A O 1
ATOM 2723 N N . GLU A 1 337 ? -10.685 4.709 10.353 1.00 79.12 337 GLU A N 1
ATOM 2724 C CA . GLU A 1 337 ? -10.882 3.891 9.152 1.00 79.12 337 GLU A CA 1
ATOM 2725 C C . GLU A 1 337 ? -12.106 4.349 8.357 1.00 79.12 337 GLU A C 1
ATOM 2727 O O . GLU A 1 337 ? -12.028 4.447 7.135 1.00 79.12 337 GLU A O 1
ATOM 2732 N N . ASP A 1 338 ? -13.208 4.709 9.019 1.00 83.44 338 ASP A N 1
ATOM 2733 C CA . ASP A 1 338 ? -14.401 5.239 8.350 1.00 83.44 338 ASP A CA 1
ATOM 2734 C C . ASP A 1 338 ? -14.088 6.517 7.551 1.00 83.44 338 ASP A C 1
ATOM 2736 O O . ASP A 1 338 ? -14.563 6.681 6.423 1.00 83.44 338 ASP A O 1
ATOM 2740 N N . ILE A 1 339 ? -13.226 7.394 8.083 1.00 88.81 339 ILE A N 1
ATOM 2741 C CA . ILE A 1 339 ? -12.735 8.582 7.368 1.00 88.81 339 ILE A CA 1
ATOM 2742 C C . ILE A 1 339 ? -11.952 8.192 6.109 1.00 88.81 339 ILE A C 1
ATOM 2744 O O . ILE A 1 339 ? -12.220 8.729 5.030 1.00 88.81 339 ILE A O 1
ATOM 2748 N N . ILE A 1 340 ? -11.001 7.261 6.218 1.00 79.88 340 ILE A N 1
ATOM 2749 C CA . ILE A 1 340 ? -10.201 6.797 5.073 1.00 79.88 340 ILE A CA 1
ATOM 2750 C C . ILE A 1 340 ? -11.088 6.115 4.026 1.00 79.88 340 ILE A C 1
ATOM 2752 O O . ILE A 1 340 ? -11.022 6.445 2.839 1.00 79.88 340 ILE A O 1
ATOM 2756 N N . ASN A 1 341 ? -11.969 5.218 4.459 1.00 77.00 341 ASN A N 1
ATOM 2757 C CA . ASN A 1 341 ? -12.884 4.477 3.599 1.00 77.00 341 ASN A CA 1
ATOM 2758 C C . ASN A 1 341 ? -13.836 5.405 2.853 1.00 77.00 341 ASN A C 1
ATOM 2760 O O . ASN A 1 341 ? -14.081 5.205 1.662 1.00 77.00 341 ASN A O 1
ATOM 2764 N N . TYR A 1 342 ? -14.337 6.452 3.508 1.00 83.69 342 TYR A N 1
ATOM 2765 C CA . TYR A 1 342 ? -15.132 7.475 2.843 1.00 83.69 342 TYR A CA 1
ATOM 2766 C C . TYR A 1 342 ? -14.363 8.123 1.685 1.00 83.69 342 TYR A C 1
ATOM 2768 O O . TYR A 1 342 ? -14.884 8.207 0.567 1.00 83.69 342 TYR A O 1
ATOM 2776 N N . MET A 1 343 ? -13.118 8.540 1.928 1.00 79.56 343 MET A N 1
ATOM 2777 C CA . MET A 1 343 ? -12.276 9.170 0.909 1.00 79.56 343 MET A CA 1
ATOM 2778 C C . MET A 1 343 ? -12.015 8.204 -0.252 1.00 79.56 343 MET A C 1
ATOM 2780 O O . MET A 1 343 ? -12.218 8.559 -1.414 1.00 79.56 343 MET A O 1
ATOM 2784 N N . LEU A 1 344 ? -11.658 6.953 0.046 1.00 69.44 344 LEU A N 1
ATOM 2785 C CA . LEU A 1 344 ? -11.388 5.921 -0.957 1.00 69.44 344 LEU A CA 1
ATOM 2786 C C . LEU A 1 344 ? -12.622 5.587 -1.806 1.00 69.44 344 LEU A C 1
ATOM 2788 O O . LEU A 1 344 ? -12.547 5.596 -3.040 1.00 69.44 344 LEU A O 1
ATOM 2792 N N . ASN A 1 345 ? -13.770 5.344 -1.171 1.00 75.62 345 ASN A N 1
ATOM 2793 C CA . ASN A 1 345 ? -15.015 4.968 -1.847 1.00 75.62 345 ASN A CA 1
ATOM 2794 C C . ASN A 1 345 ? -15.532 6.082 -2.762 1.00 75.62 345 ASN A C 1
ATOM 2796 O O . ASN A 1 345 ? -16.026 5.813 -3.861 1.00 75.62 345 ASN A O 1
ATOM 2800 N N . ASN A 1 346 ? -15.346 7.336 -2.348 1.00 78.12 346 ASN A N 1
ATOM 2801 C CA . ASN A 1 346 ? -15.701 8.508 -3.143 1.00 78.12 346 ASN A CA 1
ATOM 2802 C C . ASN A 1 346 ? -14.578 8.961 -4.089 1.00 78.12 346 ASN A C 1
ATOM 2804 O O . ASN A 1 346 ? -14.760 9.916 -4.845 1.00 78.12 346 ASN A O 1
ATOM 2808 N N . LYS A 1 347 ? -13.445 8.242 -4.116 1.00 76.25 347 LYS A N 1
ATOM 2809 C CA . LYS A 1 347 ? -12.265 8.532 -4.947 1.00 76.25 347 LYS A CA 1
ATOM 2810 C C . LYS A 1 347 ? -11.739 9.953 -4.723 1.00 76.25 347 LYS A C 1
ATOM 2812 O O . LYS A 1 347 ? -11.352 10.615 -5.687 1.00 76.25 347 LYS A O 1
ATOM 2817 N N . ILE A 1 348 ? -11.774 10.415 -3.478 1.00 76.62 348 ILE A N 1
ATOM 2818 C CA .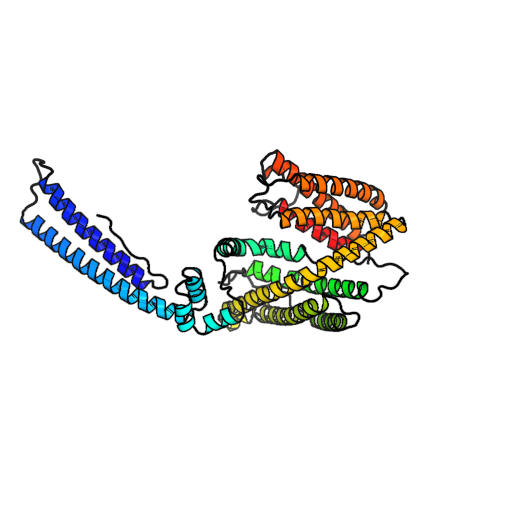 ILE A 1 348 ? -11.291 11.728 -3.068 1.00 76.62 348 ILE A CA 1
ATOM 2819 C C . ILE A 1 348 ? -9.787 11.632 -2.807 1.00 76.62 348 ILE A C 1
ATOM 2821 O O . ILE A 1 348 ? -9.334 10.824 -2.001 1.00 76.62 348 ILE A O 1
ATOM 2825 N N . ASP A 1 349 ? -9.025 12.467 -3.498 1.00 70.25 349 ASP A N 1
ATOM 2826 C CA . ASP A 1 349 ? -7.583 12.635 -3.358 1.00 70.25 349 ASP A CA 1
ATOM 2827 C C . ASP A 1 349 ? -7.224 14.125 -3.486 1.00 70.25 349 ASP A C 1
ATOM 2829 O O . ASP A 1 349 ? -8.084 14.973 -3.734 1.00 70.25 349 ASP A O 1
ATOM 2833 N N . ASP A 1 350 ? -5.947 14.476 -3.358 1.00 67.56 350 ASP A N 1
ATOM 2834 C CA . ASP A 1 350 ? -5.508 15.877 -3.444 1.00 67.56 350 ASP A CA 1
ATOM 2835 C C . ASP A 1 350 ? -5.878 16.577 -4.756 1.00 67.56 350 ASP A C 1
ATOM 2837 O O . ASP A 1 350 ? -5.952 17.806 -4.809 1.00 67.56 350 ASP A O 1
ATOM 2841 N N . THR A 1 351 ? -6.109 15.822 -5.832 1.00 67.44 351 THR A N 1
ATOM 2842 C CA . THR A 1 351 ? -6.426 16.389 -7.144 1.00 67.44 351 THR A CA 1
ATOM 2843 C C . THR A 1 351 ? -7.874 16.853 -7.249 1.00 67.44 351 THR A C 1
ATOM 2845 O O . THR A 1 351 ? -8.177 17.687 -8.104 1.00 67.44 351 THR A O 1
ATOM 2848 N N . ASN A 1 352 ? -8.771 16.342 -6.399 1.00 72.00 352 ASN A N 1
ATOM 2849 C CA . ASN A 1 352 ? -10.201 16.651 -6.452 1.00 72.00 352 ASN A CA 1
ATOM 2850 C C . ASN A 1 352 ? -10.827 17.041 -5.100 1.00 72.00 352 ASN A C 1
ATOM 2852 O O . ASN A 1 352 ? -11.995 17.448 -5.082 1.00 72.00 352 ASN A O 1
ATOM 2856 N N . ILE A 1 353 ? -10.073 16.994 -3.996 1.00 80.31 353 ILE A N 1
ATOM 2857 C CA . ILE A 1 353 ? -10.551 17.282 -2.634 1.00 80.31 353 ILE A CA 1
ATOM 2858 C C . ILE A 1 353 ? -11.241 18.645 -2.513 1.00 80.31 353 ILE A C 1
ATOM 2860 O O . ILE A 1 353 ? -12.300 18.745 -1.904 1.00 80.31 353 ILE A O 1
ATOM 2864 N N . LEU A 1 354 ? -10.723 19.676 -3.191 1.00 80.56 354 LEU A N 1
ATOM 2865 C CA . LEU A 1 354 ? -11.290 21.034 -3.173 1.00 80.56 354 LEU A CA 1
ATOM 2866 C C . LEU A 1 354 ? -12.677 21.147 -3.826 1.00 80.56 354 LEU A C 1
ATOM 2868 O O . LEU A 1 354 ? -13.372 22.140 -3.624 1.00 80.56 354 LEU A O 1
ATOM 2872 N N . SER A 1 355 ? -13.054 20.162 -4.641 1.00 80.62 355 SER A N 1
ATOM 2873 C CA . SER A 1 355 ? -14.315 20.121 -5.393 1.00 80.62 355 SER A CA 1
ATOM 2874 C C . SER A 1 355 ? -15.253 18.994 -4.957 1.00 80.62 355 SER A C 1
ATOM 2876 O O . SER A 1 355 ? -16.307 18.810 -5.564 1.00 80.62 355 SER A O 1
ATOM 2878 N N . SER A 1 356 ? -14.858 18.224 -3.944 1.00 83.88 356 SER A N 1
ATOM 2879 C CA . SER A 1 356 ? -15.600 17.051 -3.487 1.00 83.88 356 SER A CA 1
ATOM 2880 C C . SER A 1 356 ? -16.726 17.441 -2.529 1.00 83.88 356 SER A C 1
ATOM 2882 O O . SER A 1 356 ? -16.603 18.399 -1.766 1.00 83.88 356 SER A O 1
ATOM 2884 N N . ASP A 1 357 ? -17.828 16.688 -2.558 1.00 86.81 357 ASP A N 1
ATOM 2885 C CA . ASP A 1 357 ? -18.807 16.736 -1.471 1.00 86.81 357 ASP A CA 1
ATOM 2886 C C . ASP A 1 357 ? -18.161 16.114 -0.232 1.00 86.81 357 ASP A C 1
ATOM 2888 O O . ASP A 1 357 ? -17.602 15.027 -0.316 1.00 86.81 357 ASP A O 1
ATOM 2892 N N . ILE A 1 358 ? -18.207 16.828 0.890 1.00 87.75 358 ILE A N 1
ATOM 2893 C CA . ILE A 1 358 ? -17.622 16.415 2.171 1.00 87.75 358 ILE A CA 1
ATOM 2894 C C . ILE A 1 358 ? -18.647 16.427 3.305 1.00 87.75 358 ILE A C 1
ATOM 2896 O O . ILE A 1 358 ? -18.292 16.506 4.481 1.00 87.75 358 ILE A O 1
ATOM 2900 N N . THR A 1 359 ? -19.936 16.392 2.975 1.00 92.12 359 THR A N 1
ATOM 2901 C CA . THR A 1 359 ? -21.009 16.426 3.977 1.00 92.12 359 THR A CA 1
ATOM 2902 C C . THR A 1 359 ? -20.931 15.225 4.925 1.00 92.12 359 THR A C 1
ATOM 2904 O O . THR A 1 359 ? -20.971 15.378 6.147 1.00 92.12 359 THR A O 1
ATOM 2907 N N . GLU A 1 360 ? -20.758 14.026 4.371 1.00 94.12 360 GLU A N 1
ATOM 2908 C CA . GLU A 1 360 ? -20.587 12.799 5.153 1.00 94.12 360 GLU A CA 1
ATOM 2909 C C . GLU A 1 360 ? -19.223 12.765 5.857 1.00 94.12 360 GLU A C 1
ATOM 2911 O O . GLU A 1 360 ? -19.177 12.449 7.043 1.00 94.12 360 GLU A O 1
ATOM 2916 N N . TYR A 1 361 ? -18.147 13.233 5.208 1.00 93.75 361 TYR A N 1
ATOM 2917 C CA . TYR A 1 361 ? -16.841 13.413 5.859 1.00 93.75 361 TYR A CA 1
ATOM 2918 C C . TYR A 1 361 ? -16.939 14.256 7.137 1.00 93.75 361 TYR A C 1
ATOM 2920 O O . TYR A 1 361 ? -16.389 13.877 8.164 1.00 93.75 361 TYR A O 1
ATOM 2928 N N . LYS A 1 362 ? -17.666 15.385 7.107 1.00 95.00 362 LYS A N 1
ATOM 2929 C CA . LYS A 1 362 ? -17.881 16.236 8.293 1.00 95.00 362 LYS A CA 1
ATOM 2930 C C . LYS A 1 362 ? -18.582 15.471 9.422 1.00 95.00 362 LYS A C 1
ATOM 2932 O O . LYS A 1 362 ? -18.163 15.567 10.568 1.00 95.00 362 LYS A O 1
ATOM 2937 N N . THR A 1 363 ? -19.592 14.668 9.088 1.00 96.81 363 THR A N 1
ATOM 2938 C CA . THR A 1 363 ? -20.334 13.848 10.064 1.00 96.81 363 THR A CA 1
ATOM 2939 C C . THR A 1 363 ? -19.446 12.775 10.706 1.00 96.81 363 THR A C 1
ATOM 2941 O O . THR A 1 363 ? -19.477 12.573 11.923 1.00 96.81 363 THR A O 1
ATOM 2944 N N . LEU A 1 364 ? -18.624 12.105 9.896 1.00 96.38 364 LEU A N 1
ATOM 2945 C CA . LEU A 1 364 ? -17.641 11.133 10.375 1.00 96.38 364 LEU A CA 1
ATOM 2946 C C . LEU A 1 364 ? -16.575 11.811 11.245 1.00 96.38 364 LEU A C 1
ATOM 2948 O O . LEU A 1 364 ? -16.218 11.293 12.300 1.00 96.38 364 LEU A O 1
ATOM 2952 N N . LEU A 1 365 ? -16.120 13.004 10.855 1.00 96.31 365 LEU A N 1
ATOM 2953 C CA . LEU A 1 365 ? -15.112 13.764 11.589 1.00 96.31 365 LEU A CA 1
ATOM 2954 C C . LEU A 1 365 ? -15.627 14.225 12.957 1.00 96.31 365 LEU A C 1
ATOM 2956 O O . LEU A 1 365 ? -14.879 14.180 13.932 1.00 96.31 365 LEU A O 1
ATOM 2960 N N . ASP A 1 366 ? -16.890 14.638 13.052 1.00 97.62 366 ASP A N 1
ATOM 2961 C CA . ASP A 1 366 ? -17.516 14.981 14.331 1.00 97.62 366 ASP A CA 1
ATOM 2962 C C . ASP A 1 366 ? -17.540 13.761 15.266 1.00 97.62 366 ASP A C 1
ATOM 2964 O O . ASP A 1 366 ? -17.110 13.855 16.417 1.00 97.62 366 ASP A O 1
ATOM 2968 N N . THR A 1 367 ? -17.928 12.593 14.743 1.00 97.56 367 THR A N 1
ATOM 2969 C CA . THR A 1 367 ? -17.921 11.322 15.493 1.00 97.56 367 THR A CA 1
ATOM 2970 C C . THR A 1 367 ? -16.512 10.957 15.970 1.00 97.56 367 THR A C 1
ATOM 2972 O O . THR A 1 367 ? -16.303 10.654 17.147 1.00 97.56 367 THR A O 1
ATOM 2975 N N . LEU A 1 368 ? -15.524 11.047 15.078 1.00 97.00 368 LEU A N 1
ATOM 2976 C CA . LEU A 1 368 ? -14.118 10.794 15.379 1.00 97.00 368 LEU A CA 1
ATOM 2977 C C . LEU A 1 368 ? -13.586 11.743 16.468 1.00 97.00 368 LEU A C 1
ATOM 2979 O O . LEU A 1 368 ? -12.903 11.305 17.397 1.00 97.00 368 LEU A O 1
ATOM 2983 N N . ASN A 1 369 ? -13.904 13.038 16.381 1.00 97.62 369 ASN A N 1
ATOM 2984 C CA . ASN A 1 369 ? -13.500 14.037 17.370 1.00 97.62 369 ASN A CA 1
ATOM 2985 C C . ASN A 1 369 ? -14.120 13.741 18.748 1.00 97.62 369 ASN A C 1
ATOM 2987 O O . ASN A 1 369 ? -13.417 13.808 19.759 1.00 97.62 369 ASN A O 1
ATOM 2991 N N . GLU A 1 370 ? -15.400 13.361 18.809 1.00 98.00 370 GLU A N 1
ATOM 2992 C CA . GLU A 1 370 ? -16.055 12.949 20.058 1.00 98.00 370 GLU A CA 1
ATOM 2993 C C . GLU A 1 370 ? -15.373 11.726 20.684 1.00 98.00 370 GLU A C 1
ATOM 2995 O O . GLU A 1 370 ? -15.061 11.721 21.882 1.00 98.00 370 GLU A O 1
ATOM 3000 N N . THR A 1 371 ? -15.079 10.708 19.874 1.00 97.44 371 THR A N 1
ATOM 3001 C CA . THR A 1 371 ? -14.339 9.517 20.306 1.00 97.44 371 THR A CA 1
ATOM 3002 C C . THR A 1 371 ? -12.945 9.878 20.815 1.00 97.44 371 THR A C 1
ATOM 3004 O O . THR A 1 371 ? -12.526 9.379 21.864 1.00 97.44 371 THR A O 1
ATOM 3007 N N . TYR A 1 372 ? -12.237 10.783 20.136 1.00 97.25 372 TYR A N 1
ATOM 3008 C CA . TYR A 1 372 ? -10.912 11.237 20.550 1.00 97.25 372 TYR A CA 1
ATOM 3009 C C . TYR A 1 372 ? -10.931 11.983 21.892 1.00 97.25 372 TYR A C 1
ATOM 3011 O O . TYR A 1 372 ? -10.044 11.777 22.726 1.00 97.25 372 TYR A O 1
ATOM 3019 N N . GLU A 1 373 ? -11.950 12.805 22.161 1.00 97.69 373 GLU A N 1
ATOM 3020 C CA . GLU A 1 373 ? -12.116 13.444 23.472 1.00 97.69 373 GLU A CA 1
ATOM 3021 C C . GLU A 1 373 ? -12.288 12.411 24.591 1.00 97.69 373 GLU A C 1
ATOM 3023 O O . GLU A 1 373 ? -11.640 12.511 25.639 1.00 97.69 373 GLU A O 1
ATOM 3028 N N . GLN A 1 374 ? -13.093 11.372 24.359 1.00 97.50 374 GLN A N 1
ATOM 3029 C CA . GLN A 1 374 ? -13.247 10.280 25.321 1.00 97.50 374 GLN A CA 1
ATOM 3030 C C . GLN A 1 374 ? -11.941 9.495 25.498 1.00 97.50 374 GLN A C 1
ATOM 3032 O O . GLN A 1 374 ? -11.516 9.255 26.631 1.00 97.50 374 GLN A O 1
ATOM 3037 N N . TYR A 1 375 ? -11.248 9.164 24.407 1.00 94.44 375 TYR A N 1
ATOM 3038 C CA . TYR A 1 375 ? -9.936 8.519 24.456 1.00 94.44 375 TYR A CA 1
ATOM 3039 C C . TYR A 1 375 ? -8.937 9.317 25.307 1.00 94.44 375 TYR A C 1
ATOM 3041 O O . TYR A 1 375 ? -8.258 8.740 26.160 1.00 94.44 375 TYR A O 1
ATOM 3049 N N . LYS A 1 376 ? -8.864 10.646 25.160 1.00 94.38 376 LYS A N 1
ATOM 3050 C CA . LYS A 1 376 ? -7.982 11.492 25.986 1.00 94.38 376 LYS A CA 1
ATOM 3051 C C . LYS A 1 376 ? -8.301 11.398 27.477 1.00 94.38 376 LYS A C 1
ATOM 3053 O O . LYS A 1 376 ? -7.379 11.360 28.290 1.00 94.38 376 LYS A O 1
ATOM 3058 N N . ILE A 1 377 ? -9.583 11.339 27.843 1.00 95.00 377 ILE A N 1
ATOM 3059 C CA . ILE A 1 377 ? -10.010 11.190 29.241 1.00 95.00 377 ILE A CA 1
ATOM 3060 C C . ILE A 1 377 ? -9.529 9.847 29.799 1.00 95.00 377 ILE A C 1
ATOM 3062 O O . ILE A 1 377 ? -8.868 9.817 30.837 1.00 95.00 377 ILE A O 1
ATOM 3066 N N . TYR A 1 378 ? -9.811 8.743 29.101 1.00 91.69 378 TYR A N 1
ATOM 3067 C CA . TYR A 1 378 ? -9.512 7.397 29.601 1.00 91.69 378 TYR A CA 1
ATOM 3068 C C . TYR A 1 378 ? -8.042 6.978 29.446 1.00 91.69 378 TYR A C 1
A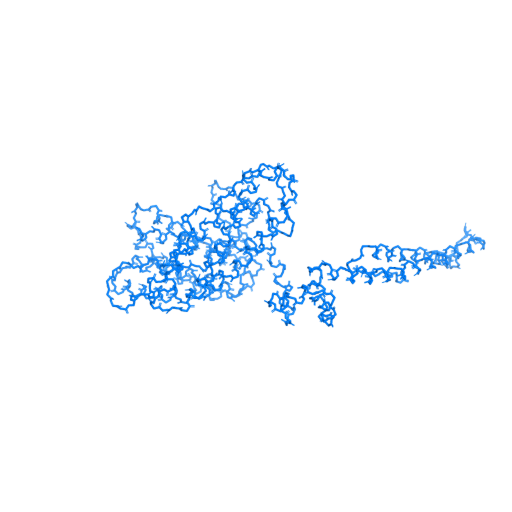TOM 3070 O O . TYR A 1 378 ? -7.590 6.069 30.142 1.00 91.69 378 TYR A O 1
ATOM 3078 N N . SER A 1 379 ? -7.276 7.646 28.580 1.00 88.94 379 SER A N 1
ATOM 3079 C CA . SER A 1 379 ? -5.841 7.393 28.393 1.00 88.94 379 SER A CA 1
ATOM 3080 C C . SER A 1 379 ? -4.938 8.244 29.288 1.00 88.94 379 SER A C 1
ATOM 3082 O O . SER A 1 379 ? -3.740 7.975 29.340 1.00 88.94 379 SER A O 1
ATOM 3084 N N . LYS A 1 380 ? -5.465 9.254 29.997 1.00 87.81 380 LYS A N 1
ATOM 3085 C CA . LYS A 1 380 ? -4.668 10.234 30.761 1.00 87.81 380 LYS A CA 1
ATOM 3086 C C . LYS A 1 380 ? -3.691 9.594 31.750 1.00 87.81 380 LYS A C 1
ATOM 3088 O O . LYS A 1 380 ? -2.536 10.005 31.824 1.00 87.81 380 LYS A O 1
ATOM 3093 N N . ASP A 1 381 ? -4.151 8.578 32.472 1.00 84.00 381 ASP A N 1
ATOM 3094 C CA . ASP A 1 381 ? -3.368 7.915 33.520 1.00 84.00 381 ASP A CA 1
ATOM 3095 C C . ASP A 1 381 ? -2.599 6.686 32.993 1.00 84.00 381 ASP A C 1
ATOM 3097 O O . ASP A 1 381 ? -1.865 6.031 33.732 1.00 84.00 381 ASP A O 1
ATOM 3101 N N . LYS A 1 382 ? -2.734 6.375 31.696 1.00 80.88 382 LYS A N 1
ATOM 3102 C CA . LYS A 1 382 ? -1.997 5.308 31.013 1.00 80.88 382 LYS A CA 1
ATOM 3103 C C . LYS A 1 382 ? -0.660 5.879 30.527 1.00 80.88 382 LYS A C 1
ATOM 3105 O O . LYS A 1 382 ? -0.604 6.636 29.556 1.00 80.88 382 LYS A O 1
ATOM 3110 N N . THR A 1 383 ? 0.414 5.575 31.251 1.00 73.50 383 THR A N 1
ATOM 3111 C CA . THR A 1 383 ? 1.771 6.092 30.995 1.00 73.50 383 THR A CA 1
ATOM 3112 C C . THR A 1 383 ? 2.818 4.983 31.150 1.00 73.50 383 THR A C 1
ATOM 3114 O O . THR A 1 383 ? 2.512 3.920 31.687 1.00 73.50 383 THR A O 1
ATOM 3117 N N . GLY A 1 384 ? 4.042 5.207 30.660 1.00 66.56 384 GLY A N 1
ATOM 3118 C CA . GLY A 1 384 ? 5.174 4.291 30.865 1.00 66.56 384 GLY A CA 1
ATOM 3119 C C . GLY A 1 384 ? 5.348 3.187 29.816 1.00 66.56 384 GLY A C 1
ATOM 3120 O O . GLY A 1 384 ? 6.300 2.418 29.917 1.00 66.56 384 GLY A O 1
ATOM 3121 N N . SER A 1 385 ? 4.482 3.125 28.801 1.00 79.25 385 SER A N 1
ATOM 3122 C CA . SER A 1 385 ? 4.699 2.309 27.599 1.00 79.25 385 SER A CA 1
ATOM 3123 C C . SER A 1 385 ? 5.050 3.213 26.423 1.00 79.25 385 SER A C 1
ATOM 3125 O O . SER A 1 385 ? 4.288 4.127 26.098 1.00 79.25 385 SER A O 1
ATOM 3127 N N . ILE A 1 386 ? 6.177 2.920 25.769 1.00 72.56 386 ILE A N 1
ATOM 3128 C CA . ILE A 1 386 ? 6.612 3.609 24.546 1.00 72.56 386 ILE A CA 1
ATOM 3129 C C . ILE A 1 386 ? 5.540 3.528 23.449 1.00 72.56 386 ILE A C 1
ATOM 3131 O O . ILE A 1 386 ? 5.301 4.516 22.760 1.00 72.56 386 ILE A O 1
ATOM 3135 N N . HIS A 1 387 ? 4.824 2.402 23.368 1.00 75.12 387 HIS A N 1
ATOM 3136 C CA . HIS A 1 387 ? 3.765 2.180 22.386 1.00 75.12 387 HIS A CA 1
ATOM 3137 C C . HIS A 1 387 ? 2.514 3.004 22.697 1.00 75.12 387 HIS A C 1
ATOM 3139 O O . HIS A 1 387 ? 1.901 3.574 21.803 1.00 75.12 387 HIS A O 1
ATOM 3145 N N . LEU A 1 388 ? 2.161 3.169 23.976 1.00 80.50 388 LEU A N 1
ATOM 3146 C CA . LEU A 1 388 ? 1.039 4.036 24.361 1.00 80.50 388 LEU A CA 1
ATOM 3147 C C . LEU A 1 388 ? 1.331 5.518 24.100 1.00 80.50 388 LEU A C 1
ATOM 3149 O O . LEU A 1 388 ? 0.437 6.275 23.715 1.00 80.50 388 LEU A O 1
ATOM 3153 N N . GLU A 1 389 ? 2.575 5.948 24.309 1.00 82.12 389 GLU A N 1
ATOM 3154 C CA . GLU A 1 389 ? 2.997 7.313 23.992 1.00 82.12 389 GLU A CA 1
ATOM 3155 C C . GLU A 1 389 ? 3.000 7.560 22.480 1.00 82.12 389 GLU A C 1
ATOM 3157 O O . GLU A 1 389 ? 2.470 8.578 22.026 1.00 82.12 389 GLU A O 1
ATOM 3162 N N . ALA A 1 390 ? 3.520 6.611 21.699 1.00 74.31 390 ALA A N 1
ATOM 3163 C CA . ALA A 1 390 ? 3.481 6.655 20.243 1.00 74.31 390 ALA A CA 1
ATOM 3164 C C . ALA A 1 390 ? 2.038 6.654 19.711 1.00 74.31 390 ALA A C 1
ATOM 3166 O O . ALA A 1 390 ? 1.686 7.529 18.921 1.00 74.31 390 ALA A O 1
ATOM 3167 N N . LEU A 1 391 ? 1.163 5.783 20.225 1.00 82.50 391 LEU A N 1
ATOM 3168 C CA . LEU A 1 391 ? -0.262 5.751 19.886 1.00 82.50 391 LEU A CA 1
ATOM 3169 C C . LEU A 1 391 ? -0.938 7.100 20.137 1.00 82.50 391 LEU A C 1
ATOM 3171 O O . LEU A 1 391 ? -1.658 7.605 19.276 1.00 82.50 391 LEU A O 1
ATOM 3175 N N . ARG A 1 392 ? -0.694 7.721 21.298 1.00 87.62 392 ARG A N 1
ATOM 3176 C CA . ARG A 1 392 ? -1.241 9.047 21.625 1.00 87.62 392 ARG A CA 1
ATOM 3177 C C . ARG A 1 392 ? -0.739 10.120 20.657 1.00 87.62 392 ARG A C 1
ATOM 3179 O O . ARG A 1 392 ? -1.533 10.956 20.224 1.00 87.62 392 ARG A O 1
ATOM 3186 N N . ASN A 1 393 ? 0.546 10.096 20.310 1.00 84.06 393 ASN A N 1
ATOM 3187 C CA . ASN A 1 393 ? 1.131 11.045 19.366 1.00 84.06 393 ASN A CA 1
ATOM 3188 C C . ASN A 1 393 ? 0.543 10.880 17.959 1.00 84.06 393 ASN A C 1
ATOM 3190 O O . ASN A 1 393 ? 0.108 11.872 17.374 1.00 84.06 393 ASN A O 1
ATOM 3194 N N . ASN A 1 394 ? 0.466 9.646 17.455 1.00 80.81 394 ASN A N 1
ATOM 3195 C CA . ASN A 1 394 ? -0.102 9.339 16.143 1.00 80.81 394 ASN A CA 1
ATOM 3196 C C . ASN A 1 394 ? -1.595 9.673 16.083 1.00 80.81 394 ASN A C 1
ATOM 3198 O O . ASN A 1 394 ? -2.021 10.334 15.144 1.00 80.81 394 ASN A O 1
ATOM 3202 N N . SER A 1 395 ? -2.357 9.364 17.138 1.00 89.56 395 SER A N 1
ATOM 3203 C CA . SER A 1 395 ? -3.771 9.754 17.262 1.00 89.56 395 SER A CA 1
ATOM 3204 C C . SER A 1 395 ? -3.957 11.265 17.152 1.00 89.56 395 SER A C 1
ATOM 3206 O O . SER A 1 395 ? -4.797 11.752 16.403 1.00 89.56 395 SER A O 1
ATOM 3208 N N . ASN A 1 396 ? -3.143 12.039 17.872 1.00 88.88 396 ASN A N 1
ATOM 3209 C CA . ASN A 1 396 ? -3.209 13.495 17.816 1.00 88.88 396 ASN A CA 1
ATOM 3210 C C . ASN A 1 396 ? -2.867 14.038 16.420 1.00 88.88 396 ASN A C 1
ATOM 3212 O O . ASN A 1 396 ? -3.508 14.976 15.949 1.00 88.88 396 ASN A O 1
ATOM 3216 N N . CYS A 1 397 ? -1.865 13.456 15.761 1.00 83.56 397 CYS A N 1
ATOM 3217 C CA . CYS A 1 397 ? -1.485 13.818 14.401 1.00 83.56 397 CYS A CA 1
ATOM 3218 C C . CYS A 1 397 ? -2.582 13.474 13.383 1.00 83.56 397 CYS A C 1
ATOM 3220 O O . CYS A 1 397 ? -2.948 14.341 12.594 1.00 83.56 397 CYS A O 1
ATOM 3222 N N . PHE A 1 398 ? -3.174 12.281 13.465 1.00 86.56 398 PHE A N 1
ATOM 3223 C CA . PHE A 1 398 ? -4.297 11.871 12.623 1.00 86.56 398 PHE A CA 1
ATOM 3224 C C . PHE A 1 398 ? -5.478 12.840 12.749 1.00 86.56 398 PHE A C 1
ATOM 3226 O O . PHE A 1 398 ? -5.951 13.381 11.753 1.00 86.56 398 PHE A O 1
ATOM 3233 N N . ILE A 1 399 ? -5.893 13.151 13.981 1.00 92.62 399 ILE A N 1
ATOM 3234 C CA . ILE A 1 399 ? -6.994 14.085 14.256 1.00 92.62 399 ILE A CA 1
ATOM 3235 C C . ILE A 1 399 ? -6.699 15.480 13.697 1.00 92.62 399 ILE A C 1
ATOM 3237 O O . ILE A 1 399 ? -7.586 16.133 13.141 1.00 92.62 399 ILE A O 1
ATOM 3241 N N . GLN A 1 400 ? -5.461 15.962 13.817 1.00 86.56 400 GLN A N 1
ATOM 3242 C CA . GLN A 1 400 ? -5.069 17.250 13.241 1.00 86.56 400 GLN A CA 1
ATOM 3243 C C . GLN A 1 400 ? -5.140 17.240 11.713 1.00 86.56 400 GLN A C 1
ATOM 3245 O O . GLN A 1 400 ? -5.674 18.191 11.137 1.00 86.56 400 GLN A O 1
ATOM 3250 N N . SER A 1 401 ? -4.656 16.177 11.068 1.00 83.75 401 SER A N 1
ATOM 3251 C CA . SER A 1 401 ? -4.745 15.998 9.616 1.00 83.75 401 SER A CA 1
ATOM 3252 C C . SER A 1 401 ? -6.201 15.922 9.147 1.00 83.75 401 SER A C 1
ATOM 3254 O O . SER A 1 401 ? -6.581 16.623 8.209 1.00 83.75 401 SER A O 1
ATOM 3256 N N . ALA A 1 402 ? -7.056 15.190 9.865 1.00 90.00 402 ALA A N 1
ATOM 3257 C CA . ALA A 1 402 ? -8.470 15.049 9.527 1.00 90.00 402 ALA A CA 1
ATOM 3258 C C . ALA A 1 402 ? -9.228 16.381 9.639 1.00 90.00 402 ALA A C 1
ATOM 3260 O O . ALA A 1 402 ? -9.955 16.781 8.726 1.00 90.00 402 ALA A O 1
ATOM 3261 N N . ASN A 1 403 ? -8.996 17.142 10.711 1.00 89.56 403 ASN A N 1
ATOM 3262 C CA . ASN A 1 403 ? -9.586 18.475 10.867 1.00 89.56 403 ASN A CA 1
ATOM 3263 C C . ASN A 1 403 ? -9.032 19.495 9.855 1.00 89.56 403 ASN A C 1
ATOM 3265 O O . ASN A 1 403 ? -9.710 20.457 9.488 1.00 89.56 403 ASN A O 1
ATOM 3269 N N . ARG A 1 404 ? -7.797 19.311 9.385 1.00 82.19 404 ARG A N 1
ATOM 3270 C CA . ARG A 1 404 ? -7.165 20.182 8.387 1.00 82.19 404 ARG A CA 1
ATOM 3271 C C . ARG A 1 404 ? -7.806 20.061 7.009 1.00 82.19 404 ARG A C 1
ATOM 3273 O O . ARG A 1 404 ? -7.886 21.080 6.330 1.00 82.19 404 ARG A O 1
ATOM 3280 N N . ILE A 1 405 ? -8.304 18.889 6.616 1.00 84.81 405 ILE A N 1
ATOM 3281 C CA . ILE A 1 405 ? -9.023 18.727 5.341 1.00 84.81 405 ILE A CA 1
ATOM 3282 C C . ILE A 1 405 ? -10.208 19.696 5.243 1.00 84.81 405 ILE A C 1
ATOM 3284 O O . ILE A 1 405 ? -10.398 20.331 4.208 1.00 84.81 405 ILE A O 1
ATOM 3288 N N . ILE A 1 406 ? -10.940 19.907 6.343 1.00 87.00 406 ILE A N 1
ATOM 3289 C CA . ILE A 1 406 ? -12.022 20.900 6.387 1.00 87.00 406 ILE A CA 1
ATOM 3290 C C . ILE A 1 406 ? -11.498 22.303 6.084 1.00 87.00 406 ILE A C 1
ATOM 3292 O O . ILE A 1 406 ? -12.076 23.005 5.260 1.00 87.00 406 ILE A O 1
ATOM 3296 N N . LYS A 1 407 ? -10.375 22.697 6.695 1.00 81.12 407 LYS A N 1
ATOM 3297 C CA . LYS A 1 407 ? -9.764 24.015 6.467 1.00 81.12 407 LYS A CA 1
ATOM 3298 C C . LYS A 1 407 ? -9.297 24.190 5.026 1.00 81.12 407 LYS A C 1
ATOM 3300 O O . LYS A 1 407 ? -9.542 25.242 4.450 1.00 81.12 407 LYS A O 1
ATOM 3305 N N . VAL A 1 408 ? -8.658 23.168 4.454 1.00 79.00 408 VAL A N 1
ATOM 3306 C CA . VAL A 1 408 ? -8.202 23.154 3.054 1.00 79.00 408 VAL A CA 1
ATOM 3307 C C . VAL A 1 408 ? -9.374 23.399 2.104 1.00 79.00 408 VAL A C 1
ATOM 3309 O O . VAL A 1 408 ? -9.280 24.220 1.193 1.00 79.00 408 VAL A O 1
ATOM 3312 N N . ILE A 1 409 ? -10.504 22.737 2.353 1.00 80.62 409 ILE A N 1
ATOM 3313 C CA . ILE A 1 409 ? -11.704 22.864 1.524 1.00 80.62 409 ILE A CA 1
ATOM 3314 C C . ILE A 1 409 ? -12.378 24.223 1.729 1.00 80.62 409 ILE A C 1
ATOM 3316 O O . ILE A 1 409 ? -12.704 24.890 0.753 1.00 80.62 409 ILE A O 1
ATOM 3320 N N . GLU A 1 410 ? -12.547 24.671 2.975 1.00 82.00 410 GLU A N 1
ATOM 3321 C CA . GLU A 1 410 ? -13.199 25.950 3.293 1.00 82.00 410 GLU A CA 1
ATOM 3322 C C . GLU A 1 410 ? -12.400 27.166 2.812 1.00 82.00 410 GLU A C 1
ATOM 3324 O O . GLU A 1 410 ? -12.986 28.183 2.441 1.00 82.00 410 GLU A O 1
ATOM 3329 N N . GLN A 1 411 ? -11.069 27.070 2.798 1.00 80.19 411 GLN A N 1
ATOM 3330 C CA . GLN A 1 411 ? -10.182 28.128 2.308 1.00 80.19 411 GLN A CA 1
ATOM 3331 C C . GLN A 1 411 ? -9.869 27.997 0.812 1.00 80.19 411 GLN A C 1
ATOM 3333 O O . GLN A 1 411 ? -9.278 28.912 0.242 1.00 80.19 411 GLN A O 1
ATOM 3338 N N . HIS A 1 412 ? -10.283 26.895 0.175 1.00 74.19 412 HIS A N 1
ATOM 3339 C CA . HIS A 1 412 ? -9.924 26.538 -1.198 1.00 74.19 412 HIS A CA 1
ATOM 3340 C C . HIS A 1 412 ? -8.409 26.603 -1.467 1.00 74.19 412 HIS A C 1
ATOM 3342 O O . HIS A 1 412 ? -7.973 27.026 -2.538 1.00 74.19 412 HIS A O 1
ATOM 3348 N N . ASP A 1 413 ? -7.605 26.188 -0.488 1.00 68.75 413 ASP A N 1
ATOM 3349 C CA . ASP A 1 413 ? -6.151 26.325 -0.511 1.00 68.75 413 ASP A CA 1
ATOM 3350 C C . ASP A 1 413 ? -5.489 25.074 0.081 1.00 68.75 413 ASP A C 1
ATOM 3352 O O . ASP A 1 413 ? -5.650 24.764 1.262 1.00 68.75 413 ASP A O 1
ATOM 3356 N N . LEU A 1 414 ? -4.727 24.351 -0.744 1.00 62.75 414 LEU A N 1
ATOM 3357 C CA . LEU A 1 414 ? -3.973 23.166 -0.317 1.00 62.75 414 LEU A CA 1
ATOM 3358 C C . LEU A 1 414 ? -2.827 23.531 0.647 1.00 62.75 414 LEU A C 1
ATOM 3360 O O . LEU A 1 414 ? -2.476 22.731 1.515 1.00 62.75 414 LEU A O 1
ATOM 3364 N N . SER A 1 415 ? -2.296 24.757 0.563 1.00 58.50 415 SER A N 1
ATOM 3365 C CA . SER A 1 415 ? -1.207 25.253 1.417 1.00 58.50 415 SER A CA 1
ATOM 3366 C C . SER A 1 415 ? -1.671 25.691 2.813 1.00 58.50 415 SER A C 1
ATOM 3368 O O . SER A 1 415 ? -0.874 25.714 3.755 1.00 58.50 415 SER A O 1
ATOM 3370 N N . ALA A 1 416 ? -2.978 25.917 3.001 1.00 50.34 416 ALA A N 1
ATOM 3371 C CA . ALA A 1 416 ? -3.593 26.204 4.301 1.00 50.34 416 ALA A CA 1
ATOM 3372 C C . ALA A 1 416 ? -3.436 25.066 5.335 1.00 50.34 416 ALA A C 1
ATOM 3374 O O . ALA A 1 416 ? -3.785 25.223 6.509 1.00 50.34 416 ALA A O 1
ATOM 3375 N N . GLY A 1 417 ? -2.920 23.910 4.904 1.00 44.62 417 GLY A N 1
ATOM 3376 C CA . GLY A 1 417 ? -2.666 22.732 5.724 1.00 44.62 417 GLY A CA 1
ATOM 3377 C C . GLY A 1 417 ? -1.245 22.576 6.282 1.00 44.62 417 GLY A C 1
ATOM 3378 O O . GLY A 1 417 ? -0.986 21.589 6.966 1.00 44.62 417 GLY A O 1
ATOM 3379 N N . ILE A 1 418 ? -0.303 23.491 6.040 1.00 46.50 418 ILE A N 1
ATOM 3380 C CA . ILE A 1 418 ? 1.092 23.269 6.463 1.00 46.50 418 ILE A CA 1
ATOM 3381 C C . ILE A 1 418 ? 1.273 23.557 7.965 1.00 46.50 418 ILE A C 1
ATOM 3383 O O . ILE A 1 418 ? 1.263 24.706 8.409 1.00 46.50 418 ILE A O 1
ATOM 3387 N N . VAL A 1 419 ? 1.507 22.509 8.763 1.00 38.56 419 VAL A N 1
ATOM 3388 C CA . VAL A 1 419 ? 1.980 22.636 10.152 1.00 38.56 419 VAL A CA 1
ATOM 3389 C C . VAL A 1 419 ? 3.506 22.567 10.156 1.00 38.56 419 VAL A C 1
ATOM 3391 O O . VAL A 1 419 ? 4.099 21.490 10.122 1.00 38.56 419 VAL A O 1
ATOM 3394 N N . HIS A 1 420 ? 4.178 23.715 10.226 1.00 35.00 420 HIS A N 1
ATOM 3395 C CA . HIS A 1 420 ? 5.623 23.733 10.448 1.00 35.00 420 HIS A CA 1
ATOM 3396 C C . HIS A 1 420 ? 5.950 23.238 11.867 1.00 35.00 420 HIS A C 1
ATOM 3398 O O . HIS A 1 420 ? 5.798 23.974 12.842 1.00 35.00 420 HIS A O 1
ATOM 3404 N N . LYS A 1 421 ? 6.445 21.999 11.994 1.00 30.80 421 LYS A N 1
ATOM 3405 C CA . LYS A 1 421 ? 7.215 21.584 13.177 1.00 30.80 421 LYS A CA 1
ATOM 3406 C C . LYS A 1 421 ? 8.624 22.190 13.084 1.00 30.80 421 LYS A C 1
ATOM 3408 O O . LYS A 1 421 ? 9.321 21.914 12.107 1.00 30.80 421 LYS A O 1
ATOM 3413 N N . PRO A 1 422 ? 9.079 22.986 14.069 1.00 25.03 422 PRO A N 1
ATOM 3414 C CA . PRO A 1 422 ? 10.461 23.456 14.103 1.00 25.03 422 PRO A CA 1
ATOM 3415 C C . PRO A 1 422 ? 11.433 22.265 14.146 1.00 25.03 422 PRO A C 1
ATOM 3417 O O . PRO A 1 422 ? 11.315 21.420 15.030 1.00 25.03 422 PRO A O 1
ATOM 3420 N N . GLY A 1 423 ? 12.391 22.206 13.214 1.00 25.23 423 GLY A N 1
ATOM 3421 C CA . GLY A 1 423 ? 13.490 21.225 13.228 1.00 25.23 423 GLY A CA 1
ATOM 3422 C C . GLY A 1 423 ? 13.386 20.038 12.258 1.00 25.23 423 GLY A C 1
ATOM 3423 O O . GLY A 1 423 ? 14.283 19.203 12.268 1.00 25.23 423 GLY A O 1
ATOM 3424 N N . LEU A 1 424 ? 12.355 19.965 11.410 1.00 25.17 424 LEU A N 1
ATOM 3425 C CA . LEU A 1 424 ? 12.237 18.965 10.338 1.00 25.17 424 LEU A CA 1
ATOM 3426 C C . LEU A 1 424 ? 12.384 19.635 8.964 1.00 25.17 424 LEU A C 1
ATOM 3428 O O . LEU A 1 424 ? 11.712 20.628 8.683 1.00 25.17 424 LEU A O 1
ATOM 3432 N N . VAL A 1 425 ? 13.276 19.102 8.125 1.00 25.31 425 VAL A N 1
ATOM 3433 C CA . VAL A 1 425 ? 13.424 19.489 6.714 1.00 25.31 425 VAL A CA 1
ATOM 3434 C C . VAL A 1 425 ? 12.537 18.555 5.897 1.00 25.31 425 VAL A C 1
ATOM 3436 O O . VAL A 1 425 ? 12.773 17.351 5.886 1.00 25.31 425 VAL A O 1
ATOM 3439 N N . TYR A 1 426 ? 11.512 19.101 5.246 1.00 30.39 426 TYR A N 1
ATOM 3440 C CA . TYR A 1 426 ? 10.645 18.353 4.334 1.00 30.39 426 TYR A CA 1
ATOM 3441 C C . TYR A 1 426 ? 11.216 18.450 2.912 1.00 30.39 426 TYR A C 1
ATOM 3443 O O . TYR A 1 426 ? 11.671 19.522 2.509 1.00 30.39 426 TYR A O 1
ATOM 3451 N N . ALA A 1 427 ? 11.238 17.335 2.175 1.00 26.56 427 ALA A N 1
ATOM 3452 C CA . ALA A 1 427 ? 11.615 17.322 0.761 1.00 26.56 427 ALA A CA 1
ATOM 3453 C C . ALA A 1 427 ? 10.611 18.142 -0.078 1.00 26.56 427 ALA A C 1
ATOM 3455 O O . ALA A 1 427 ? 9.464 18.309 0.323 1.00 26.56 427 ALA A O 1
ATOM 3456 N N . GLU A 1 428 ? 11.036 18.654 -1.238 1.00 29.38 428 GLU A N 1
ATOM 3457 C CA . GLU A 1 428 ? 10.314 19.633 -2.085 1.00 29.38 428 GLU A CA 1
ATOM 3458 C C . GLU A 1 428 ? 8.974 19.156 -2.708 1.00 29.38 428 GLU A C 1
ATOM 3460 O O . GLU A 1 428 ? 8.412 19.846 -3.556 1.00 29.38 428 GLU A O 1
ATOM 3465 N N . SER A 1 429 ? 8.421 18.014 -2.294 1.00 37.09 429 SER A N 1
ATOM 3466 C CA . SER A 1 429 ? 7.032 17.631 -2.572 1.00 37.09 429 SER A CA 1
ATOM 3467 C C . SER A 1 429 ? 6.176 17.915 -1.337 1.00 37.09 429 SER A C 1
ATOM 3469 O O . SER A 1 429 ? 6.340 17.265 -0.307 1.00 37.09 429 SER A O 1
ATOM 3471 N N . GLU A 1 430 ? 5.300 18.916 -1.431 1.00 44.91 430 GLU A N 1
ATOM 3472 C CA . GLU A 1 430 ? 4.378 19.335 -0.364 1.00 44.91 430 GLU A CA 1
ATOM 3473 C C . GLU A 1 430 ? 3.615 18.138 0.250 1.00 44.91 430 GLU A C 1
ATOM 3475 O O . GLU A 1 430 ? 3.207 17.246 -0.496 1.00 44.91 430 GLU A O 1
ATOM 3480 N N . PRO A 1 431 ? 3.402 18.087 1.583 1.00 50.22 431 PRO A N 1
ATOM 3481 C CA . PRO A 1 431 ? 2.721 16.963 2.217 1.00 50.22 431 PRO A CA 1
ATOM 3482 C C . PRO A 1 431 ? 1.242 16.929 1.823 1.00 50.22 431 PRO A C 1
ATOM 3484 O O . PRO A 1 431 ? 0.478 17.859 2.107 1.00 50.22 431 PRO A O 1
ATOM 3487 N N . SER A 1 432 ? 0.840 15.830 1.193 1.00 61.44 432 SER A N 1
ATOM 3488 C CA . SER A 1 432 ? -0.544 15.543 0.848 1.00 61.44 432 SER A CA 1
ATOM 3489 C C . SER A 1 432 ? -1.421 15.437 2.108 1.00 61.44 432 SER A C 1
ATOM 3491 O O . SER A 1 432 ? -1.162 14.596 2.974 1.00 61.44 432 SER A O 1
ATOM 3493 N N . PRO A 1 433 ? -2.494 16.245 2.234 1.00 62.97 433 PRO A N 1
ATOM 3494 C CA . PRO A 1 433 ? -3.475 16.100 3.310 1.00 62.97 433 PRO A CA 1
ATOM 3495 C C . PRO A 1 433 ? -4.112 14.712 3.400 1.00 62.97 433 PRO A C 1
ATOM 3497 O O . PRO A 1 433 ? -4.491 14.300 4.494 1.00 62.97 433 PRO A O 1
ATOM 3500 N N . VAL A 1 434 ? -4.235 14.005 2.274 1.00 66.81 434 VAL A N 1
ATOM 3501 C CA . VAL A 1 434 ? -4.811 12.657 2.222 1.00 66.81 434 VAL A CA 1
ATOM 3502 C C . VAL A 1 434 ? -3.767 11.583 2.547 1.00 66.81 434 VAL A C 1
ATOM 3504 O O . VAL A 1 434 ? -4.092 10.613 3.233 1.00 66.81 434 VAL A O 1
ATOM 3507 N N . GLU A 1 435 ? -2.510 11.743 2.126 1.00 63.16 435 GLU A N 1
ATOM 3508 C CA . GLU A 1 435 ? -1.438 10.793 2.471 1.00 63.16 435 GLU A CA 1
ATOM 3509 C C . GLU A 1 435 ? -1.115 10.822 3.973 1.00 63.16 435 GLU A C 1
ATOM 3511 O O . GLU A 1 435 ? -0.929 9.762 4.572 1.00 63.16 435 GLU A O 1
ATOM 3516 N N . ASP A 1 436 ? -1.152 12.003 4.607 1.00 69.44 436 ASP A N 1
ATOM 3517 C CA . ASP A 1 436 ? -0.946 12.149 6.055 1.00 69.44 436 ASP A CA 1
ATOM 3518 C C . ASP A 1 436 ? -1.958 11.329 6.874 1.00 69.44 436 ASP A C 1
ATOM 3520 O O . ASP A 1 436 ? -1.619 10.805 7.937 1.00 69.44 436 ASP A O 1
ATOM 3524 N N . LEU A 1 437 ? -3.212 11.226 6.412 1.00 75.50 437 LEU A N 1
ATOM 3525 C CA . LEU A 1 437 ? -4.237 10.461 7.122 1.00 75.50 437 LEU A CA 1
ATOM 3526 C C . LEU A 1 437 ? -3.902 8.974 7.170 1.00 75.50 437 LEU A C 1
ATOM 3528 O O . LEU A 1 437 ? -3.947 8.389 8.249 1.00 75.50 437 LEU A O 1
ATOM 3532 N N . ASN A 1 438 ? -3.554 8.387 6.024 1.00 67.31 438 ASN A N 1
ATOM 3533 C CA . ASN A 1 438 ? -3.201 6.970 5.954 1.00 67.31 438 ASN A CA 1
ATOM 3534 C C . ASN A 1 438 ? -2.004 6.700 6.871 1.00 67.31 438 ASN A C 1
ATOM 3536 O O . ASN A 1 438 ? -2.140 5.969 7.846 1.00 67.31 438 ASN A O 1
ATOM 3540 N N . TYR A 1 439 ? -0.912 7.450 6.682 1.00 67.75 439 TYR A N 1
ATOM 3541 C CA . TYR A 1 439 ? 0.311 7.296 7.469 1.00 67.75 439 TYR A CA 1
ATOM 3542 C C . TYR A 1 439 ? 0.069 7.305 8.987 1.00 67.75 439 TYR A C 1
ATOM 3544 O O . TYR A 1 439 ? 0.629 6.490 9.725 1.00 67.75 439 TYR A O 1
ATOM 3552 N N . TYR A 1 440 ? -0.735 8.243 9.501 1.00 74.94 440 TYR A N 1
ATOM 3553 C CA . TYR A 1 440 ? -0.982 8.295 10.942 1.00 74.94 440 TYR A CA 1
ATOM 3554 C C . TYR A 1 440 ? -1.939 7.205 11.426 1.00 74.94 440 TYR A C 1
ATOM 3556 O O . TYR A 1 440 ? -1.721 6.701 12.530 1.00 74.94 440 TYR A O 1
ATOM 3564 N N . LEU A 1 441 ? -2.947 6.817 10.637 1.00 75.50 441 LEU A N 1
ATOM 3565 C CA . LEU A 1 441 ? -3.846 5.715 10.987 1.00 75.50 441 LEU A CA 1
ATOM 3566 C C . LEU A 1 441 ? -3.085 4.390 11.083 1.00 75.50 441 LEU A C 1
ATOM 3568 O O . LEU A 1 441 ? -3.238 3.656 12.057 1.00 75.50 441 LEU A O 1
ATOM 3572 N N . ASP A 1 442 ? -2.189 4.134 10.139 1.00 63.03 442 ASP A N 1
ATOM 3573 C CA . ASP A 1 442 ? -1.354 2.935 10.113 1.00 63.03 442 ASP A CA 1
ATOM 3574 C C . ASP A 1 442 ? -0.495 2.810 11.363 1.00 63.03 442 ASP A C 1
ATOM 3576 O O . ASP A 1 442 ? -0.432 1.769 12.024 1.00 63.03 442 ASP A O 1
ATOM 3580 N N . ASN A 1 443 ? 0.138 3.921 11.731 1.00 65.06 443 ASN A N 1
ATOM 3581 C CA . ASN A 1 443 ? 0.932 3.994 12.939 1.00 65.06 443 ASN A CA 1
ATOM 3582 C C . ASN A 1 443 ? 0.052 3.865 14.193 1.00 65.06 443 ASN A C 1
ATOM 3584 O O . ASN A 1 443 ? 0.462 3.215 15.149 1.00 65.06 443 ASN A O 1
ATOM 3588 N N . MET A 1 444 ? -1.169 4.415 14.218 1.00 75.75 444 MET A N 1
ATOM 3589 C CA . MET A 1 444 ? -2.106 4.173 15.326 1.00 75.75 444 MET A CA 1
ATOM 3590 C C . MET A 1 444 ? -2.428 2.684 15.475 1.00 75.75 444 MET A C 1
ATOM 3592 O O . MET A 1 444 ? -2.364 2.151 16.580 1.00 75.75 444 MET A O 1
ATOM 3596 N N . ILE A 1 445 ? -2.734 2.002 14.375 1.00 67.31 445 ILE A N 1
ATOM 3597 C CA . ILE A 1 445 ? -3.044 0.572 14.367 1.00 67.31 445 ILE A CA 1
ATOM 3598 C C . ILE A 1 445 ? -1.834 -0.245 14.845 1.00 67.31 445 ILE A C 1
ATOM 3600 O O . ILE A 1 445 ? -1.966 -1.109 15.716 1.00 67.31 445 ILE A O 1
ATOM 3604 N N . SER A 1 446 ? -0.640 0.041 14.324 1.00 61.69 446 SER A N 1
ATOM 3605 C CA . SER A 1 446 ? 0.606 -0.630 14.719 1.00 61.69 446 SER A CA 1
ATOM 3606 C C . SER A 1 446 ? 0.894 -0.484 16.220 1.00 61.69 446 SER A C 1
ATOM 3608 O O . SER A 1 446 ? 1.147 -1.470 16.924 1.00 61.69 446 SER A O 1
ATOM 3610 N N . GLU A 1 447 ? 0.779 0.737 16.744 1.00 69.25 447 GLU A N 1
ATOM 3611 C CA . GLU A 1 447 ? 1.045 1.020 18.155 1.00 69.25 447 GLU A CA 1
ATOM 3612 C C . GLU A 1 447 ? -0.032 0.443 19.078 1.00 69.25 447 GLU A C 1
ATOM 3614 O O . GLU A 1 447 ? 0.284 -0.071 20.150 1.00 69.25 447 GLU A O 1
ATOM 3619 N N . TYR A 1 448 ? -1.298 0.443 18.654 1.00 71.44 448 TYR A N 1
ATOM 3620 C CA . TYR A 1 448 ? -2.379 -0.234 19.369 1.00 71.44 448 TYR A CA 1
ATOM 3621 C C . TYR A 1 448 ? -2.076 -1.722 19.558 1.00 71.44 448 TYR A C 1
ATOM 3623 O O . TYR A 1 448 ? -2.092 -2.214 20.688 1.00 71.44 448 TYR A O 1
ATOM 3631 N N . ASN A 1 449 ? -1.693 -2.412 18.483 1.00 60.88 449 ASN A N 1
ATOM 3632 C CA . ASN A 1 449 ? -1.318 -3.825 18.538 1.00 60.88 449 ASN A CA 1
ATOM 3633 C C . ASN A 1 449 ? -0.095 -4.091 19.411 1.00 60.88 449 ASN A C 1
ATOM 3635 O O . ASN A 1 449 ? -0.040 -5.098 20.116 1.00 60.88 449 ASN A O 1
ATOM 3639 N N . SER A 1 450 ? 0.878 -3.187 19.382 1.00 63.72 450 SER A N 1
ATOM 3640 C CA . SER A 1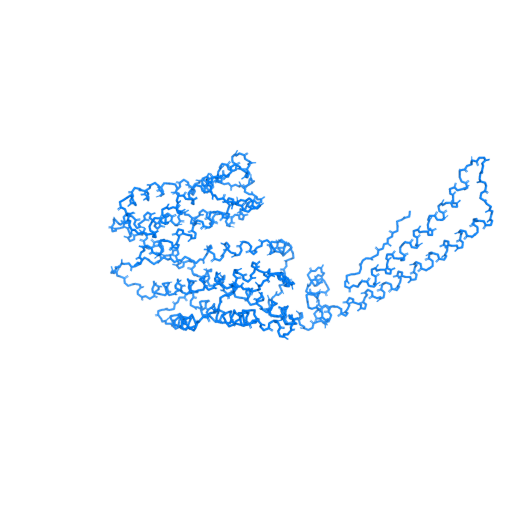 450 ? 2.084 -3.298 20.202 1.00 63.72 450 SER A CA 1
ATOM 3641 C C . SER A 1 450 ? 1.828 -2.966 21.675 1.00 63.72 450 SER A C 1
ATOM 3643 O O . SER A 1 450 ? 2.572 -3.412 22.537 1.00 63.72 450 SER A O 1
ATOM 3645 N N . SER A 1 451 ? 0.773 -2.205 21.985 1.00 62.97 451 SER A N 1
ATOM 3646 C CA . SER A 1 451 ? 0.422 -1.804 23.354 1.00 62.97 451 SER A CA 1
ATOM 3647 C C . SER A 1 451 ? -0.410 -2.827 24.135 1.00 62.97 451 SER A C 1
ATOM 3649 O O . SER A 1 451 ? -0.507 -2.718 25.359 1.00 62.97 451 SER A O 1
ATOM 3651 N N . ILE A 1 452 ? -1.038 -3.779 23.436 1.00 53.75 452 ILE A N 1
ATOM 3652 C CA . ILE A 1 452 ? -1.877 -4.835 24.030 1.00 53.75 452 ILE A CA 1
ATOM 3653 C C . ILE A 1 452 ? -1.080 -6.135 24.261 1.00 53.75 452 ILE A C 1
ATOM 3655 O O . ILE A 1 452 ? -1.523 -6.993 25.028 1.00 53.75 452 ILE A O 1
ATOM 3659 N N . ASN A 1 453 ? 0.103 -6.255 23.649 1.00 36.62 453 ASN A N 1
ATOM 3660 C CA . ASN A 1 453 ? 1.103 -7.290 23.938 1.00 36.62 453 ASN A CA 1
ATOM 3661 C C . ASN A 1 453 ? 2.064 -6.832 25.039 1.00 36.62 453 ASN A C 1
ATOM 3663 O O . ASN A 1 453 ? 2.537 -7.715 25.793 1.00 36.62 453 ASN A O 1
#

pLDDT: mean 72.94, std 17.87, range [25.03, 98.0]